Protein 2LBZ (pdb70)

Structure (mmCIF, N/CA/C/O backbone):
data_2LBZ
#
_entry.id   2LBZ
#
loop_
_atom_site.group_PDB
_atom_site.id
_atom_site.type_symbol
_atom_site.label_atom_id
_atom_site.label_alt_id
_atom_site.label_comp_id
_atom_site.label_asym_id
_atom_site.label_entity_id
_atom_site.label_seq_id
_atom_site.pdbx_PDB_ins_code
_atom_site.Cartn_x
_atom_site.Cartn_y
_atom_site.Cartn_z
_atom_site.occupancy
_atom_site.B_iso_or_equiv
_atom_site.auth_seq_id
_atom_site.auth_comp_id
_atom_site.auth_asym_id
_atom_site.auth_atom_id
_atom_site.pdbx_PDB_model_num
ATOM 1 N N . ASP A 1 1 ? 1.328 0.000 0.000 1.00 4.00 1 ASP A N 1
ATOM 2 C CA . ASP A 1 1 ? 2.093 -0.001 -1.242 1.00 0.02 1 ASP A CA 1
ATOM 3 C C . ASP A 1 1 ? 3.139 -1.111 -1.235 1.00 21.30 1 ASP A C 1
ATOM 4 O O . ASP A 1 1 ? 4.337 -0.850 -1.348 1.00 54.34 1 ASP A O 1
ATOM 13 N N . TRP A 1 2 ? 2.679 -2.350 -1.100 1.00 53.33 2 TRP A N 1
ATOM 14 C CA . TRP A 1 2 ? 3.575 -3.500 -1.077 1.00 42.14 2 TRP A CA 1
ATOM 15 C C . TRP A 1 2 ? 4.370 -3.596 -2.375 1.00 23.23 2 TRP A C 1
ATOM 16 O O . TRP A 1 2 ? 3.906 -3.171 -3.433 1.00 74.42 2 TRP A O 1
ATOM 37 N N . THR A 1 3 ? 5.572 -4.158 -2.287 1.00 43.31 3 THR A N 1
ATOM 38 C CA . THR A 1 3 ? 6.432 -4.309 -3.454 1.00 42.30 3 THR A CA 1
ATOM 39 C C . THR A 1 3 ? 7.648 -5.170 -3.133 1.00 4.20 3 THR A C 1
ATOM 40 O O . THR A 1 3 ? 7.834 -5.601 -1.994 1.00 50.54 3 THR A O 1
ATOM 51 N N . CYS A 1 4 ? 8.476 -5.417 -4.143 1.00 73.20 4 CYS A N 1
ATOM 52 C CA . CYS A 1 4 ? 9.675 -6.227 -3.969 1.00 4.02 4 CYS A CA 1
ATOM 53 C C . CYS A 1 4 ? 10.664 -5.540 -3.031 1.00 32.01 4 CYS A C 1
ATOM 54 O O . CYS A 1 4 ? 11.497 -6.194 -2.404 1.00 64.12 4 CYS A O 1
ATOM 61 N N . TRP A 1 5 ? 10.564 -4.219 -2.940 1.00 51.12 5 TRP A N 1
ATOM 62 C CA . TRP A 1 5 ? 11.449 -3.443 -2.079 1.00 32.04 5 TRP A CA 1
ATOM 63 C C . TRP A 1 5 ? 11.110 -3.666 -0.609 1.00 4.12 5 TRP A C 1
ATOM 64 O O . TRP A 1 5 ? 12.002 -3.787 0.231 1.00 33.54 5 TRP A O 1
ATOM 85 N N . SER A 1 6 ? 9.817 -3.719 -0.305 1.00 4.40 6 SER A N 1
ATOM 86 C CA . SER A 1 6 ? 9.362 -3.923 1.065 1.00 31.40 6 SER A CA 1
ATOM 87 C C . SER A 1 6 ? 9.788 -5.295 1.580 1.00 41.20 6 SER A C 1
ATOM 88 O O . SER A 1 6 ? 9.873 -5.519 2.788 1.00 42.41 6 SER A O 1
ATOM 96 N N . CYS A 1 7 ? 10.055 -6.210 0.655 1.00 61.43 7 CYS A N 1
ATOM 97 C CA . CYS A 1 7 ? 10.472 -7.561 1.012 1.00 2.34 7 CYS A CA 1
ATOM 98 C C . CYS A 1 7 ? 11.861 -7.552 1.644 1.00 3.41 7 CYS A C 1
ATOM 99 O O . CYS A 1 7 ? 12.296 -8.545 2.228 1.00 4.14 7 CYS A O 1
ATOM 106 N N . LEU A 1 8 ? 12.553 -6.424 1.523 1.00 53.22 8 LEU A N 1
ATOM 107 C CA . LEU A 1 8 ? 13.893 -6.284 2.082 1.00 72.00 8 LEU A CA 1
ATOM 108 C C . LEU A 1 8 ? 13.861 -6.385 3.604 1.00 42.34 8 LEU A C 1
ATOM 109 O O . LEU A 1 8 ? 14.806 -6.874 4.224 1.00 54.22 8 LEU A O 1
ATOM 125 N N . VAL A 1 9 ? 12.768 -5.920 4.200 1.00 75.42 9 VAL A N 1
ATOM 126 C CA . VAL A 1 9 ? 12.611 -5.961 5.649 1.00 72.12 9 VAL A CA 1
ATOM 127 C C . VAL A 1 9 ? 12.545 -7.398 6.154 1.00 3.13 9 VAL A C 1
ATOM 128 O O . VAL A 1 9 ? 12.784 -7.665 7.333 1.00 51.35 9 VAL A O 1
ATOM 141 N N . CYS A 1 10 ? 12.221 -8.321 5.256 1.00 73.35 10 CYS A N 1
ATOM 142 C CA . CYS A 1 10 ? 12.123 -9.732 5.609 1.00 63.31 10 CYS A CA 1
ATOM 143 C C . CYS A 1 10 ? 13.494 -10.298 5.971 1.00 74.25 10 CYS A C 1
ATOM 144 O O . CYS A 1 10 ? 13.602 -11.220 6.779 1.00 43.22 10 CYS A O 1
ATOM 151 N N . ALA A 1 11 ? 14.537 -9.739 5.366 1.00 72.21 11 ALA A N 1
ATOM 152 C CA . ALA A 1 11 ? 15.900 -10.186 5.625 1.00 12.15 11 ALA A CA 1
ATOM 153 C C . ALA A 1 11 ? 16.309 -9.893 7.065 1.00 34.42 11 ALA A C 1
ATOM 154 O O . ALA A 1 11 ? 17.238 -10.503 7.592 1.00 23.34 11 ALA A O 1
ATOM 161 N N . ALA A 1 12 ? 15.608 -8.956 7.695 1.00 23.14 12 ALA A N 1
ATOM 162 C CA . ALA A 1 12 ? 15.898 -8.584 9.075 1.00 50.03 12 ALA A CA 1
ATOM 163 C C . ALA A 1 12 ? 15.477 -9.686 10.041 1.00 73.13 12 ALA A C 1
ATOM 164 O O . ALA A 1 12 ? 15.835 -9.664 11.219 1.00 51.34 12 ALA A O 1
ATOM 171 N N . CYS A 1 13 ? 14.714 -10.649 9.535 1.00 34.44 13 CYS A N 1
ATOM 172 C CA . CYS A 1 13 ? 14.242 -11.760 10.353 1.00 31.34 13 CYS A CA 1
ATOM 173 C C . CYS A 1 13 ? 15.366 -12.759 10.615 1.00 11.31 13 CYS A C 1
ATOM 174 O O . CYS A 1 13 ? 15.633 -13.638 9.796 1.00 52.54 13 CYS A O 1
ATOM 181 N N . SER A 1 14 ? 16.021 -12.616 11.763 1.00 71.41 14 SER A N 1
ATOM 182 C CA . SER A 1 14 ? 17.118 -13.503 12.132 1.00 63.02 14 SER A CA 1
ATOM 183 C C . SER A 1 14 ? 16.772 -14.304 13.383 1.00 61.50 14 SER A C 1
ATOM 184 O O . SER A 1 14 ? 17.296 -15.398 13.599 1.00 54.43 14 SER A O 1
ATOM 192 N N . VAL A 1 15 ? 15.886 -13.752 14.205 1.00 34.34 15 VAL A N 1
ATOM 193 C CA . VAL A 1 15 ? 15.467 -14.415 15.435 1.00 4.30 15 VAL A CA 1
ATOM 194 C C . VAL A 1 15 ? 14.344 -15.410 15.168 1.00 13.14 15 VAL A C 1
ATOM 195 O O . VAL A 1 15 ? 14.084 -16.299 15.979 1.00 40.24 15 VAL A O 1
ATOM 208 N N . GLU A 1 16 ? 13.681 -15.254 14.027 1.00 52.23 16 GLU A N 1
ATOM 209 C CA . GLU A 1 16 ? 12.584 -16.139 13.654 1.00 61.43 16 GLU A CA 1
ATOM 210 C C . GLU A 1 16 ? 12.606 -16.432 12.156 1.00 2.11 16 GLU A C 1
ATOM 211 O O . GLU A 1 16 ? 13.463 -15.930 11.427 1.00 73.44 16 GLU A O 1
ATOM 223 N N . LEU A 1 17 ? 11.659 -17.247 11.705 1.00 43.14 17 LEU A N 1
ATOM 224 C CA . LEU A 1 17 ? 11.569 -17.608 10.294 1.00 1.40 17 LEU A CA 1
ATOM 225 C C . LEU A 1 17 ? 10.387 -16.911 9.628 1.00 34.14 17 LEU A C 1
ATOM 226 O O . LEU A 1 17 ? 10.362 -16.735 8.409 1.00 35.44 17 LEU A O 1
ATOM 242 N N . LEU A 1 18 ? 9.409 -16.515 10.436 1.00 3.40 18 LEU A N 1
ATOM 243 C CA . LEU A 1 18 ? 8.224 -15.834 9.926 1.00 72.40 18 LEU A CA 1
ATOM 244 C C . LEU A 1 18 ? 8.610 -14.601 9.115 1.00 31.34 18 LEU A C 1
ATOM 245 O O . LEU A 1 18 ? 8.134 -14.407 7.998 1.00 64.55 18 LEU A O 1
ATOM 274 N N . LEU A 1 20 ? 11.212 -14.113 7.667 1.00 21.24 20 LEU A N 1
ATOM 275 C CA . LEU A 1 20 ? 11.960 -14.560 6.497 1.00 20.35 20 LEU A CA 1
ATOM 276 C C . LEU A 1 20 ? 11.026 -14.817 5.319 1.00 31.13 20 LEU A C 1
ATOM 277 O O . LEU A 1 20 ? 11.462 -14.881 4.170 1.00 62.30 20 LEU A O 1
ATOM 293 N N . VAL A 1 21 ? 9.737 -14.961 5.613 1.00 64.12 21 VAL A N 1
ATOM 294 C CA . VAL A 1 21 ? 8.740 -15.207 4.578 1.00 64.22 21 VAL A CA 1
ATOM 295 C C . VAL A 1 21 ? 8.682 -14.052 3.585 1.00 44.12 21 VAL A C 1
ATOM 296 O O . VAL A 1 21 ? 8.429 -14.251 2.396 1.00 31.52 21 VAL A O 1
ATOM 322 N N . ALA A 1 23 ? 10.921 -12.614 2.311 1.00 40.22 23 ALA A N 1
ATOM 323 C CA . ALA A 1 23 ? 11.971 -12.803 1.318 1.00 24.20 23 ALA A CA 1
ATOM 324 C C . ALA A 1 23 ? 11.381 -13.065 -0.063 1.00 54.12 23 ALA A C 1
ATOM 325 O O . ALA A 1 23 ? 11.984 -12.726 -1.081 1.00 13.01 23 ALA A O 1
ATOM 332 N N . ALA A 1 24 ? 10.198 -13.670 -0.091 1.00 31.52 24 ALA A N 1
ATOM 333 C CA . ALA A 1 24 ? 9.525 -13.976 -1.347 1.00 64.33 24 ALA A CA 1
ATOM 334 C C . ALA A 1 24 ? 9.347 -12.721 -2.194 1.00 43.14 24 ALA A C 1
ATOM 335 O O . ALA A 1 24 ? 9.385 -12.778 -3.424 1.00 55.10 24 ALA A O 1
ATOM 355 N N . GLY A 1 26 ? 11.383 -10.307 -2.453 1.00 4.53 26 GLY A N 1
ATOM 356 C CA . GLY A 1 26 ? 12.642 -9.980 -3.097 1.00 62.40 26 GLY A CA 1
ATOM 357 C C . GLY A 1 26 ? 12.692 -10.443 -4.540 1.00 12.42 26 GLY A C 1
ATOM 358 O O . GLY A 1 26 ? 13.404 -9.864 -5.360 1.00 13.32 26 GLY A O 1
ATOM 362 N N . ALA A 1 27 ? 11.935 -11.490 -4.850 1.00 53.34 27 ALA A N 1
ATOM 363 C CA . ALA A 1 27 ? 11.895 -12.029 -6.204 1.00 21.10 27 ALA A CA 1
ATOM 364 C C . ALA A 1 27 ? 11.474 -10.962 -7.208 1.00 55.22 27 ALA A C 1
ATOM 365 O O . ALA A 1 27 ? 11.803 -11.044 -8.391 1.00 64.12 27 ALA A O 1
ATOM 382 N N . THR A 1 29 ? 12.594 -8.168 -7.722 1.00 73.24 29 THR A N 1
ATOM 383 C CA . THR A 1 29 ? 13.779 -7.606 -8.358 1.00 33.13 29 THR A CA 1
ATOM 384 C C . THR A 1 29 ? 14.476 -8.641 -9.233 1.00 43.23 29 THR A C 1
ATOM 385 O O . THR A 1 29 ? 14.921 -8.334 -10.339 1.00 1.32 29 THR A O 1
ATOM 396 N N . ALA A 1 30 ? 14.568 -9.868 -8.732 1.00 72.21 30 ALA A N 1
ATOM 397 C CA . ALA A 1 30 ? 15.209 -10.949 -9.470 1.00 70.15 30 ALA A CA 1
ATOM 398 C C . ALA A 1 30 ? 14.237 -11.596 -10.451 1.00 32.30 30 ALA A C 1
ATOM 399 O O . ALA A 1 30 ? 14.018 -12.807 -10.415 1.00 31.12 30 ALA A O 1
ATOM 406 N N . SER A 1 31 ? 13.656 -10.782 -11.326 1.00 12.42 31 SER A N 1
ATOM 407 C CA . SER A 1 31 ? 12.703 -11.275 -12.314 1.00 0.45 31 SER A CA 1
ATOM 408 C C . SER A 1 31 ? 12.685 -10.376 -13.546 1.00 54.04 31 SER A C 1
ATOM 409 O O . SER A 1 31 ? 12.424 -9.178 -13.449 1.00 51.04 31 SER A O 1
ATOM 417 N N . ASP A 1 1 ? 2.506 -8.615 -3.025 1.00 43.24 1 ASP A N 2
ATOM 418 C CA . ASP A 1 1 ? 3.266 -8.058 -4.139 1.00 13.32 1 ASP A CA 2
ATOM 419 C C . ASP A 1 1 ? 3.261 -6.533 -4.091 1.00 10.02 1 ASP A C 2
ATOM 420 O O . ASP A 1 1 ? 3.168 -5.870 -5.124 1.00 31.21 1 ASP A O 2
ATOM 429 N N . TRP A 1 2 ? 3.361 -5.984 -2.886 1.00 33.13 2 TRP A N 2
ATOM 430 C CA . TRP A 1 2 ? 3.367 -4.537 -2.703 1.00 52.03 2 TRP A CA 2
ATOM 431 C C . TRP A 1 2 ? 4.545 -3.901 -3.432 1.00 63.35 2 TRP A C 2
ATOM 432 O O . TRP A 1 2 ? 4.366 -3.024 -4.278 1.00 72.10 2 TRP A O 2
ATOM 453 N N . THR A 1 3 ? 5.752 -4.349 -3.101 1.00 4.03 3 THR A N 2
ATOM 454 C CA . THR A 1 3 ? 6.960 -3.823 -3.724 1.00 4.04 3 THR A CA 2
ATOM 455 C C . THR A 1 3 ? 8.180 -4.656 -3.348 1.00 24.04 3 THR A C 2
ATOM 456 O O . THR A 1 3 ? 8.346 -5.046 -2.191 1.00 45.33 3 THR A O 2
ATOM 467 N N . CYS A 1 4 ? 9.033 -4.926 -4.331 1.00 13.13 4 CYS A N 2
ATOM 468 C CA . CYS A 1 4 ? 10.239 -5.713 -4.103 1.00 53.24 4 CYS A CA 2
ATOM 469 C C . CYS A 1 4 ? 11.206 -4.972 -3.185 1.00 23.43 4 CYS A C 2
ATOM 470 O O . CYS A 1 4 ? 12.055 -5.585 -2.537 1.00 62.23 4 CYS A O 2
ATOM 477 N N . TRP A 1 5 ? 11.071 -3.652 -3.134 1.00 23.24 5 TRP A N 2
ATOM 478 C CA . TRP A 1 5 ? 11.933 -2.828 -2.294 1.00 43.11 5 TRP A CA 2
ATOM 479 C C . TRP A 1 5 ? 11.618 -3.039 -0.817 1.00 64.43 5 TRP A C 2
ATOM 480 O O . TRP A 1 5 ? 12.522 -3.215 0.000 1.00 15.25 5 TRP A O 2
ATOM 501 N N . SER A 1 6 ? 10.332 -3.022 -0.482 1.00 62.15 6 SER A N 2
ATOM 502 C CA . SER A 1 6 ? 9.899 -3.209 0.897 1.00 11.44 6 SER A CA 2
ATOM 503 C C . SER A 1 6 ? 10.309 -4.584 1.414 1.00 20.32 6 SER A C 2
ATOM 504 O O . SER A 1 6 ? 10.455 -4.790 2.620 1.00 51.54 6 SER A O 2
ATOM 512 N N . CYS A 1 7 ? 10.493 -5.524 0.493 1.00 25.44 7 CYS A N 2
ATOM 513 C CA . CYS A 1 7 ? 10.886 -6.881 0.853 1.00 22.44 7 CYS A CA 2
ATOM 514 C C . CYS A 1 7 ? 12.299 -6.904 1.431 1.00 54.04 7 CYS A C 2
ATOM 515 O O . CYS A 1 7 ? 12.724 -7.898 2.021 1.00 2.31 7 CYS A O 2
ATOM 522 N N . LEU A 1 8 ? 13.020 -5.803 1.256 1.00 4.52 8 LEU A N 2
ATOM 523 C CA . LEU A 1 8 ? 14.385 -5.695 1.760 1.00 43.52 8 LEU A CA 2
ATOM 524 C C . LEU A 1 8 ? 14.412 -5.777 3.283 1.00 60.23 8 LEU A C 2
ATOM 525 O O . LEU A 1 8 ? 15.232 -6.490 3.862 1.00 74.00 8 LEU A O 2
ATOM 541 N N . VAL A 1 9 ? 13.508 -5.045 3.926 1.00 43.41 9 VAL A N 2
ATOM 542 C CA . VAL A 1 9 ? 13.426 -5.037 5.382 1.00 73.44 9 VAL A CA 2
ATOM 543 C C . VAL A 1 9 ? 13.022 -6.407 5.916 1.00 65.11 9 VAL A C 2
ATOM 544 O O . VAL A 1 9 ? 13.196 -6.700 7.099 1.00 10.14 9 VAL A O 2
ATOM 557 N N . CYS A 1 10 ? 12.483 -7.244 5.036 1.00 65.22 10 CYS A N 2
ATOM 558 C CA . CYS A 1 10 ? 12.055 -8.584 5.418 1.00 72.35 10 CYS A CA 2
ATOM 559 C C . CYS A 1 10 ? 13.253 -9.455 5.783 1.00 23.22 10 CYS A C 2
ATOM 560 O O . CYS A 1 10 ? 13.123 -10.428 6.525 1.00 22.05 10 CYS A O 2
ATOM 567 N N . ALA A 1 11 ? 14.420 -9.098 5.256 1.00 10.14 11 ALA A N 2
ATOM 568 C CA . ALA A 1 11 ? 15.642 -9.845 5.529 1.00 52.43 11 ALA A CA 2
ATOM 569 C C . ALA A 1 11 ? 16.084 -9.665 6.977 1.00 12.21 11 ALA A C 2
ATOM 570 O O . ALA A 1 11 ? 16.984 -10.357 7.452 1.00 74.22 11 ALA A O 2
ATOM 577 N N . ALA A 1 12 ? 15.446 -8.730 7.674 1.00 74.40 12 ALA A N 2
ATOM 578 C CA . ALA A 1 12 ? 15.772 -8.461 9.069 1.00 45.23 12 ALA A CA 2
ATOM 579 C C . ALA A 1 12 ? 15.306 -9.598 9.972 1.00 55.55 12 ALA A C 2
ATOM 580 O O . ALA A 1 12 ? 15.629 -9.634 11.159 1.00 2.21 12 ALA A O 2
ATOM 587 N N . CYS A 1 13 ? 14.542 -10.524 9.402 1.00 64.23 13 CYS A N 2
ATOM 588 C CA . CYS A 1 13 ? 14.029 -11.662 10.155 1.00 64.11 13 CYS A CA 2
ATOM 589 C C . CYS A 1 13 ? 15.133 -12.683 10.417 1.00 72.24 13 CYS A C 2
ATOM 590 O O . CYS A 1 13 ? 15.470 -13.485 9.546 1.00 70.22 13 CYS A O 2
ATOM 597 N N . SER A 1 14 ? 15.691 -12.647 11.622 1.00 31.14 14 SER A N 2
ATOM 598 C CA . SER A 1 14 ? 16.759 -13.566 11.998 1.00 35.44 14 SER A CA 2
ATOM 599 C C . SER A 1 14 ? 16.212 -14.722 12.831 1.00 1.14 14 SER A C 2
ATOM 600 O O . SER A 1 14 ? 16.259 -15.879 12.415 1.00 25.51 14 SER A O 2
ATOM 608 N N . VAL A 1 15 ? 15.693 -14.399 14.012 1.00 50.33 15 VAL A N 2
ATOM 609 C CA . VAL A 1 15 ? 15.136 -15.408 14.904 1.00 20.12 15 VAL A CA 2
ATOM 610 C C . VAL A 1 15 ? 13.676 -15.693 14.569 1.00 64.11 15 VAL A C 2
ATOM 611 O O . VAL A 1 15 ? 13.130 -16.724 14.959 1.00 61.30 15 VAL A O 2
ATOM 624 N N . GLU A 1 16 ? 13.051 -14.772 13.843 1.00 51.23 16 GLU A N 2
ATOM 625 C CA . GLU A 1 16 ? 11.654 -14.925 13.455 1.00 15.21 16 GLU A CA 2
ATOM 626 C C . GLU A 1 16 ? 11.539 -15.515 12.052 1.00 4.24 16 GLU A C 2
ATOM 627 O O . GLU A 1 16 ? 11.539 -14.787 11.059 1.00 73.14 16 GLU A O 2
ATOM 639 N N . LEU A 1 17 ? 11.444 -16.838 11.980 1.00 52.33 17 LEU A N 2
ATOM 640 C CA . LEU A 1 17 ? 11.330 -17.527 10.699 1.00 33.32 17 LEU A CA 2
ATOM 641 C C . LEU A 1 17 ? 10.199 -16.938 9.862 1.00 2.40 17 LEU A C 2
ATOM 642 O O . LEU A 1 17 ? 10.287 -16.878 8.635 1.00 41.52 17 LEU A O 2
ATOM 658 N N . LEU A 1 18 ? 9.139 -16.502 10.533 1.00 52.41 18 LEU A N 2
ATOM 659 C CA . LEU A 1 18 ? 7.991 -15.914 9.851 1.00 12.32 18 LEU A CA 2
ATOM 660 C C . LEU A 1 18 ? 8.409 -14.697 9.031 1.00 34.15 18 LEU A C 2
ATOM 661 O O . LEU A 1 18 ? 8.016 -14.552 7.875 1.00 45.44 18 LEU A O 2
ATOM 690 N N . LEU A 1 20 ? 11.103 -14.113 7.682 1.00 4.34 20 LEU A N 2
ATOM 691 C CA . LEU A 1 20 ? 11.849 -14.565 6.513 1.00 55.24 20 LEU A CA 2
ATOM 692 C C . LEU A 1 20 ? 10.935 -14.683 5.297 1.00 35.32 20 LEU A C 2
ATOM 693 O O . LEU A 1 20 ? 11.390 -14.617 4.156 1.00 44.15 20 LEU A O 2
ATOM 709 N N . VAL A 1 21 ? 9.641 -14.857 5.550 1.00 22.04 21 VAL A N 2
ATOM 710 C CA . VAL A 1 21 ? 8.662 -14.981 4.477 1.00 20.23 21 VAL A CA 2
ATOM 711 C C . VAL A 1 21 ? 8.620 -13.719 3.623 1.00 62.43 21 VAL A C 2
ATOM 712 O O . VAL A 1 21 ? 8.255 -13.763 2.447 1.00 24.33 21 VAL A O 2
ATOM 738 N N . ALA A 1 23 ? 11.049 -12.153 2.514 1.00 24.44 23 ALA A N 2
ATOM 739 C CA . ALA A 1 23 ? 12.087 -12.256 1.496 1.00 25.54 23 ALA A CA 2
ATOM 740 C C . ALA A 1 23 ? 11.485 -12.543 0.125 1.00 2.20 23 ALA A C 2
ATOM 741 O O . ALA A 1 23 ? 12.061 -12.188 -0.903 1.00 24.12 23 ALA A O 2
ATOM 748 N N . ALA A 1 24 ? 10.323 -13.187 0.117 1.00 31.43 24 ALA A N 2
ATOM 749 C CA . ALA A 1 24 ? 9.642 -13.520 -1.128 1.00 22.11 24 ALA A CA 2
ATOM 750 C C . ALA A 1 24 ? 9.456 -12.283 -1.999 1.00 52.43 24 ALA A C 2
ATOM 751 O O . ALA A 1 24 ? 9.440 -12.371 -3.228 1.00 33.35 24 ALA A O 2
ATOM 771 N N . GLY A 1 26 ? 11.529 -9.939 -2.417 1.00 71.30 26 GLY A N 2
ATOM 772 C CA . GLY A 1 26 ? 12.765 -9.661 -3.124 1.00 41.32 26 GLY A CA 2
ATOM 773 C C . GLY A 1 26 ? 12.757 -10.199 -4.541 1.00 74.40 26 GLY A C 2
ATOM 774 O O . GLY A 1 26 ? 13.516 -9.738 -5.392 1.00 51.42 26 GLY A O 2
ATOM 778 N N . ALA A 1 27 ? 11.896 -11.180 -4.794 1.00 65.33 27 ALA A N 2
ATOM 779 C CA . ALA A 1 27 ? 11.792 -11.782 -6.118 1.00 23.12 27 ALA A CA 2
ATOM 780 C C . ALA A 1 27 ? 11.479 -10.730 -7.176 1.00 52.02 27 ALA A C 2
ATOM 781 O O . ALA A 1 27 ? 11.775 -10.916 -8.356 1.00 43.54 27 ALA A O 2
ATOM 798 N N . THR A 1 29 ? 12.899 -8.040 -7.663 1.00 32.11 29 THR A N 2
ATOM 799 C CA . THR A 1 29 ? 14.155 -7.552 -8.217 1.00 61.14 29 THR A CA 2
ATOM 800 C C . THR A 1 29 ? 14.762 -8.567 -9.180 1.00 3.44 29 THR A C 2
ATOM 801 O O . THR A 1 29 ? 15.527 -8.207 -10.075 1.00 15.14 29 THR A O 2
ATOM 812 N N . ALA A 1 30 ? 14.417 -9.836 -8.990 1.00 12.3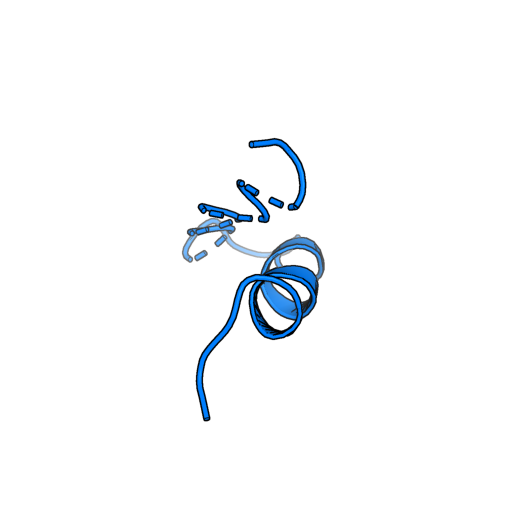3 30 ALA A N 2
ATOM 813 C CA . ALA A 1 30 ? 14.926 -10.902 -9.843 1.00 41.02 30 ALA A CA 2
ATOM 814 C C . ALA A 1 30 ? 14.120 -11.005 -11.133 1.00 52.03 30 ALA A C 2
ATOM 815 O O . ALA A 1 30 ? 14.626 -11.463 -12.158 1.00 35.23 30 ALA A O 2
ATOM 822 N N . SER A 1 31 ? 12.863 -10.576 -11.076 1.00 32.50 31 SER A N 2
ATOM 823 C CA . SER A 1 31 ? 11.985 -10.625 -12.239 1.00 51.13 31 SER A CA 2
ATOM 824 C C . SER A 1 31 ? 12.186 -9.398 -13.123 1.00 51.40 31 SER A C 2
ATOM 825 O O . SER A 1 31 ? 12.617 -8.346 -12.653 1.00 64.20 31 SER A O 2
ATOM 833 N N . ASP A 1 1 ? 0.362 -5.878 -4.461 1.00 53.21 1 ASP A N 3
ATOM 834 C CA . ASP A 1 1 ? 1.215 -4.772 -4.880 1.00 53.32 1 ASP A CA 3
ATOM 835 C C . ASP A 1 1 ? 2.423 -4.638 -3.959 1.00 10.24 1 ASP A C 3
ATOM 836 O O . ASP A 1 1 ? 2.969 -3.547 -3.789 1.00 74.41 1 ASP A O 3
ATOM 845 N N . TRP A 1 2 ? 2.834 -5.753 -3.366 1.00 3.44 2 TRP A N 3
ATOM 846 C CA . TRP A 1 2 ? 3.978 -5.759 -2.460 1.00 34.20 2 TRP A CA 3
ATOM 847 C C . TRP A 1 2 ? 5.247 -5.323 -3.183 1.00 2.12 2 TRP A C 3
ATOM 848 O O . TRP A 1 2 ? 5.745 -6.025 -4.063 1.00 44.04 2 TRP A O 3
ATOM 869 N N . THR A 1 3 ? 5.768 -4.159 -2.806 1.00 33.13 3 THR A N 3
ATOM 870 C CA . THR A 1 3 ? 6.979 -3.629 -3.419 1.00 31.01 3 THR A CA 3
ATOM 871 C C . THR A 1 3 ? 8.189 -4.494 -3.084 1.00 13.24 3 THR A C 3
ATOM 872 O O . THR A 1 3 ? 8.358 -4.928 -1.944 1.00 12.13 3 THR A O 3
ATOM 883 N N . CYS A 1 4 ? 9.029 -4.741 -4.083 1.00 51.41 4 CYS A N 3
ATOM 884 C CA . CYS A 1 4 ? 10.224 -5.554 -3.895 1.00 2.32 4 CYS A CA 3
ATOM 885 C C . CYS A 1 4 ? 11.226 -4.846 -2.988 1.00 4.44 4 CYS A C 3
ATOM 886 O O . CYS A 1 4 ? 12.074 -5.485 -2.364 1.00 40.43 4 CYS A O 3
ATOM 893 N N . TRP A 1 5 ? 11.122 -3.523 -2.919 1.00 62.53 5 TRP A N 3
ATOM 894 C CA . TRP A 1 5 ? 12.019 -2.728 -2.088 1.00 62.33 5 TRP A CA 3
ATOM 895 C C . TRP A 1 5 ? 11.728 -2.949 -0.608 1.00 43.30 5 TRP A C 3
ATOM 896 O O . TRP A 1 5 ? 12.644 -3.142 0.192 1.00 52.41 5 TRP A O 3
ATOM 917 N N . SER A 1 6 ? 10.449 -2.919 -0.250 1.00 14.01 6 SER A N 3
ATOM 918 C CA . SER A 1 6 ? 10.038 -3.112 1.136 1.00 70.11 6 SER A CA 3
ATOM 919 C C . SER A 1 6 ? 10.419 -4.506 1.626 1.00 1.32 6 SER A C 3
ATOM 920 O O . SER A 1 6 ? 10.583 -4.732 2.826 1.00 40.54 6 SER A O 3
ATOM 928 N N . CYS A 1 7 ? 10.558 -5.438 0.690 1.00 44.14 7 CYS A N 3
ATOM 929 C CA . CYS A 1 7 ? 10.920 -6.810 1.024 1.00 74.35 7 CYS A CA 3
ATOM 930 C C . CYS A 1 7 ? 12.340 -6.880 1.576 1.00 4.20 7 CYS A C 3
ATOM 931 O O . CYS A 1 7 ? 12.747 -7.892 2.148 1.00 42.00 7 CYS A O 3
ATOM 938 N N . LEU A 1 8 ? 13.090 -5.797 1.401 1.00 25.44 8 LEU A N 3
ATOM 939 C CA . LEU A 1 8 ? 14.466 -5.734 1.882 1.00 22.25 8 LEU A CA 3
ATOM 940 C C . LEU A 1 8 ? 14.522 -5.902 3.398 1.00 54.05 8 LEU A C 3
ATOM 941 O O . LEU A 1 8 ? 15.310 -6.692 3.917 1.00 73.41 8 LEU A O 3
ATOM 957 N N . VAL A 1 9 ? 13.678 -5.154 4.102 1.00 72.32 9 VAL A N 3
ATOM 958 C CA . VAL A 1 9 ? 13.628 -5.222 5.557 1.00 31.54 9 VAL A CA 3
ATOM 959 C C . VAL A 1 9 ? 13.157 -6.594 6.028 1.00 61.14 9 VAL A C 3
ATOM 960 O O . VAL A 1 9 ? 13.350 -6.966 7.186 1.00 41.24 9 VAL A O 3
ATOM 973 N N . CYS A 1 10 ? 12.538 -7.344 5.121 1.00 5.25 10 CYS A N 3
ATOM 974 C CA . CYS A 1 10 ? 12.039 -8.675 5.442 1.00 62.51 10 CYS A CA 3
ATOM 975 C C . CYS A 1 10 ? 13.192 -9.637 5.716 1.00 31.14 10 CYS A C 3
ATOM 976 O O . CYS A 1 10 ? 13.037 -10.615 6.447 1.00 61.55 10 CYS A O 3
ATOM 983 N N . ALA A 1 11 ? 14.348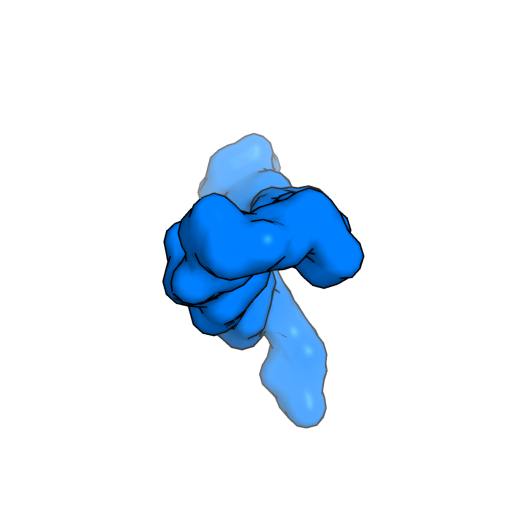 -9.351 5.126 1.00 55.42 11 ALA A N 3
ATOM 984 C CA . ALA A 1 11 ? 15.527 -10.188 5.308 1.00 13.31 11 ALA A CA 3
ATOM 985 C C . ALA A 1 11 ? 16.067 -10.073 6.730 1.00 71.24 11 ALA A C 3
ATOM 986 O O . ALA A 1 11 ? 16.940 -10.840 7.136 1.00 53.24 11 ALA A O 3
ATOM 993 N N . ALA A 1 12 ? 15.542 -9.111 7.481 1.00 5.32 12 ALA A N 3
ATOM 994 C CA . ALA A 1 12 ? 15.971 -8.897 8.858 1.00 64.13 12 ALA A CA 3
ATOM 995 C C . ALA A 1 12 ? 15.475 -10.016 9.767 1.00 2.03 12 ALA A C 3
ATOM 996 O O . ALA A 1 12 ? 15.862 -10.100 10.933 1.00 2.02 12 ALA A O 3
ATOM 1003 N N . CYS A 1 13 ? 14.616 -10.874 9.227 1.00 13.34 13 CYS A N 3
ATOM 1004 C CA . CYS A 1 13 ? 14.065 -11.987 9.990 1.00 30.41 13 CYS A CA 3
ATOM 1005 C C . CYS A 1 13 ? 15.105 -13.089 10.173 1.00 42.15 13 CYS A C 3
ATOM 1006 O O . CYS A 1 13 ? 15.219 -13.993 9.345 1.00 40.34 13 CYS A O 3
ATOM 1013 N N . SER A 1 14 ? 15.862 -13.006 11.262 1.00 33.23 14 SER A N 3
ATOM 1014 C CA . SER A 1 14 ? 16.895 -13.993 11.552 1.00 31.53 14 SER A CA 3
ATOM 1015 C C . SER A 1 14 ? 16.574 -14.755 12.835 1.00 61.02 14 SER A C 3
ATOM 1016 O O . SER A 1 14 ? 17.017 -15.888 13.025 1.00 2.34 14 SER A O 3
ATOM 1024 N N . VAL A 1 15 ? 15.800 -14.124 13.712 1.00 21.13 15 VAL A N 3
ATOM 1025 C CA . VAL A 1 15 ? 15.418 -14.741 14.977 1.00 70.12 15 VAL A CA 3
ATOM 1026 C C . VAL A 1 15 ? 14.186 -15.622 14.808 1.00 34.50 15 VAL A C 3
ATOM 1027 O O . VAL A 1 15 ? 13.898 -16.471 15.651 1.00 31.31 15 VAL A O 3
ATOM 1040 N N . GLU A 1 16 ? 13.462 -15.415 13.712 1.00 13.25 16 GLU A N 3
ATOM 1041 C CA . GLU A 1 16 ? 12.259 -16.191 13.434 1.00 64.24 16 GLU A CA 3
ATOM 1042 C C . GLU A 1 16 ? 12.147 -16.505 11.944 1.00 5.14 16 GLU A C 3
ATOM 1043 O O . GLU A 1 16 ? 12.945 -16.028 11.136 1.00 25.21 16 GLU A O 3
ATOM 1055 N N . LEU A 1 17 ? 11.152 -17.310 11.589 1.00 45.03 17 LEU A N 3
ATOM 1056 C CA . LEU A 1 17 ? 10.935 -17.689 10.197 1.00 41.22 17 LEU A CA 3
ATOM 1057 C C . LEU A 1 17 ? 9.772 -16.907 9.595 1.00 51.11 17 LEU A C 3
ATOM 1058 O O . LEU A 1 17 ? 9.680 -16.749 8.377 1.00 43.22 17 LEU A O 3
ATOM 1074 N N . LEU A 1 18 ? 8.886 -16.418 10.456 1.00 44.22 18 LEU A N 3
ATOM 1075 C CA . LEU A 1 18 ? 7.729 -15.649 10.010 1.00 63.43 18 LEU A CA 3
ATOM 1076 C C . LEU A 1 18 ? 8.161 -14.465 9.151 1.00 14.54 18 LEU A C 3
ATOM 1077 O O . LEU A 1 18 ? 7.646 -14.262 8.053 1.00 51.34 18 LEU A O 3
ATOM 1106 N N . LEU A 1 20 ? 10.845 -14.134 7.610 1.00 74.21 20 LEU A N 3
ATOM 1107 C CA . LEU A 1 20 ? 11.505 -14.650 6.416 1.00 61.21 20 LEU A CA 3
ATOM 1108 C C . LEU A 1 20 ? 10.542 -14.687 5.234 1.00 71.42 20 LEU A C 3
ATOM 1109 O O . LEU A 1 20 ? 10.961 -14.662 4.077 1.00 63.24 20 LEU A O 3
ATOM 1125 N N . VAL A 1 21 ? 9.248 -14.745 5.533 1.00 70.41 21 VAL A N 3
ATOM 1126 C CA . VAL A 1 21 ? 8.224 -14.782 4.495 1.00 24.43 21 VAL A CA 3
ATOM 1127 C C . VAL A 1 21 ? 8.264 -13.521 3.639 1.00 32.53 21 VAL A C 3
ATOM 1128 O O . VAL A 1 21 ? 7.900 -13.544 2.463 1.00 40.11 21 VAL A O 3
ATOM 1154 N N . ALA A 1 23 ? 10.756 -12.148 2.508 1.00 25.41 23 ALA A N 3
ATOM 1155 C CA . ALA A 1 23 ? 11.784 -12.322 1.489 1.00 74.25 23 ALA A CA 3
ATOM 1156 C C . ALA A 1 23 ? 11.161 -12.516 0.110 1.00 43.41 23 ALA A C 3
ATOM 1157 O O . ALA A 1 23 ? 11.773 -12.194 -0.908 1.00 62.03 23 ALA A O 3
ATOM 1164 N N . ALA A 1 24 ? 9.942 -13.044 0.085 1.00 40.31 24 ALA A N 3
ATOM 1165 C CA . ALA A 1 24 ? 9.237 -13.279 -1.169 1.00 11.30 24 ALA A CA 3
ATOM 1166 C C . ALA A 1 24 ? 9.177 -12.009 -2.011 1.00 53.03 24 ALA A C 3
ATOM 1167 O O . ALA A 1 24 ? 9.176 -12.066 -3.241 1.00 65.35 24 ALA A O 3
ATOM 1187 N N . GLY A 1 26 ? 11.463 -9.804 -2.310 1.00 0.22 26 GLY A N 3
ATOM 1188 C CA . GLY A 1 26 ? 12.732 -9.616 -2.989 1.00 12.33 26 GLY A CA 3
ATOM 1189 C C . GLY A 1 26 ? 12.702 -10.109 -4.421 1.00 74.55 26 GLY A C 3
ATOM 1190 O O . GLY A 1 26 ? 13.468 -9.641 -5.263 1.00 14.22 26 GLY A O 3
ATOM 1194 N N . ALA A 1 27 ? 11.815 -11.060 -4.700 1.00 2.14 27 ALA A N 3
ATOM 1195 C CA . ALA A 1 27 ? 11.688 -11.617 -6.040 1.00 62.34 27 ALA A CA 3
ATOM 1196 C C . ALA A 1 27 ? 11.402 -10.524 -7.064 1.00 70.35 27 ALA A C 3
ATOM 1197 O O . ALA A 1 27 ? 11.707 -10.674 -8.248 1.00 1.44 27 ALA A O 3
ATOM 1214 N N . THR A 1 29 ? 12.865 -7.828 -7.395 1.00 50.22 29 THR A N 3
ATOM 1215 C CA . THR A 1 29 ? 14.138 -7.316 -7.887 1.00 21.15 29 THR A CA 3
ATOM 1216 C C . THR A 1 29 ? 14.757 -8.267 -8.904 1.00 70.33 29 THR A C 3
ATOM 1217 O O . THR A 1 29 ? 15.544 -7.854 -9.755 1.00 65.30 29 THR A O 3
ATOM 1228 N N . ALA A 1 30 ? 14.395 -9.543 -8.812 1.00 2.32 30 ALA A N 3
ATOM 1229 C CA . ALA A 1 30 ? 14.913 -10.552 -9.727 1.00 22.12 30 ALA A CA 3
ATOM 1230 C C . ALA A 1 30 ? 14.138 -10.553 -11.040 1.00 13.42 30 ALA A C 3
ATOM 1231 O O . ALA A 1 30 ? 14.640 -11.005 -12.068 1.00 44.35 30 ALA A O 3
ATOM 1238 N N . SER A 1 31 ? 12.911 -10.044 -10.997 1.00 55.21 31 SER A N 3
ATOM 1239 C CA . SER A 1 31 ? 12.064 -9.990 -12.183 1.00 53.20 31 SER A CA 3
ATOM 1240 C C . SER A 1 31 ? 11.106 -8.804 -12.113 1.00 60.23 31 SER A C 3
ATOM 1241 O O . SER A 1 31 ? 10.090 -8.855 -11.422 1.00 52.44 31 SER A O 3
ATOM 1249 N N . ASP A 1 1 ? 1.767 -7.854 -2.099 1.00 14.12 1 ASP A N 4
ATOM 1250 C CA . ASP A 1 1 ? 3.055 -7.512 -2.690 1.00 23.41 1 ASP A CA 4
ATOM 1251 C C . ASP A 1 1 ? 3.117 -6.029 -3.040 1.00 13.24 1 ASP A C 4
ATOM 1252 O O . ASP A 1 1 ? 2.889 -5.641 -4.186 1.00 33.44 1 ASP A O 4
ATOM 1261 N N . TRP A 1 2 ? 3.425 -5.204 -2.045 1.00 73.41 2 TRP A N 4
ATOM 1262 C CA . TRP A 1 2 ? 3.515 -3.763 -2.248 1.00 13.33 2 TRP A CA 4
ATOM 1263 C C . TRP A 1 2 ? 4.618 -3.421 -3.243 1.00 3.24 2 TRP A C 4
ATOM 1264 O O . TRP A 1 2 ? 4.394 -2.688 -4.207 1.00 5.34 2 TRP A O 4
ATOM 1285 N N . THR A 1 3 ? 5.812 -3.956 -3.004 1.00 34.14 3 THR A N 4
ATOM 1286 C CA . THR A 1 3 ? 6.950 -3.707 -3.878 1.00 42.53 3 THR A CA 4
ATOM 1287 C C . THR A 1 3 ? 8.138 -4.584 -3.499 1.00 74.12 3 THR A C 4
ATOM 1288 O O . THR A 1 3 ? 8.295 -4.967 -2.339 1.00 54.23 3 THR A O 4
ATOM 1299 N N . CYS A 1 4 ? 8.972 -4.900 -4.484 1.00 3.23 4 CYS A N 4
ATOM 1300 C CA . CYS A 1 4 ? 10.147 -5.733 -4.254 1.00 14.41 4 CYS A CA 4
ATOM 1301 C C . CYS A 1 4 ? 11.136 -5.033 -3.327 1.00 24.03 4 CYS A C 4
ATOM 1302 O O . CYS A 1 4 ? 11.951 -5.681 -2.669 1.00 14.00 4 CYS A O 4
ATOM 1309 N N . TRP A 1 5 ? 11.059 -3.708 -3.280 1.00 65.13 5 TRP A N 4
ATOM 1310 C CA . TRP A 1 5 ? 11.948 -2.920 -2.434 1.00 23.34 5 TRP A CA 4
ATOM 1311 C C . TRP A 1 5 ? 11.595 -3.097 -0.961 1.00 1.40 5 TRP A C 4
ATOM 1312 O O . TRP A 1 5 ? 12.477 -3.245 -0.115 1.00 40.21 5 TRP A O 4
ATOM 1333 N N . SER A 1 6 ? 10.300 -3.080 -0.661 1.00 43.22 6 SER A N 4
ATOM 1334 C CA . SER A 1 6 ? 9.831 -3.234 0.711 1.00 62.31 6 SER A CA 4
ATOM 1335 C C . SER A 1 6 ? 10.208 -4.606 1.263 1.00 43.24 6 SER A C 4
ATOM 1336 O O . SER A 1 6 ? 10.316 -4.792 2.475 1.00 24.10 6 SER A O 4
ATOM 1344 N N . CYS A 1 7 ? 10.407 -5.564 0.364 1.00 44.14 7 CYS A N 4
ATOM 1345 C CA . CYS A 1 7 ? 10.772 -6.919 0.758 1.00 70.33 7 CYS A CA 4
ATOM 1346 C C . CYS A 1 7 ? 12.167 -6.949 1.376 1.00 71.53 7 CYS A C 4
ATOM 1347 O O . CYS A 1 7 ? 12.563 -7.938 1.995 1.00 75.11 7 CYS A O 4
ATOM 1354 N N . LEU A 1 8 ? 12.908 -5.860 1.204 1.00 73.35 8 LEU A N 4
ATOM 1355 C CA . LEU A 1 8 ? 14.259 -5.761 1.744 1.00 11.33 8 LEU A CA 4
ATOM 1356 C C . LEU A 1 8 ? 14.243 -5.838 3.268 1.00 52.44 8 LEU A C 4
ATOM 1357 O O . LEU A 1 8 ? 15.055 -6.538 3.873 1.00 14.40 8 LEU A O 4
ATOM 1373 N N . VAL A 1 9 ? 13.312 -5.115 3.882 1.00 54.43 9 VAL A N 4
ATOM 1374 C CA . VAL A 1 9 ? 13.187 -5.103 5.334 1.00 21.34 9 VAL A CA 4
ATOM 1375 C C . VAL A 1 9 ? 12.785 -6.476 5.862 1.00 13.21 9 VAL A C 4
ATOM 1376 O O . VAL A 1 9 ? 12.943 -6.768 7.048 1.00 71.22 9 VAL A O 4
ATOM 1389 N N . CYS A 1 10 ? 12.264 -7.316 4.974 1.00 52.31 10 CYS A N 4
ATOM 1390 C CA . CYS A 1 10 ? 11.838 -8.659 5.349 1.00 41.33 10 CYS A CA 4
ATOM 1391 C C . CYS A 1 10 ? 13.037 -9.522 5.732 1.00 74.35 10 CYS A C 4
ATOM 1392 O O . CYS A 1 10 ? 12.901 -10.497 6.470 1.00 24.30 10 CYS A O 4
ATOM 1399 N N . ALA A 1 11 ? 14.209 -9.156 5.224 1.00 71.13 11 ALA A N 4
ATOM 1400 C CA . ALA A 1 11 ? 15.431 -9.895 5.514 1.00 63.13 11 ALA A CA 4
ATOM 1401 C C . ALA A 1 11 ? 15.850 -9.714 6.969 1.00 61.12 11 ALA A C 4
ATOM 1402 O O . ALA A 1 11 ? 16.747 -10.401 7.456 1.00 31.35 11 ALA A O 4
ATOM 1409 N N . ALA A 1 12 ? 15.196 -8.784 7.657 1.00 75.32 12 ALA A N 4
ATOM 1410 C CA . ALA A 1 12 ? 15.499 -8.514 9.056 1.00 25.15 12 ALA A CA 4
ATOM 1411 C C . ALA A 1 12 ? 15.026 -9.654 9.951 1.00 33.52 12 ALA A C 4
ATOM 1412 O O . ALA A 1 12 ? 15.328 -9.688 11.144 1.00 0.14 12 ALA A O 4
ATOM 1419 N N . CYS A 1 13 ? 14.281 -10.588 9.368 1.00 53.51 13 CYS A N 4
ATOM 1420 C CA . CYS A 1 13 ? 13.764 -11.730 10.112 1.00 15.50 13 CYS A CA 4
ATOM 1421 C C . CYS A 1 13 ? 14.871 -12.740 10.396 1.00 30.15 13 CYS A C 4
ATOM 1422 O O . CYS A 1 13 ? 15.112 -13.651 9.605 1.00 62.51 13 CYS A O 4
ATOM 1429 N N . SER A 1 14 ? 15.541 -12.572 11.532 1.00 11.40 14 SER A N 4
ATOM 1430 C CA . SER A 1 14 ? 16.625 -13.466 11.920 1.00 61.30 14 SER A CA 4
ATOM 1431 C C . SER A 1 14 ? 16.266 -14.238 13.186 1.00 1.44 14 SER A C 4
ATOM 1432 O O . SER A 1 14 ? 16.770 -15.336 13.422 1.00 14.01 14 SER A O 4
ATOM 1440 N N . VAL A 1 15 ? 15.391 -13.654 13.999 1.00 4.34 15 VAL A N 4
ATOM 1441 C CA . VAL A 1 15 ? 14.963 -14.285 15.242 1.00 50.01 15 VAL A CA 4
ATOM 1442 C C . VAL A 1 15 ? 13.819 -15.262 14.996 1.00 60.22 15 VAL A C 4
ATOM 1443 O O . VAL A 1 15 ? 13.544 -16.131 15.822 1.00 31.14 15 VAL A O 4
ATOM 1456 N N . GLU A 1 16 ? 13.156 -15.113 13.853 1.00 23.40 16 GLU A N 4
ATOM 1457 C CA . GLU A 1 16 ? 12.041 -15.984 13.499 1.00 42.44 16 GLU A CA 4
ATOM 1458 C C . GLU A 1 16 ? 12.053 -16.302 12.006 1.00 34.02 16 GLU A C 4
ATOM 1459 O O . GLU A 1 16 ? 12.684 -15.600 11.215 1.00 71.32 16 GLU A O 4
ATOM 1471 N N . LEU A 1 17 ? 11.351 -17.365 11.629 1.00 54.21 17 LEU A N 4
ATOM 1472 C CA . LEU A 1 17 ? 11.279 -17.778 10.232 1.00 44.04 17 LEU A CA 4
ATOM 1473 C C . LEU A 1 17 ? 10.091 -17.127 9.531 1.00 2.21 17 LEU A C 4
ATOM 1474 O O . LEU A 1 17 ? 10.084 -16.976 8.309 1.00 52.14 17 LEU A O 4
ATOM 1490 N N . LEU A 1 18 ? 9.089 -16.741 10.313 1.00 1.21 18 LEU A N 4
ATOM 1491 C CA . LEU A 1 18 ? 7.896 -16.103 9.768 1.00 15.24 18 LEU A CA 4
ATOM 1492 C C . LEU A 1 18 ? 8.264 -14.876 8.940 1.00 74.20 18 LEU A C 4
ATOM 1493 O O . LEU A 1 18 ? 7.871 -14.758 7.780 1.00 10.22 18 LEU A O 4
ATOM 1522 N N . LEU A 1 20 ? 10.903 -14.209 7.585 1.00 22.20 20 LEU A N 4
ATOM 1523 C CA . LEU A 1 20 ? 11.671 -14.641 6.422 1.00 74.01 20 LEU A CA 4
ATOM 1524 C C . LEU A 1 20 ? 10.775 -14.764 5.194 1.00 74.54 20 LEU A C 4
ATOM 1525 O O . LEU A 1 20 ? 11.245 -14.690 4.059 1.00 44.34 20 LEU A O 4
ATOM 1541 N N . VAL A 1 21 ? 9.480 -14.952 5.428 1.00 33.14 21 VAL A N 4
ATOM 1542 C CA . VAL A 1 21 ? 8.517 -15.082 4.342 1.00 73.44 21 VAL A CA 4
ATOM 1543 C C . VAL A 1 21 ? 8.475 -13.818 3.490 1.00 35.42 21 VAL A C 4
ATOM 1544 O O . VAL A 1 21 ? 8.126 -13.862 2.310 1.00 71.12 21 VAL A O 4
ATOM 1570 N N . ALA A 1 23 ? 10.898 -12.236 2.414 1.00 54.52 23 ALA A N 4
ATOM 1571 C CA . ALA A 1 23 ? 11.950 -12.327 1.409 1.00 11.43 23 ALA A CA 4
ATOM 1572 C C . ALA A 1 23 ? 11.368 -12.605 0.028 1.00 55.12 23 ALA A C 4
ATOM 1573 O O . ALA A 1 23 ? 11.959 -12.245 -0.989 1.00 41.15 23 ALA A O 4
ATOM 1580 N N . ALA A 1 24 ? 10.205 -13.248 -0.001 1.00 20.44 24 ALA A N 4
ATOM 1581 C CA . ALA A 1 24 ? 9.542 -13.574 -1.257 1.00 44.44 24 ALA A CA 4
ATOM 1582 C C . ALA A 1 24 ? 9.370 -12.331 -2.125 1.00 23.32 24 ALA A C 4
ATOM 1583 O O . ALA A 1 24 ? 9.371 -12.414 -3.354 1.00 11.44 24 ALA A O 4
ATOM 1603 N N . GLY A 1 26 ? 11.454 -9.988 -2.499 1.00 41.23 26 GLY A N 4
ATOM 1604 C CA . GLY A 1 26 ? 12.701 -9.707 -3.187 1.00 31.31 26 GLY A CA 4
ATOM 1605 C C . GLY A 1 26 ? 12.720 -10.256 -4.600 1.00 12.41 26 GLY A C 4
ATOM 1606 O O . GLY A 1 26 ? 13.501 -9.805 -5.437 1.00 64.41 26 GLY A O 4
ATOM 1610 N N . ALA A 1 27 ? 11.858 -11.232 -4.866 1.00 1.22 27 ALA A N 4
ATOM 1611 C CA . ALA A 1 27 ? 11.779 -11.842 -6.187 1.00 52.12 27 ALA A CA 4
ATOM 1612 C C . ALA A 1 27 ? 11.493 -10.795 -7.259 1.00 34.42 27 ALA A C 4
ATOM 1613 O O . ALA A 1 27 ? 11.815 -10.989 -8.431 1.00 1.02 27 ALA A O 4
ATOM 1630 N N . THR A 1 29 ? 12.920 -8.069 -7.681 1.00 44.53 29 THR A N 4
ATOM 1631 C CA . THR A 1 29 ? 14.192 -7.564 -8.184 1.00 71.44 29 THR A CA 4
ATOM 1632 C C . THR A 1 29 ? 14.854 -8.574 -9.115 1.00 50.23 29 THR A C 4
ATOM 1633 O O . THR A 1 29 ? 15.649 -8.206 -9.980 1.00 72.40 29 THR A O 4
ATOM 1644 N N . ALA A 1 30 ? 14.521 -9.847 -8.933 1.00 34.30 30 ALA A N 4
ATOM 1645 C CA . ALA A 1 30 ? 15.081 -10.909 -9.759 1.00 21.41 30 ALA A CA 4
ATOM 1646 C C . ALA A 1 30 ? 14.304 -11.060 -11.062 1.00 53.31 30 ALA A C 4
ATOM 1647 O O . ALA A 1 30 ? 14.860 -11.459 -12.085 1.00 53.12 30 ALA A O 4
ATOM 1654 N N . SER A 1 31 ? 13.015 -10.738 -11.017 1.00 73.14 31 SER A N 4
ATOM 1655 C CA . SER A 1 31 ? 12.160 -10.842 -12.194 1.00 53.10 31 SER A CA 4
ATOM 1656 C C . SER A 1 31 ? 12.279 -9.594 -13.064 1.00 61.20 31 SER A C 4
ATOM 1657 O O . SER A 1 31 ? 12.924 -8.619 -12.682 1.00 53.13 31 SER A O 4
ATOM 1665 N N . ASP A 1 1 ? 0.030 -0.446 -2.821 1.00 62.42 1 ASP A N 5
ATOM 1666 C CA . ASP A 1 1 ? 0.897 -0.464 -1.649 1.00 10.15 1 ASP A CA 5
ATOM 1667 C C . ASP A 1 1 ? 1.683 -1.769 -1.573 1.00 42.04 1 ASP A C 5
ATOM 1668 O O . ASP A 1 1 ? 1.389 -2.635 -0.750 1.00 23.42 1 ASP A O 5
ATOM 1677 N N . TRP A 1 2 ? 2.682 -1.902 -2.438 1.00 60.34 2 TRP A N 5
ATOM 1678 C CA . TRP A 1 2 ? 3.510 -3.103 -2.471 1.00 11.35 2 TRP A CA 5
ATOM 1679 C C . TRP A 1 2 ? 4.649 -2.952 -3.473 1.00 54.12 2 TRP A C 5
ATOM 1680 O O . TRP A 1 2 ? 4.511 -2.267 -4.487 1.00 55.51 2 TRP A O 5
ATOM 1701 N N . THR A 1 3 ? 5.775 -3.597 -3.185 1.00 10.53 3 THR A N 5
ATOM 1702 C CA . THR A 1 3 ? 6.938 -3.533 -4.061 1.00 32.11 3 THR A CA 5
ATOM 1703 C C . THR A 1 3 ? 8.019 -4.510 -3.612 1.00 15.00 3 THR A C 5
ATOM 1704 O O . THR A 1 3 ? 8.096 -4.869 -2.437 1.00 34.43 3 THR A O 5
ATOM 1715 N N . CYS A 1 4 ? 8.853 -4.936 -4.554 1.00 74.34 4 CYS A N 5
ATOM 1716 C CA . CYS A 1 4 ? 9.930 -5.872 -4.256 1.00 42.03 4 CYS A CA 5
ATOM 1717 C C . CYS A 1 4 ? 10.951 -5.243 -3.313 1.00 3.12 4 CYS A C 5
ATOM 1718 O O . CYS A 1 4 ? 11.673 -5.946 -2.606 1.00 3.35 4 CYS A O 5
ATOM 1725 N N . TRP A 1 5 ? 11.005 -3.916 -3.308 1.00 40.03 5 TRP A N 5
ATOM 1726 C CA . TRP A 1 5 ? 11.937 -3.192 -2.452 1.00 4.13 5 TRP A CA 5
ATOM 1727 C C . TRP A 1 5 ? 11.523 -3.294 -0.988 1.00 25.21 5 TRP A C 5
ATOM 1728 O O . TRP A 1 5 ? 12.370 -3.371 -0.098 1.00 23.12 5 TRP A O 5
ATOM 1749 N N . SER A 1 6 ? 10.217 -3.295 -0.745 1.00 54.24 6 SER A N 5
ATOM 1750 C CA . SER A 1 6 ? 9.691 -3.384 0.612 1.00 60.21 6 SER A CA 5
ATOM 1751 C C . SER A 1 6 ? 10.060 -4.720 1.250 1.00 35.02 6 SER A C 5
ATOM 1752 O O . SER A 1 6 ? 10.122 -4.840 2.474 1.00 24.31 6 SER A O 5
ATOM 1760 N N . CYS A 1 7 ? 10.302 -5.722 0.412 1.00 24.10 7 CYS A N 5
ATOM 1761 C CA . CYS A 1 7 ? 10.664 -7.050 0.892 1.00 64.32 7 CYS A CA 5
ATOM 1762 C C . CYS A 1 7 ? 12.056 -7.042 1.517 1.00 22.15 7 CYS A C 5
ATOM 1763 O O . CYS A 1 7 ? 12.460 -8.003 2.173 1.00 30.42 7 CYS A O 5
ATOM 1770 N N . LEU A 1 8 ? 12.785 -5.951 1.311 1.00 41.13 8 LEU A N 5
ATOM 1771 C CA . LEU A 1 8 ? 14.132 -5.816 1.854 1.00 21.24 8 LEU A CA 5
ATOM 1772 C C . LEU A 1 8 ? 14.112 -5.871 3.379 1.00 50.43 8 LEU A C 5
ATOM 1773 O O . LEU A 1 8 ? 14.955 -6.519 3.998 1.00 4.35 8 LEU A O 5
ATOM 1789 N N . VAL A 1 9 ? 13.142 -5.187 3.977 1.00 34.24 9 VAL A N 5
ATOM 1790 C CA . VAL A 1 9 ? 13.009 -5.160 5.429 1.00 21.21 9 VAL A CA 5
ATOM 1791 C C . VAL A 1 9 ? 12.674 -6.543 5.976 1.00 23.32 9 VAL A C 5
ATOM 1792 O O . VAL A 1 9 ? 12.866 -6.818 7.161 1.00 4.42 9 VAL A O 5
ATOM 1805 N N . CYS A 1 10 ? 12.173 -7.412 5.105 1.00 33.52 10 CYS A N 5
ATOM 1806 C CA . CYS A 1 10 ? 11.810 -8.768 5.500 1.00 64.45 10 CYS A CA 5
ATOM 1807 C C . CYS A 1 10 ? 13.051 -9.578 5.867 1.00 12.43 10 CYS A C 5
ATOM 1808 O O . CYS A 1 10 ? 12.971 -10.547 6.621 1.00 70.44 10 CYS A O 5
ATOM 1815 N N . ALA A 1 11 ? 14.196 -9.171 5.330 1.00 64.21 11 ALA A N 5
ATOM 1816 C CA . ALA A 1 11 ? 15.454 -9.856 5.603 1.00 73.21 11 ALA A CA 5
ATOM 1817 C C . ALA A 1 11 ? 15.895 -9.640 7.047 1.00 54.15 11 ALA A C 5
ATOM 1818 O O . ALA A 1 11 ? 16.828 -10.285 7.524 1.00 54.12 11 ALA A O 5
ATOM 1825 N N . ALA A 1 12 ? 15.218 -8.728 7.737 1.00 51.34 12 ALA A N 5
ATOM 1826 C CA . ALA A 1 12 ? 15.539 -8.428 9.126 1.00 4.53 12 ALA A CA 5
ATOM 1827 C C . ALA A 1 12 ? 15.129 -9.573 10.045 1.00 75.44 12 ALA A C 5
ATOM 1828 O O . ALA A 1 12 ? 15.456 -9.579 11.232 1.00 62.44 12 ALA A O 5
ATOM 1835 N N . CYS A 1 13 ? 14.409 -10.542 9.489 1.00 74.14 13 CYS A N 5
ATOM 1836 C CA . CYS A 1 13 ? 13.951 -11.693 10.257 1.00 24.24 13 CYS A CA 5
ATOM 1837 C C . CYS A 1 13 ? 15.103 -12.657 10.531 1.00 54.14 13 CYS A C 5
ATOM 1838 O O . CYS A 1 13 ? 15.309 -13.619 9.791 1.00 20.23 13 CYS A O 5
ATOM 1845 N N . SER A 1 14 ? 15.849 -12.391 11.598 1.00 41.13 14 SER A N 5
ATOM 1846 C CA . SER A 1 14 ? 16.982 -13.232 11.967 1.00 13.22 14 SER A CA 5
ATOM 1847 C C . SER A 1 14 ? 16.691 -14.000 13.253 1.00 62.22 14 SER A C 5
ATOM 1848 O O . SER A 1 14 ? 17.235 -15.081 13.480 1.00 31.11 14 SER A O 5
ATOM 1856 N N . VAL A 1 15 ? 15.830 -13.434 14.092 1.00 55.44 15 VAL A N 5
ATOM 1857 C CA . VAL A 1 15 ? 15.465 -14.064 15.354 1.00 33.44 15 VAL A CA 5
ATOM 1858 C C . VAL A 1 15 ? 14.349 -15.085 15.157 1.00 3.30 15 VAL A C 5
ATOM 1859 O O . VAL A 1 15 ? 14.132 -15.952 16.002 1.00 24.41 15 VAL A O 5
ATOM 1872 N N . GLU A 1 16 ? 13.645 -14.974 14.035 1.00 41.01 16 GLU A N 5
ATOM 1873 C CA . GLU A 1 16 ? 12.551 -15.888 13.727 1.00 2.30 16 GLU A CA 5
ATOM 1874 C C . GLU A 1 16 ? 12.526 -16.225 12.239 1.00 43.21 16 GLU A C 5
ATOM 1875 O O . GLU A 1 16 ? 13.047 -15.475 11.412 1.00 52.20 16 GLU A O 5
ATOM 1887 N N . LEU A 1 17 ? 11.919 -17.358 11.905 1.00 14.14 17 LEU A N 5
ATOM 1888 C CA . LEU A 1 17 ? 11.825 -17.796 10.517 1.00 25.30 17 LEU A CA 5
ATOM 1889 C C . LEU A 1 17 ? 10.578 -17.228 9.849 1.00 15.11 17 LEU A C 5
ATOM 1890 O O . LEU A 1 17 ? 10.515 -17.109 8.625 1.00 61.14 17 LEU A O 5
ATOM 1906 N N . LEU A 1 18 ? 9.587 -16.876 10.661 1.00 74.11 18 LEU A N 5
ATOM 1907 C CA . LEU A 1 18 ? 8.340 -16.317 10.149 1.00 21.31 18 LEU A CA 5
ATOM 1908 C C . LEU A 1 18 ? 8.609 -15.094 9.279 1.00 54.41 18 LEU A C 5
ATOM 1909 O O . LEU A 1 18 ? 8.174 -15.030 8.130 1.00 43.23 18 LEU A O 5
ATOM 1938 N N . LEU A 1 20 ? 11.147 -14.323 7.823 1.00 2.42 20 LEU A N 5
ATOM 1939 C CA . LEU A 1 20 ? 11.907 -14.741 6.650 1.00 1.32 20 LEU A CA 5
ATOM 1940 C C . LEU A 1 20 ? 10.992 -14.918 5.443 1.00 13.30 20 LEU A C 5
ATOM 1941 O O . LEU A 1 20 ? 11.436 -14.842 4.297 1.00 11.23 20 LEU A O 5
ATOM 1957 N N . VAL A 1 21 ? 9.710 -15.152 5.708 1.00 63.13 21 VAL A N 5
ATOM 1958 C CA . VAL A 1 21 ? 8.731 -15.336 4.643 1.00 21.43 21 VAL A CA 5
ATOM 1959 C C . VAL A 1 21 ? 8.623 -14.089 3.774 1.00 51.20 21 VAL A C 5
ATOM 1960 O O . VAL A 1 21 ? 8.264 -14.166 2.598 1.00 32.05 21 VAL A O 5
ATOM 1986 N N . ALA A 1 23 ? 10.941 -12.444 2.628 1.00 70.13 23 ALA A N 5
ATOM 1987 C CA . ALA A 1 23 ? 11.982 -12.507 1.610 1.00 44.12 23 ALA A CA 5
ATOM 1988 C C . ALA A 1 23 ? 11.390 -12.800 0.236 1.00 70.14 23 ALA A C 5
ATOM 1989 O O . ALA A 1 23 ? 11.963 -12.432 -0.789 1.00 63.12 23 ALA A O 5
ATOM 1996 N N . ALA A 1 24 ? 10.240 -13.465 0.222 1.00 35.30 24 ALA A N 5
ATOM 1997 C CA . ALA A 1 24 ? 9.569 -13.807 -1.026 1.00 41.45 24 ALA A CA 5
ATOM 1998 C C . ALA A 1 24 ? 9.365 -12.570 -1.896 1.00 32.44 24 ALA A C 5
ATOM 1999 O O . ALA A 1 24 ? 9.347 -12.658 -3.124 1.00 11.40 24 ALA A O 5
ATOM 2019 N N . GLY A 1 26 ? 11.409 -10.174 -2.300 1.00 64.30 26 GLY A N 5
ATOM 2020 C CA . GLY A 1 26 ? 12.641 -9.877 -3.008 1.00 54.53 26 GLY A CA 5
ATOM 2021 C C . GLY A 1 26 ? 12.661 -10.461 -4.407 1.00 14.41 26 GLY A C 5
ATOM 2022 O O . GLY A 1 26 ? 13.424 -10.014 -5.263 1.00 13.54 26 GLY A O 5
ATOM 2026 N N . ALA A 1 27 ? 11.821 -11.464 -4.640 1.00 13.14 27 ALA A N 5
ATOM 2027 C CA . ALA A 1 27 ? 11.745 -12.110 -5.944 1.00 52.20 27 ALA A CA 5
ATOM 2028 C C . ALA A 1 27 ? 11.430 -11.098 -7.040 1.00 44.44 27 ALA A C 5
ATOM 2029 O O . ALA A 1 27 ? 11.751 -11.314 -8.209 1.00 4.02 27 ALA A O 5
ATOM 2046 N N . THR A 1 29 ? 12.803 -8.378 -7.600 1.00 10.40 29 THR A N 5
ATOM 2047 C CA . THR A 1 29 ? 14.057 -7.892 -8.161 1.00 42.13 29 THR A CA 5
ATOM 2048 C C . THR A 1 29 ? 14.720 -8.956 -9.029 1.00 55.44 29 THR A C 5
ATOM 2049 O O . THR A 1 29 ? 15.495 -8.640 -9.932 1.00 15.25 29 THR A O 5
ATOM 2060 N N . ALA A 1 30 ? 14.409 -10.217 -8.751 1.00 73.52 30 ALA A N 5
ATOM 2061 C CA . ALA A 1 30 ? 14.972 -11.328 -9.509 1.00 40.11 30 ALA A CA 5
ATOM 2062 C C . ALA A 1 30 ? 14.187 -11.570 -10.794 1.00 1.11 30 ALA A C 5
ATOM 2063 O O . ALA A 1 30 ? 14.727 -11.454 -11.894 1.00 4.12 30 ALA A O 5
ATOM 2070 N N . SER A 1 31 ? 12.910 -11.907 -10.647 1.00 31.31 31 SER A N 5
ATOM 2071 C CA . SER A 1 31 ? 12.052 -12.170 -11.796 1.00 74.31 31 SER A CA 5
ATOM 2072 C C . SER A 1 31 ? 11.509 -10.869 -12.378 1.00 14.42 31 SER A C 5
ATOM 2073 O O . SER A 1 31 ? 10.320 -10.758 -12.674 1.00 0.23 31 SER A O 5
ATOM 2081 N N . ASP A 1 1 ? 0.096 -0.983 -1.513 1.00 72.12 1 ASP A N 6
ATOM 2082 C CA . ASP A 1 1 ? 1.136 -1.160 -0.507 1.00 1.34 1 ASP A CA 6
ATOM 2083 C C . ASP A 1 1 ? 1.821 -2.514 -0.665 1.00 11.33 1 ASP A C 6
ATOM 2084 O O . ASP A 1 1 ? 1.562 -3.444 0.099 1.00 74.05 1 ASP A O 6
ATOM 2093 N N . TRP A 1 2 ? 2.694 -2.616 -1.660 1.00 23.22 2 TRP A N 6
ATOM 2094 C CA . TRP A 1 2 ? 3.416 -3.857 -1.919 1.00 34.24 2 TRP A CA 6
ATOM 2095 C C . TRP A 1 2 ? 4.449 -3.666 -3.023 1.00 71.13 2 TRP A C 6
ATOM 2096 O O . TRP A 1 2 ? 4.166 -3.054 -4.054 1.00 33.22 2 TRP A O 6
ATOM 2117 N N . THR A 1 3 ? 5.649 -4.193 -2.803 1.00 23.51 3 THR A N 6
ATOM 2118 C CA . THR A 1 3 ? 6.725 -4.080 -3.780 1.00 0.25 3 THR A CA 6
ATOM 2119 C C . THR A 1 3 ? 7.927 -4.926 -3.374 1.00 51.55 3 THR A C 6
ATOM 2120 O O . THR A 1 3 ? 8.057 -5.324 -2.217 1.00 1.45 3 THR A O 6
ATOM 2131 N N . CYS A 1 4 ? 8.804 -5.197 -4.335 1.00 4.51 4 CYS A N 6
ATOM 2132 C CA . CYS A 1 4 ? 9.997 -5.995 -4.079 1.00 31.13 4 CYS A CA 6
ATOM 2133 C C . CYS A 1 4 ? 10.948 -5.265 -3.135 1.00 44.45 4 CYS A C 6
ATOM 2134 O O . CYS A 1 4 ? 11.756 -5.888 -2.447 1.00 30.32 4 CYS A O 6
ATOM 2141 N N . TRP A 1 5 ? 10.846 -3.941 -3.110 1.00 43.21 5 TRP A N 6
ATOM 2142 C CA . TRP A 1 5 ? 11.698 -3.125 -2.251 1.00 75.13 5 TRP A CA 6
ATOM 2143 C C . TRP A 1 5 ? 11.320 -3.301 -0.785 1.00 34.42 5 TRP A C 6
ATOM 2144 O O . TRP A 1 5 ? 12.188 -3.408 0.081 1.00 1.00 5 TRP A O 6
ATOM 2165 N N . SER A 1 6 ? 10.019 -3.332 -0.513 1.00 11.43 6 SER A N 6
ATOM 2166 C CA . SER A 1 6 ? 9.527 -3.492 0.851 1.00 54.45 6 SER A CA 6
ATOM 2167 C C . SER A 1 6 ? 9.928 -4.850 1.417 1.00 73.20 6 SER A C 6
ATOM 2168 O O . SER A 1 6 ? 10.011 -5.029 2.632 1.00 32.35 6 SER A O 6
ATOM 2176 N N . CYS A 1 7 ? 10.176 -5.805 0.527 1.00 35.41 7 CYS A N 6
ATOM 2177 C CA . CYS A 1 7 ? 10.568 -7.149 0.936 1.00 54.25 7 CYS A CA 6
ATOM 2178 C C . CYS A 1 7 ? 11.965 -7.145 1.548 1.00 64.14 7 CYS A C 6
ATOM 2179 O O . CYS A 1 7 ? 12.393 -8.129 2.153 1.00 70.13 7 CYS A O 6
ATOM 2186 N N . LEU A 1 8 ? 12.673 -6.032 1.386 1.00 33.32 8 LEU A N 6
ATOM 2187 C CA . LEU A 1 8 ? 14.023 -5.899 1.923 1.00 73.12 8 LEU A CA 6
ATOM 2188 C C . LEU A 1 8 ? 14.022 -6.046 3.441 1.00 0.51 8 LEU A C 6
ATOM 2189 O O . LEU A 1 8 ? 14.848 -6.762 4.007 1.00 44.33 8 LEU A O 6
ATOM 2205 N N . VAL A 1 9 ? 13.088 -5.364 4.096 1.00 55.41 9 VAL A N 6
ATOM 2206 C CA . VAL A 1 9 ? 12.977 -5.420 5.549 1.00 73.24 9 VAL A CA 6
ATOM 2207 C C . VAL A 1 9 ? 12.597 -6.821 6.017 1.00 44.43 9 VAL A C 6
ATOM 2208 O O . VAL A 1 9 ? 12.790 -7.171 7.181 1.00 22.52 9 VAL A O 6
ATOM 2221 N N . CYS A 1 10 ? 12.057 -7.618 5.101 1.00 22.35 10 CYS A N 6
ATOM 2222 C CA . CYS A 1 10 ? 11.650 -8.982 5.419 1.00 2.30 10 CYS A CA 6
ATOM 2223 C C . CYS A 1 10 ? 12.864 -9.854 5.728 1.00 13.55 10 CYS A C 6
ATOM 2224 O O . CYS A 1 10 ? 12.787 -10.777 6.539 1.00 43.43 10 CYS A O 6
ATOM 2231 N N . ALA A 1 11 ? 13.983 -9.553 5.077 1.00 33.13 11 ALA A N 6
ATOM 2232 C CA . ALA A 1 11 ? 15.213 -10.307 5.284 1.00 32.12 11 ALA A CA 6
ATOM 2233 C C . ALA A 1 11 ? 15.791 -10.045 6.671 1.00 51.23 11 ALA A C 6
ATOM 2234 O O . ALA A 1 11 ? 16.721 -10.724 7.104 1.00 2.32 11 ALA A O 6
ATOM 2241 N N . ALA A 1 12 ? 15.234 -9.055 7.361 1.00 21.24 12 ALA A N 6
ATOM 2242 C CA . ALA A 1 12 ? 15.694 -8.704 8.699 1.00 31.43 12 ALA A CA 6
ATOM 2243 C C . ALA A 1 12 ? 15.304 -9.776 9.712 1.00 12.53 12 ALA A C 6
ATOM 2244 O O . ALA A 1 12 ? 15.745 -9.748 10.862 1.00 40.24 12 ALA A O 6
ATOM 2251 N N . CYS A 1 13 ? 14.474 -10.718 9.279 1.00 32.53 13 CYS A N 6
ATOM 2252 C CA . CYS A 1 13 ? 14.023 -11.799 10.148 1.00 13.32 13 CYS A CA 6
ATOM 2253 C C . CYS A 1 13 ? 15.129 -12.829 10.354 1.00 24.04 13 CYS A C 6
ATOM 2254 O O . CYS A 1 13 ? 15.316 -13.728 9.534 1.00 51.40 13 CYS A O 6
ATOM 2261 N N . SER A 1 14 ? 15.860 -12.692 11.456 1.00 44.40 14 SER A N 6
ATOM 2262 C CA . SER A 1 14 ? 16.951 -13.608 11.769 1.00 52.20 14 SER A CA 6
ATOM 2263 C C . SER A 1 14 ? 16.660 -14.381 13.052 1.00 52.42 14 SER A C 6
ATOM 2264 O O . SER A 1 14 ? 17.183 -15.475 13.263 1.00 12.24 14 SER A O 6
ATOM 2272 N N . VAL A 1 15 ? 15.821 -13.803 13.906 1.00 40.20 15 VAL A N 6
ATOM 2273 C CA . VAL A 1 15 ? 15.458 -14.436 15.168 1.00 24.21 15 VAL A CA 6
ATOM 2274 C C . VAL A 1 15 ? 14.299 -15.409 14.982 1.00 40.42 15 VAL A C 6
ATOM 2275 O O . VAL A 1 15 ? 14.065 -16.278 15.820 1.00 23.23 15 VAL A O 6
ATOM 2288 N N . GLU A 1 16 ? 13.577 -15.255 13.877 1.00 55.25 16 GLU A N 6
ATOM 2289 C CA . GLU A 1 16 ? 12.441 -16.120 13.581 1.00 54.03 16 GLU A CA 6
ATOM 2290 C C . GLU A 1 16 ? 12.374 -16.439 12.090 1.00 32.40 16 GLU A C 6
ATOM 2291 O O . GLU A 1 16 ? 13.102 -15.857 11.285 1.00 12.32 16 GLU A O 6
ATOM 2303 N N . LEU A 1 17 ? 11.496 -17.369 11.729 1.00 22.12 17 LEU A N 6
ATOM 2304 C CA . LEU A 1 17 ? 11.333 -17.768 10.335 1.00 4.24 17 LEU A CA 6
ATOM 2305 C C . LEU A 1 17 ? 10.146 -17.052 9.699 1.00 1.04 17 LEU A C 6
ATOM 2306 O O . LEU A 1 17 ? 10.012 -17.016 8.475 1.00 30.15 17 LEU A O 6
ATOM 2322 N N . LEU A 1 18 ? 9.288 -16.481 10.538 1.00 71.44 18 LEU A N 6
ATOM 2323 C CA . LEU A 1 18 ? 8.112 -15.764 10.058 1.00 41.44 18 LEU A CA 6
ATOM 2324 C C . LEU A 1 18 ? 8.513 -14.623 9.128 1.00 55.33 18 LEU A C 6
ATOM 2325 O O . LEU A 1 18 ? 7.978 -14.489 8.028 1.00 40.21 18 LEU A O 6
ATOM 2354 N N . LEU A 1 20 ? 11.301 -14.280 7.586 1.00 20.31 20 LEU A N 6
ATOM 2355 C CA . LEU A 1 20 ? 11.986 -14.847 6.430 1.00 45.13 20 LEU A CA 6
ATOM 2356 C C . LEU A 1 20 ? 11.022 -15.036 5.264 1.00 73.05 20 LEU A C 6
ATOM 2357 O O . LEU A 1 20 ? 11.426 -15.019 4.101 1.00 73.22 20 LEU A O 6
ATOM 2373 N N . VAL A 1 21 ? 9.744 -15.214 5.582 1.00 35.15 21 VAL A N 6
ATOM 2374 C CA . VAL A 1 21 ? 8.720 -15.403 4.561 1.00 10.25 21 VAL A CA 6
ATOM 2375 C C . VAL A 1 21 ? 8.616 -14.182 3.655 1.00 44.42 21 VAL A C 6
ATOM 2376 O O . VAL A 1 21 ? 8.377 -14.304 2.453 1.00 61.50 21 VAL A O 6
ATOM 2402 N N . ALA A 1 23 ? 10.787 -12.561 2.489 1.00 43.04 23 ALA A N 6
ATOM 2403 C CA . ALA A 1 23 ? 11.836 -12.640 1.479 1.00 74.21 23 ALA A CA 6
ATOM 2404 C C . ALA A 1 23 ? 11.246 -12.884 0.094 1.00 43.43 23 ALA A C 6
ATOM 2405 O O . ALA A 1 23 ? 11.829 -12.492 -0.917 1.00 25.22 23 ALA A O 6
ATOM 2412 N N . ALA A 1 24 ? 10.087 -13.533 0.054 1.00 24.05 24 ALA A N 6
ATOM 2413 C CA . ALA A 1 24 ? 9.419 -13.827 -1.207 1.00 30.41 24 ALA A CA 6
ATOM 2414 C C . ALA A 1 24 ? 9.240 -12.564 -2.041 1.00 53.42 24 ALA A C 6
ATOM 2415 O O . ALA A 1 24 ? 9.231 -12.615 -3.272 1.00 2.33 24 ALA A O 6
ATOM 2435 N N . GLY A 1 26 ? 11.323 -10.162 -2.349 1.00 50.24 26 GLY A N 6
ATOM 2436 C CA . GLY A 1 26 ? 12.563 -9.861 -3.041 1.00 72.12 26 GLY A CA 6
ATOM 2437 C C . GLY A 1 26 ? 12.588 -10.414 -4.452 1.00 42.03 26 GLY A C 6
ATOM 2438 O O . GLY A 1 26 ? 13.345 -9.939 -5.299 1.00 13.13 26 GLY A O 6
ATOM 2442 N N . ALA A 1 27 ? 11.760 -11.422 -4.706 1.00 62.12 27 ALA A N 6
ATOM 2443 C CA . ALA A 1 27 ? 11.691 -12.040 -6.025 1.00 14.04 27 ALA A CA 6
ATOM 2444 C C . ALA A 1 27 ? 11.362 -11.008 -7.098 1.00 11.11 27 ALA A C 6
ATOM 2445 O O . ALA A 1 27 ? 11.684 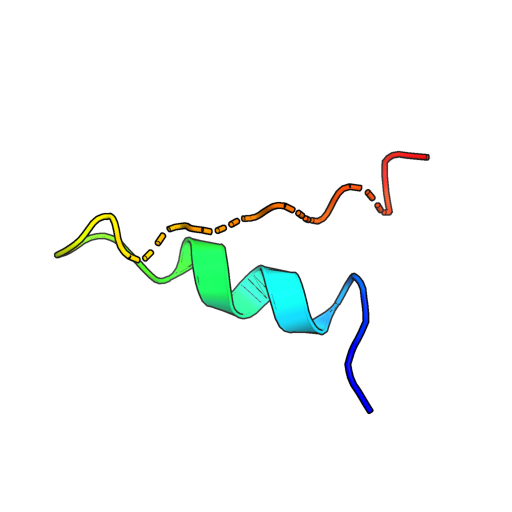-11.195 -8.271 1.00 54.43 27 ALA A O 6
ATOM 2462 N N . THR A 1 29 ? 12.718 -8.354 -7.751 1.00 20.52 29 THR A N 6
ATOM 2463 C CA . THR A 1 29 ? 13.952 -7.919 -8.392 1.00 64.40 29 THR A CA 6
ATOM 2464 C C . THR A 1 29 ? 14.529 -9.018 -9.277 1.00 23.51 29 THR A C 6
ATOM 2465 O O . THR A 1 29 ? 15.086 -8.744 -10.339 1.00 63.45 29 THR A O 6
ATOM 2476 N N . ALA A 1 30 ? 14.392 -10.263 -8.832 1.00 73.20 30 ALA A N 6
ATOM 2477 C CA . ALA A 1 30 ? 14.897 -11.404 -9.586 1.00 1.05 30 ALA A CA 6
ATOM 2478 C C . ALA A 1 30 ? 13.899 -11.844 -10.651 1.00 34.34 30 ALA A C 6
ATOM 2479 O O . ALA A 1 30 ? 13.385 -12.962 -10.610 1.00 23.45 30 ALA A O 6
ATOM 2486 N N . SER A 1 31 ? 13.627 -10.958 -11.603 1.00 50.11 31 SER A N 6
ATOM 2487 C CA . SER A 1 31 ? 12.686 -11.254 -12.677 1.00 11.10 31 SER A CA 6
ATOM 2488 C C . SER A 1 31 ? 13.028 -10.458 -13.933 1.00 75.53 31 SER A C 6
ATOM 2489 O O . SER A 1 31 ? 13.731 -9.452 -13.870 1.00 50.31 31 SER A O 6
ATOM 2497 N N . ASP A 1 1 ? 2.084 -6.662 -0.526 1.00 64.10 1 ASP A N 7
ATOM 2498 C CA . ASP A 1 1 ? 3.457 -6.177 -0.615 1.00 53.11 1 ASP A CA 7
ATOM 2499 C C . ASP A 1 1 ? 3.525 -4.884 -1.422 1.00 13.12 1 ASP A C 7
ATOM 2500 O O . ASP A 1 1 ? 2.991 -4.803 -2.528 1.00 41.51 1 ASP A O 7
ATOM 2509 N N . TRP A 1 2 ? 4.183 -3.876 -0.860 1.00 72.51 2 TRP A N 7
ATOM 2510 C CA . TRP A 1 2 ? 4.319 -2.587 -1.527 1.00 43.41 2 TRP A CA 7
ATOM 2511 C C . TRP A 1 2 ? 5.028 -2.739 -2.868 1.00 64.52 2 TRP A C 7
ATOM 2512 O O . TRP A 1 2 ? 4.625 -2.143 -3.867 1.00 44.32 2 TRP A O 7
ATOM 2533 N N . THR A 1 3 ? 6.087 -3.543 -2.885 1.00 24.22 3 THR A N 7
ATOM 2534 C CA . THR A 1 3 ? 6.853 -3.774 -4.103 1.00 50.43 3 THR A CA 7
ATOM 2535 C C . THR A 1 3 ? 7.855 -4.907 -3.917 1.00 4.33 3 THR A C 7
ATOM 2536 O O . THR A 1 3 ? 7.959 -5.486 -2.835 1.00 4.31 3 THR A O 7
ATOM 2547 N N . CYS A 1 4 ? 8.593 -5.219 -4.977 1.00 53.23 4 CYS A N 7
ATOM 2548 C CA . CYS A 1 4 ? 9.588 -6.283 -4.931 1.00 70.01 4 CYS A CA 7
ATOM 2549 C C . CYS A 1 4 ? 10.719 -5.929 -3.969 1.00 54.12 4 CYS A C 7
ATOM 2550 O O . CYS A 1 4 ? 11.177 -6.771 -3.197 1.00 72.12 4 CYS A O 7
ATOM 2557 N N . TRP A 1 5 ? 11.163 -4.678 -4.022 1.00 75.41 5 TRP A N 7
ATOM 2558 C CA . TRP A 1 5 ? 12.239 -4.213 -3.156 1.00 2.45 5 TRP A CA 7
ATOM 2559 C C . TRP A 1 5 ? 11.769 -4.113 -1.709 1.00 10.24 5 TRP A C 7
ATOM 2560 O O . TRP A 1 5 ? 12.559 -4.266 -0.777 1.00 63.25 5 TRP A O 7
ATOM 2581 N N . SER A 1 6 ? 10.478 -3.855 -1.527 1.00 33.31 6 SER A N 7
ATOM 2582 C CA . SER A 1 6 ? 9.903 -3.732 -0.192 1.00 43.33 6 SER A CA 7
ATOM 2583 C C . SER A 1 6 ? 10.051 -5.036 0.586 1.00 45.42 6 SER A C 7
ATOM 2584 O O . SER A 1 6 ? 9.978 -5.051 1.815 1.00 43.31 6 SER A O 7
ATOM 2592 N N . CYS A 1 7 ? 10.260 -6.129 -0.139 1.00 62.43 7 CYS A N 7
ATOM 2593 C CA . CYS A 1 7 ? 10.418 -7.440 0.480 1.00 4.53 7 CYS A CA 7
ATOM 2594 C C . CYS A 1 7 ? 11.734 -7.522 1.249 1.00 31.32 7 CYS A C 7
ATOM 2595 O O . CYS A 1 7 ? 11.960 -8.459 2.016 1.00 32.41 7 CYS A O 7
ATOM 2602 N N . LEU A 1 8 ? 12.598 -6.536 1.039 1.00 5.20 8 LEU A N 7
ATOM 2603 C CA . LEU A 1 8 ? 13.892 -6.496 1.712 1.00 0.23 8 LEU A CA 7
ATOM 2604 C C . LEU A 1 8 ? 13.716 -6.434 3.226 1.00 23.12 8 LEU A C 7
ATOM 2605 O O . LEU A 1 8 ? 14.592 -6.857 3.981 1.00 1.32 8 LEU A O 7
ATOM 2621 N N . VAL A 1 9 ? 12.577 -5.907 3.664 1.00 43.44 9 VAL A N 7
ATOM 2622 C CA . VAL A 1 9 ? 12.285 -5.793 5.087 1.00 14.34 9 VAL A CA 7
ATOM 2623 C C . VAL A 1 9 ? 12.139 -7.167 5.730 1.00 21.42 9 VAL A C 7
ATOM 2624 O O . VAL A 1 9 ? 12.357 -7.330 6.931 1.00 3.42 9 VAL A O 7
ATOM 2637 N N . CYS A 1 10 ? 11.770 -8.156 4.923 1.00 55.12 10 CYS A N 7
ATOM 2638 C CA . CYS A 1 10 ? 11.594 -9.518 5.411 1.00 25.24 10 CYS A CA 7
ATOM 2639 C C . CYS A 1 10 ? 12.930 -10.117 5.844 1.00 12.43 10 CYS A C 7
ATOM 2640 O O . CYS A 1 10 ? 12.981 -10.977 6.723 1.00 55.21 10 CYS A O 7
ATOM 2647 N N . ALA A 1 11 ? 14.009 -9.654 5.221 1.00 72.50 11 ALA A N 7
ATOM 2648 C CA . ALA A 1 11 ? 15.344 -10.142 5.543 1.00 43.31 11 ALA A CA 7
ATOM 2649 C C . ALA A 1 11 ? 15.740 -9.759 6.965 1.00 44.12 11 ALA A C 7
ATOM 2650 O O . ALA A 1 11 ? 16.702 -10.293 7.516 1.00 1.14 11 ALA A O 7
ATOM 2657 N N . ALA A 1 12 ? 14.993 -8.830 7.553 1.00 62.24 12 ALA A N 7
ATOM 2658 C CA . ALA A 1 12 ? 15.266 -8.377 8.911 1.00 71.21 12 ALA A CA 7
ATOM 2659 C C . ALA A 1 12 ? 14.908 -9.453 9.931 1.00 52.13 12 ALA A C 7
ATOM 2660 O O . ALA A 1 12 ? 15.279 -9.362 11.101 1.00 4.41 12 ALA A O 7
ATOM 2667 N N . CYS A 1 13 ? 14.183 -10.471 9.480 1.00 62.43 13 CYS A N 7
ATOM 2668 C CA . CYS A 1 13 ? 13.773 -11.565 10.353 1.00 43.43 13 CYS A CA 7
ATOM 2669 C C . CYS A 1 13 ? 14.945 -12.498 10.642 1.00 61.52 13 CYS A C 7
ATOM 2670 O O . CYS A 1 13 ? 15.316 -13.323 9.806 1.00 1.13 13 CYS A O 7
ATOM 2677 N N . SER A 1 14 ? 15.523 -12.363 11.831 1.00 43.21 14 SER A N 7
ATOM 2678 C CA . SER A 1 14 ? 16.655 -13.191 12.230 1.00 70.44 14 SER A CA 7
ATOM 2679 C C . SER A 1 14 ? 16.295 -14.063 13.429 1.00 15.41 14 SER A C 7
ATOM 2680 O O . SER A 1 14 ? 16.880 -15.125 13.637 1.00 31.45 14 SER A O 7
ATOM 2688 N N . VAL A 1 15 ? 15.326 -13.604 14.216 1.00 61.11 15 VAL A N 7
ATOM 2689 C CA . VAL A 1 15 ? 14.885 -14.341 15.394 1.00 5.35 15 VAL A CA 7
ATOM 2690 C C . VAL A 1 15 ? 13.809 -15.359 15.036 1.00 42.05 15 VAL A C 7
ATOM 2691 O O . VAL A 1 15 ? 13.551 -16.295 15.791 1.00 70.53 15 VAL A O 7
ATOM 2704 N N . GLU A 1 16 ? 13.185 -15.169 13.877 1.00 11.23 16 GLU A N 7
ATOM 2705 C CA . GLU A 1 16 ? 12.136 -16.071 13.419 1.00 74.54 16 GLU A CA 7
ATOM 2706 C C . GLU A 1 16 ? 12.226 -16.289 11.911 1.00 54.11 16 GLU A C 7
ATOM 2707 O O . GLU A 1 16 ? 13.029 -15.653 11.227 1.00 12.42 16 GLU A O 7
ATOM 2719 N N . LEU A 1 17 ? 11.397 -17.192 11.399 1.00 52.00 17 LEU A N 7
ATOM 2720 C CA . LEU A 1 17 ? 11.382 -17.495 9.972 1.00 50.10 17 LEU A CA 7
ATOM 2721 C C . LEU A 1 17 ? 10.193 -16.829 9.286 1.00 3.03 17 LEU A C 7
ATOM 2722 O O . LEU A 1 17 ? 10.217 -16.581 8.080 1.00 65.52 17 LEU A O 7
ATOM 2738 N N . LEU A 1 18 ? 9.155 -16.539 10.063 1.00 62.21 18 LEU A N 7
ATOM 2739 C CA . LEU A 1 18 ? 7.957 -15.899 9.531 1.00 20.11 18 LEU A CA 7
ATOM 2740 C C . LEU A 1 18 ? 8.306 -14.597 8.818 1.00 43.03 18 LEU A C 7
ATOM 2741 O O . LEU A 1 18 ? 7.869 -14.357 7.693 1.00 32.32 18 LEU A O 7
ATOM 2770 N N . LEU A 1 20 ? 10.941 -13.877 7.532 1.00 54.42 20 LEU A N 7
ATOM 2771 C CA . LEU A 1 20 ? 11.769 -14.206 6.377 1.00 54.12 20 LEU A CA 7
ATOM 2772 C C . LEU A 1 20 ? 10.905 -14.574 5.175 1.00 52.03 20 LEU A C 7
ATOM 2773 O O . LEU A 1 20 ? 11.372 -14.569 4.036 1.00 44.41 20 LEU A O 7
ATOM 2789 N N . VAL A 1 21 ? 9.641 -14.892 5.436 1.00 53.41 21 VAL A N 7
ATOM 2790 C CA . VAL A 1 21 ? 8.710 -15.259 4.375 1.00 10.15 21 VAL A CA 7
ATOM 2791 C C . VAL A 1 21 ? 8.522 -14.113 3.388 1.00 64.14 21 VAL A C 7
ATOM 2792 O O . VAL A 1 21 ? 8.198 -14.331 2.220 1.00 65.44 21 VAL A O 7
ATOM 2818 N N . ALA A 1 23 ? 10.698 -12.451 2.095 1.00 74.20 23 ALA A N 7
ATOM 2819 C CA . ALA A 1 23 ? 11.760 -12.532 1.100 1.00 53.20 23 ALA A CA 7
ATOM 2820 C C . ALA A 1 23 ? 11.198 -12.872 -0.276 1.00 60.33 23 ALA A C 7
ATOM 2821 O O . ALA A 1 23 ? 11.768 -12.496 -1.300 1.00 53.20 23 ALA A O 7
ATOM 2828 N N . ALA A 1 24 ? 10.078 -13.587 -0.293 1.00 31.33 24 ALA A N 7
ATOM 2829 C CA . ALA A 1 24 ? 9.439 -13.977 -1.543 1.00 72.24 24 ALA A CA 7
ATOM 2830 C C . ALA A 1 24 ? 9.193 -12.765 -2.436 1.00 22.24 24 ALA A C 7
ATOM 2831 O O . ALA A 1 24 ? 9.187 -12.875 -3.662 1.00 51.43 24 ALA A O 7
ATOM 2851 N N . GLY A 1 26 ? 11.145 -10.343 -2.891 1.00 24.12 26 GLY A N 7
ATOM 2852 C CA . GLY A 1 26 ? 12.370 -10.013 -3.596 1.00 60.22 26 GLY A CA 7
ATOM 2853 C C . GLY A 1 26 ? 12.418 -10.615 -4.987 1.00 22.14 26 GLY A C 7
ATOM 2854 O O . GLY A 1 26 ? 13.212 -10.191 -5.826 1.00 73.34 26 GLY A O 7
ATOM 2858 N N . ALA A 1 27 ? 11.568 -11.607 -5.230 1.00 62.21 27 ALA A N 7
ATOM 2859 C CA . ALA A 1 27 ? 11.517 -12.268 -6.528 1.00 70.03 27 ALA A CA 7
ATOM 2860 C C . ALA A 1 27 ? 11.240 -11.266 -7.644 1.00 15.02 27 ALA A C 7
ATOM 2861 O O . ALA A 1 27 ? 11.615 -11.485 -8.795 1.00 71.15 27 ALA A O 7
ATOM 2878 N N . THR A 1 29 ? 12.463 -8.159 -8.011 1.00 34.44 29 THR A N 7
ATOM 2879 C CA . THR A 1 29 ? 13.721 -7.577 -8.459 1.00 1.34 29 THR A CA 7
ATOM 2880 C C . THR A 1 29 ? 14.703 -8.658 -8.895 1.00 2.14 29 THR A C 7
ATOM 2881 O O . THR A 1 29 ? 15.622 -8.399 -9.671 1.00 53.35 29 THR A O 7
ATOM 2892 N N . ALA A 1 30 ? 14.503 -9.871 -8.390 1.00 71.01 30 ALA A N 7
ATOM 2893 C CA . ALA A 1 30 ? 15.370 -10.992 -8.730 1.00 72.41 30 ALA A CA 7
ATOM 2894 C C . ALA A 1 30 ? 15.010 -11.571 -10.094 1.00 55.23 30 ALA A C 7
ATOM 2895 O O . ALA A 1 30 ? 15.843 -12.187 -10.758 1.00 4.03 30 ALA A O 7
ATOM 2902 N N . SER A 1 31 ? 13.762 -11.369 -10.507 1.00 3.21 31 SER A N 7
ATOM 2903 C CA . SER A 1 31 ? 13.290 -11.874 -11.791 1.00 25.53 31 SER A CA 7
ATOM 2904 C C . SER A 1 31 ? 13.614 -10.893 -12.913 1.00 65.43 31 SER A C 7
ATOM 2905 O O . SER A 1 31 ? 13.998 -9.752 -12.662 1.00 21.20 31 SER A O 7
ATOM 2913 N N . ASP A 1 1 ? -0.082 -3.930 -4.531 1.00 44.20 1 ASP A N 8
ATOM 2914 C CA . ASP A 1 1 ? 1.182 -4.093 -5.240 1.00 41.25 1 ASP A CA 8
ATOM 2915 C C . ASP A 1 1 ? 2.361 -4.005 -4.277 1.00 5.00 1 ASP A C 8
ATOM 2916 O O . ASP A 1 1 ? 2.946 -2.937 -4.092 1.00 32.55 1 ASP A O 8
ATOM 2925 N N . TRP A 1 2 ? 2.705 -5.133 -3.666 1.00 73.22 2 TRP A N 8
ATOM 2926 C CA . TRP A 1 2 ? 3.814 -5.183 -2.720 1.00 70.25 2 TRP A CA 8
ATOM 2927 C C . TRP A 1 2 ? 5.125 -4.803 -3.399 1.00 64.10 2 TRP A C 8
ATOM 2928 O O . TRP A 1 2 ? 5.584 -5.487 -4.315 1.00 12.01 2 TRP A O 8
ATOM 2949 N N . THR A 1 3 ? 5.726 -3.708 -2.944 1.00 45.24 3 THR A N 8
ATOM 2950 C CA . THR A 1 3 ? 6.985 -3.237 -3.508 1.00 50.45 3 THR A CA 8
ATOM 2951 C C . THR A 1 3 ? 8.132 -4.177 -3.156 1.00 73.12 3 THR A C 8
ATOM 2952 O O . THR A 1 3 ? 8.260 -4.615 -2.012 1.00 44.24 3 THR A O 8
ATOM 2963 N N . CYS A 1 4 ? 8.964 -4.484 -4.146 1.00 31.45 4 CYS A N 8
ATOM 2964 C CA . CYS A 1 4 ? 10.101 -5.373 -3.941 1.00 22.24 4 CYS A CA 8
ATOM 2965 C C . CYS A 1 4 ? 11.121 -4.743 -2.997 1.00 43.40 4 CYS A C 8
ATOM 2966 O O . CYS A 1 4 ? 11.914 -5.442 -2.367 1.00 21.14 4 CYS A O 8
ATOM 2973 N N . TRP A 1 5 ? 11.094 -3.418 -2.906 1.00 22.02 5 TRP A N 8
ATOM 2974 C CA . TRP A 1 5 ? 12.016 -2.693 -2.039 1.00 43.21 5 TRP A CA 8
ATOM 2975 C C . TRP A 1 5 ? 11.677 -2.922 -0.570 1.00 50.24 5 TRP A C 8
ATOM 2976 O O . TRP A 1 5 ? 12.565 -3.131 0.256 1.00 10.31 5 TRP A O 8
ATOM 2997 N N . SER A 1 6 ? 10.387 -2.881 -0.252 1.00 61.41 6 SER A N 8
ATOM 2998 C CA . SER A 1 6 ? 9.931 -3.081 1.119 1.00 63.14 6 SER A CA 8
ATOM 2999 C C . SER A 1 6 ? 10.298 -4.476 1.615 1.00 21.32 6 SER A C 8
ATOM 3000 O O . SER A 1 6 ? 10.418 -4.708 2.819 1.00 62.25 6 SER A O 8
ATOM 3008 N N . CYS A 1 7 ? 10.475 -5.403 0.679 1.00 12.13 7 CYS A N 8
ATOM 3009 C CA . CYS A 1 7 ? 10.827 -6.776 1.019 1.00 24.11 7 CYS A CA 8
ATOM 3010 C C . CYS A 1 7 ? 12.249 -6.853 1.569 1.00 51.41 7 CYS A C 8
ATOM 3011 O O . CYS A 1 7 ? 12.662 -7.878 2.111 1.00 24.43 7 CYS A O 8
ATOM 3018 N N . LEU A 1 8 ? 12.992 -5.761 1.425 1.00 1.04 8 LEU A N 8
ATOM 3019 C CA . LEU A 1 8 ? 14.368 -5.703 1.908 1.00 73.03 8 LEU A CA 8
ATOM 3020 C C . LEU A 1 8 ? 14.422 -5.888 3.421 1.00 64.12 8 LEU A C 8
ATOM 3021 O O . LEU A 1 8 ? 15.235 -6.658 3.934 1.00 51.23 8 LEU A O 8
ATOM 3037 N N . VAL A 1 9 ? 13.551 -5.179 4.131 1.00 52.44 9 VAL A N 8
ATOM 3038 C CA . VAL A 1 9 ? 13.497 -5.267 5.585 1.00 43.11 9 VAL A CA 8
ATOM 3039 C C . VAL A 1 9 ? 13.068 -6.659 6.036 1.00 51.54 9 VAL A C 8
ATOM 3040 O O . VAL A 1 9 ? 13.276 -7.042 7.187 1.00 62.20 9 VAL A O 8
ATOM 3053 N N . CYS A 1 10 ? 12.467 -7.412 5.120 1.00 3.33 10 CYS A N 8
ATOM 3054 C CA . CYS A 1 10 ? 12.008 -8.762 5.422 1.00 53.10 10 CYS A CA 8
ATOM 3055 C C . CYS A 1 10 ? 13.189 -9.694 5.679 1.00 55.22 10 CYS A C 8
ATOM 3056 O O . CYS A 1 10 ? 13.072 -10.670 6.419 1.00 45.00 10 CYS A O 8
ATOM 3063 N N . ALA A 1 11 ? 14.324 -9.384 5.062 1.00 63.41 11 ALA A N 8
ATOM 3064 C CA . ALA A 1 11 ? 15.527 -10.192 5.225 1.00 13.11 11 ALA A CA 8
ATOM 3065 C C . ALA A 1 11 ? 16.097 -10.049 6.632 1.00 43.00 11 ALA A C 8
ATOM 3066 O O . ALA A 1 11 ? 17.002 -10.786 7.023 1.00 41.22 11 ALA A O 8
ATOM 3073 N N . ALA A 1 12 ? 15.563 -9.096 7.388 1.00 13.32 12 ALA A N 8
ATOM 3074 C CA . ALA A 1 12 ? 16.018 -8.857 8.752 1.00 22.42 12 ALA A CA 8
ATOM 3075 C C . ALA A 1 12 ? 15.585 -9.987 9.681 1.00 41.32 12 ALA A C 8
ATOM 3076 O O . ALA A 1 12 ? 16.012 -10.054 10.834 1.00 34.20 12 ALA A O 8
ATOM 3083 N N . CYS A 1 13 ? 14.735 -10.872 9.172 1.00 52.13 13 CYS A N 8
ATOM 3084 C CA . CYS A 1 13 ? 14.242 -11.998 9.955 1.00 24.33 13 CYS A CA 8
ATOM 3085 C C . CYS A 1 13 ? 15.319 -13.069 10.105 1.00 24.00 13 CYS A C 8
ATOM 3086 O O . CYS A 1 13 ? 15.830 -13.593 9.115 1.00 31.32 13 CYS A O 8
ATOM 3093 N N . SER A 1 14 ? 15.659 -13.389 11.350 1.00 44.54 14 SER A N 8
ATOM 3094 C CA . SER A 1 14 ? 16.678 -14.394 11.630 1.00 51.14 14 SER A CA 8
ATOM 3095 C C . SER A 1 14 ? 16.220 -15.338 12.737 1.00 14.54 14 SER A C 8
ATOM 3096 O O . SER A 1 14 ? 16.341 -16.557 12.620 1.00 50.02 14 SER A O 8
ATOM 3104 N N . VAL A 1 15 ? 15.692 -14.764 13.814 1.00 11.12 15 VAL A N 8
ATOM 3105 C CA . VAL A 1 15 ? 15.214 -15.552 14.944 1.00 71.23 15 VAL A CA 8
ATOM 3106 C C . VAL A 1 15 ? 13.773 -16.003 14.729 1.00 44.11 15 VAL A C 8
ATOM 3107 O O . VAL A 1 15 ? 13.162 -16.601 15.613 1.00 12.14 15 VAL A O 8
ATOM 3120 N N . GLU A 1 16 ? 13.238 -15.712 13.547 1.00 11.14 16 GLU A N 8
ATOM 3121 C CA . GLU A 1 16 ? 11.868 -16.088 13.217 1.00 43.51 16 GLU A CA 8
ATOM 3122 C C . GLU A 1 16 ? 11.731 -16.389 11.727 1.00 23.43 16 GLU A C 8
ATOM 3123 O O . GLU A 1 16 ? 12.253 -15.659 10.884 1.00 55.24 16 GLU A O 8
ATOM 3135 N N . LEU A 1 17 ? 11.027 -17.471 11.411 1.00 4.33 17 LEU A N 8
ATOM 3136 C CA . LEU A 1 17 ? 10.821 -17.871 10.024 1.00 64.13 17 LEU A CA 8
ATOM 3137 C C . LEU A 1 17 ? 9.742 -17.018 9.365 1.00 33.14 17 LEU A C 8
ATOM 3138 O O . LEU A 1 17 ? 9.740 -16.831 8.148 1.00 75.00 17 LEU A O 8
ATOM 3154 N N . LEU A 1 18 ? 8.826 -16.501 10.178 1.00 64.43 18 LEU A N 8
ATOM 3155 C CA . LEU A 1 18 ? 7.742 -15.665 9.675 1.00 73.41 18 LEU A CA 8
ATOM 3156 C C . LEU A 1 18 ? 8.289 -14.474 8.896 1.00 51.15 18 LEU A C 8
ATOM 3157 O O . LEU A 1 18 ? 7.812 -14.161 7.806 1.00 53.42 18 LEU A O 8
ATOM 3186 N N . LEU A 1 20 ? 11.179 -14.219 7.464 1.00 45.23 20 LEU A N 8
ATOM 3187 C CA . LEU A 1 20 ? 11.831 -14.710 6.255 1.00 62.24 20 LEU A CA 8
ATOM 3188 C C . LEU A 1 20 ? 10.844 -14.780 5.094 1.00 41.01 20 LEU A C 8
ATOM 3189 O O . LEU A 1 20 ? 11.236 -14.725 3.928 1.00 74.50 20 LEU A O 8
ATOM 3205 N N . VAL A 1 21 ? 9.561 -14.899 5.421 1.00 2.10 21 VAL A N 8
ATOM 3206 C CA . VAL A 1 21 ? 8.517 -14.972 4.406 1.00 20.51 21 VAL A CA 8
ATOM 3207 C C . VAL A 1 21 ? 8.479 -13.703 3.563 1.00 3.43 21 VAL A C 8
ATOM 3208 O O . VAL A 1 21 ? 8.133 -13.738 2.382 1.00 42.50 21 VAL A O 8
ATOM 3234 N N . ALA A 1 23 ? 10.845 -12.171 2.423 1.00 41.32 23 ALA A N 8
ATOM 3235 C CA . ALA A 1 23 ? 11.861 -12.278 1.383 1.00 3.34 23 ALA A CA 8
ATOM 3236 C C . ALA A 1 23 ? 11.225 -12.466 0.011 1.00 52.35 23 ALA A C 8
ATOM 3237 O O . ALA A 1 23 ? 11.791 -12.066 -1.006 1.00 71.35 23 ALA A O 8
ATOM 3244 N N . ALA A 1 24 ? 10.045 -13.077 -0.011 1.00 12.12 24 ALA A N 8
ATOM 3245 C CA . ALA A 1 24 ? 9.331 -13.317 -1.259 1.00 1.51 24 ALA A CA 8
ATOM 3246 C C . ALA A 1 24 ? 9.165 -12.025 -2.053 1.00 64.41 24 ALA A C 8
ATOM 3247 O O . ALA A 1 24 ? 9.109 -12.043 -3.283 1.00 60.13 24 ALA A O 8
ATOM 3267 N N . GLY A 1 26 ? 11.317 -9.714 -2.387 1.00 55.44 26 GLY A N 8
ATOM 3268 C CA . GLY A 1 26 ? 12.542 -9.437 -3.114 1.00 53.33 26 GLY A CA 8
ATOM 3269 C C . GLY A 1 26 ? 12.496 -9.944 -4.542 1.00 23.42 26 GLY A C 8
ATOM 3270 O O . GLY A 1 26 ? 13.260 -9.491 -5.394 1.00 13.54 26 GLY A O 8
ATOM 3274 N N . ALA A 1 27 ? 11.600 -10.890 -4.804 1.00 30.04 27 ALA A N 8
ATOM 3275 C CA . ALA A 1 27 ? 11.458 -11.460 -6.138 1.00 0.42 27 ALA A CA 8
ATOM 3276 C C . ALA A 1 27 ? 11.162 -10.376 -7.169 1.00 15.23 27 ALA A C 8
ATOM 3277 O O . ALA A 1 27 ? 11.447 -10.539 -8.355 1.00 21.21 27 ALA A O 8
ATOM 3294 N N . THR A 1 29 ? 12.622 -7.647 -7.481 1.00 5.10 29 THR A N 8
ATOM 3295 C CA . THR A 1 29 ? 13.893 -7.114 -7.956 1.00 23.33 29 THR A CA 8
ATOM 3296 C C . THR A 1 29 ? 14.569 -8.082 -8.921 1.00 54.30 29 THR A C 8
ATOM 3297 O O . THR A 1 29 ? 15.101 -7.674 -9.953 1.00 14.51 29 THR A O 8
ATOM 3308 N N . ALA A 1 30 ? 14.543 -9.366 -8.579 1.00 51.23 30 ALA A N 8
ATOM 3309 C CA . ALA A 1 30 ? 15.151 -10.392 -9.418 1.00 15.32 30 ALA A CA 8
ATOM 3310 C C . ALA A 1 30 ? 14.208 -10.812 -10.540 1.00 61.34 30 ALA A C 8
ATOM 3311 O O . ALA A 1 30 ? 14.395 -10.431 -11.696 1.00 32.21 30 ALA A O 8
ATOM 3318 N N . SER A 1 31 ? 13.196 -11.601 -10.193 1.00 10.30 31 SER A N 8
ATOM 3319 C CA . SER A 1 31 ? 12.227 -12.077 -11.173 1.00 13.11 31 SER A CA 8
ATOM 3320 C C . SER A 1 31 ? 12.929 -12.741 -12.353 1.00 61.22 31 SER A C 8
ATOM 3321 O O . SER A 1 31 ? 12.282 -13.257 -13.263 1.00 32.12 31 SER A O 8
ATOM 3329 N N . ASP A 1 1 ? 0.276 -1.459 -4.229 1.00 75.31 1 ASP A N 9
ATOM 3330 C CA . ASP A 1 1 ? 1.336 -2.016 -5.061 1.00 52.13 1 ASP A CA 9
ATOM 3331 C C . ASP A 1 1 ? 2.626 -2.176 -4.263 1.00 32.10 1 ASP A C 9
ATOM 3332 O O . ASP A 1 1 ? 3.543 -1.364 -4.378 1.00 44.34 1 ASP A O 9
ATOM 3341 N N . TRP A 1 2 ? 2.688 -3.227 -3.454 1.00 34.14 2 TRP A N 9
ATOM 3342 C CA . TRP A 1 2 ? 3.865 -3.493 -2.635 1.00 1.10 2 TRP A CA 9
ATOM 3343 C C . TRP A 1 2 ? 5.104 -3.673 -3.505 1.00 71.14 2 TRP A C 9
ATOM 3344 O O . TRP A 1 2 ? 5.172 -4.590 -4.325 1.00 11.11 2 TRP A O 9
ATOM 3365 N N . THR A 1 3 ? 6.083 -2.793 -3.323 1.00 44.21 3 THR A N 9
ATOM 3366 C CA . THR A 1 3 ? 7.320 -2.855 -4.093 1.00 14.44 3 THR A CA 9
ATOM 3367 C C . THR A 1 3 ? 8.153 -4.068 -3.698 1.00 31.44 3 THR A C 9
ATOM 3368 O O . THR A 1 3 ? 8.152 -4.485 -2.539 1.00 0.43 3 THR A O 9
ATOM 3379 N N . CYS A 1 4 ? 8.864 -4.633 -4.668 1.00 4.23 4 CYS A N 9
ATOM 3380 C CA . CYS A 1 4 ? 9.703 -5.799 -4.422 1.00 23.52 4 CYS A CA 9
ATOM 3381 C C . CYS A 1 4 ? 10.844 -5.458 -3.467 1.00 53.10 4 CYS A C 9
ATOM 3382 O O . CYS A 1 4 ? 11.383 -6.333 -2.790 1.00 31.21 4 CYS A O 9
ATOM 3389 N N . TRP A 1 5 ? 11.205 -4.181 -3.419 1.00 13.20 5 TRP A N 9
ATOM 3390 C CA . TRP A 1 5 ? 12.281 -3.723 -2.547 1.00 72.31 5 TRP A CA 9
ATOM 3391 C C . TRP A 1 5 ? 11.832 -3.711 -1.090 1.00 5.51 5 TRP A C 9
ATOM 3392 O O . TRP A 1 5 ? 12.637 -3.916 -0.181 1.00 63.25 5 TRP A O 9
ATOM 3413 N N . SER A 1 6 ? 10.544 -3.468 -0.874 1.00 34.03 6 SER A N 9
ATOM 3414 C CA . SER A 1 6 ? 9.989 -3.425 0.474 1.00 25.14 6 SER A CA 9
ATOM 3415 C C . SER A 1 6 ? 10.170 -4.766 1.179 1.00 73.42 6 SER A C 9
ATOM 3416 O O . SER A 1 6 ? 10.106 -4.850 2.406 1.00 65.13 6 SER A O 9
ATOM 3424 N N . CYS A 1 7 ? 10.395 -5.814 0.393 1.00 34.44 7 CYS A N 9
ATOM 3425 C CA . CYS A 1 7 ? 10.584 -7.153 0.939 1.00 11.11 7 CYS A CA 9
ATOM 3426 C C . CYS A 1 7 ? 11.904 -7.249 1.699 1.00 14.11 7 CYS A C 9
ATOM 3427 O O . CYS A 1 7 ? 12.151 -8.219 2.417 1.00 75.12 7 CYS A O 9
ATOM 3434 N N . LEU A 1 8 ? 12.748 -6.236 1.537 1.00 62.52 8 LEU A N 9
ATOM 3435 C CA . LEU A 1 8 ? 14.043 -6.205 2.208 1.00 63.45 8 LEU A CA 9
ATOM 3436 C C . LEU A 1 8 ? 13.872 -6.221 3.723 1.00 22.41 8 LEU A C 9
ATOM 3437 O O . LEU A 1 8 ? 14.766 -6.647 4.455 1.00 71.11 8 LEU A O 9
ATOM 3453 N N . VAL A 1 9 ? 12.717 -5.756 4.188 1.00 31.50 9 VAL A N 9
ATOM 3454 C CA . VAL A 1 9 ? 12.427 -5.720 5.616 1.00 34.34 9 VAL A CA 9
ATOM 3455 C C . VAL A 1 9 ? 12.337 -7.128 6.195 1.00 63.01 9 VAL A C 9
ATOM 3456 O O . VAL A 1 9 ? 12.582 -7.340 7.383 1.00 42.30 9 VAL A O 9
ATOM 3469 N N . CYS A 1 10 ? 11.985 -8.089 5.347 1.00 4.21 10 CYS A N 9
ATOM 3470 C CA . CYS A 1 10 ? 11.863 -9.478 5.773 1.00 43.14 10 CYS A CA 9
ATOM 3471 C C . CYS A 1 10 ? 13.225 -10.052 6.151 1.00 24.44 10 CYS A C 9
ATOM 3472 O O . CYS A 1 10 ? 13.320 -10.960 6.977 1.00 12.23 10 CYS A O 9
ATOM 3479 N N . ALA A 1 11 ? 14.278 -9.517 5.542 1.00 54.35 11 ALA A N 9
ATOM 3480 C CA . ALA A 1 11 ? 15.634 -9.974 5.816 1.00 2.20 11 ALA A CA 9
ATOM 3481 C C . ALA A 1 11 ? 16.052 -9.628 7.241 1.00 21.53 11 ALA A C 9
ATOM 3482 O O . ALA A 1 11 ? 17.055 -10.135 7.744 1.00 13.31 11 ALA A O 9
ATOM 3489 N N . ALA A 1 12 ? 15.277 -8.763 7.887 1.00 62.01 12 ALA A N 9
ATOM 3490 C CA . ALA A 1 12 ? 15.567 -8.351 9.255 1.00 73.31 12 ALA A CA 9
ATOM 3491 C C . ALA A 1 12 ? 15.241 -9.465 10.244 1.00 20.20 12 ALA A C 9
ATOM 3492 O O . ALA A 1 12 ? 15.548 -9.364 11.432 1.00 4.01 12 ALA A O 9
ATOM 3499 N N . CYS A 1 13 ? 14.617 -10.528 9.747 1.00 54.40 13 CYS A N 9
ATOM 3500 C CA . CYS A 1 13 ? 14.248 -11.661 10.587 1.00 53.22 13 CYS A CA 9
ATOM 3501 C C . CYS A 1 13 ? 15.471 -12.509 10.924 1.00 13.31 13 CYS A C 9
ATOM 3502 O O . CYS A 1 13 ? 16.206 -12.938 10.035 1.00 51.21 13 CYS A O 9
ATOM 3509 N N . SER A 1 14 ? 15.682 -12.746 12.215 1.00 74.11 14 SER A N 9
ATOM 3510 C CA . SER A 1 14 ? 16.817 -13.539 12.671 1.00 70.53 14 SER A CA 9
ATOM 3511 C C . SER A 1 14 ? 16.399 -14.499 13.781 1.00 74.04 14 SER A C 9
ATOM 3512 O O . SER A 1 14 ? 16.816 -15.657 13.806 1.00 11.12 14 SER A O 9
ATOM 3520 N N . VAL A 1 15 ? 15.571 -14.008 14.697 1.00 34.45 15 VAL A N 9
ATOM 3521 C CA . VAL A 1 15 ? 15.094 -14.821 15.810 1.00 33.01 15 VAL A CA 9
ATOM 3522 C C . VAL A 1 15 ? 13.912 -15.689 15.390 1.00 4.53 15 VAL A C 9
ATOM 3523 O O . VAL A 1 15 ? 13.529 -16.617 16.101 1.00 60.35 15 VAL A O 9
ATOM 3536 N N . GLU A 1 16 ? 13.340 -15.379 14.231 1.00 0.31 16 GLU A N 9
ATOM 3537 C CA . GLU A 1 16 ? 12.201 -16.131 13.717 1.00 4.20 16 GLU A CA 9
ATOM 3538 C C . GLU A 1 16 ? 12.299 -16.298 12.203 1.00 35.04 16 GLU A C 9
ATOM 3539 O O . GLU A 1 16 ? 12.806 -15.422 11.502 1.00 62.13 16 GLU A O 9
ATOM 3551 N N . LEU A 1 17 ? 11.809 -17.429 11.707 1.00 40.44 17 LEU A N 9
ATOM 3552 C CA . LEU A 1 17 ? 11.840 -17.713 10.276 1.00 44.40 17 LEU A CA 9
ATOM 3553 C C . LEU A 1 17 ? 10.651 -17.072 9.568 1.00 61.05 17 LEU A C 9
ATOM 3554 O O . LEU A 1 17 ? 10.685 -16.844 8.358 1.00 52.44 17 LEU A O 9
ATOM 3570 N N . LEU A 1 18 ? 9.602 -16.782 10.329 1.00 74.53 18 LEU A N 9
ATOM 3571 C CA . LEU A 1 18 ? 8.401 -16.165 9.775 1.00 64.54 18 LEU A CA 9
ATOM 3572 C C . LEU A 1 18 ? 8.743 -14.872 9.042 1.00 71.03 18 LEU A C 9
ATOM 3573 O O . LEU A 1 18 ? 8.222 -14.604 7.960 1.00 64.22 18 LEU A O 9
ATOM 3602 N N . LEU A 1 20 ? 11.479 -14.157 7.632 1.00 32.13 20 LEU A N 9
ATOM 3603 C CA . LEU A 1 20 ? 12.218 -14.499 6.422 1.00 4.32 20 LEU A CA 9
ATOM 3604 C C . LEU A 1 20 ? 11.267 -14.773 5.262 1.00 62.12 20 LEU A C 9
ATOM 3605 O O . LEU A 1 20 ? 11.669 -14.756 4.098 1.00 23.43 20 LEU A O 9
ATOM 3621 N N . VAL A 1 21 ? 10.003 -15.024 5.586 1.00 13.44 21 VAL A N 9
ATOM 3622 C CA . VAL A 1 21 ? 8.993 -15.298 4.571 1.00 32.12 21 VAL A CA 9
ATOM 3623 C C . VAL A 1 21 ? 8.819 -14.109 3.633 1.00 64.11 21 VAL A C 9
ATOM 3624 O O . VAL A 1 21 ? 8.590 -14.277 2.435 1.00 75.13 21 VAL A O 9
ATOM 3650 N N . ALA A 1 23 ? 10.896 -12.397 2.431 1.00 52.04 23 ALA A N 9
ATOM 3651 C CA . ALA A 1 23 ? 11.954 -12.437 1.429 1.00 20.31 23 ALA A CA 9
ATOM 3652 C C . ALA A 1 23 ? 11.386 -12.715 0.041 1.00 2.23 23 ALA A C 9
ATOM 3653 O O . ALA A 1 23 ? 11.954 -12.297 -0.967 1.00 42.40 23 ALA A O 9
ATOM 3660 N N . ALA A 1 24 ? 10.263 -13.423 -0.002 1.00 75.24 24 ALA A N 9
ATOM 3661 C CA . ALA A 1 24 ? 9.618 -13.755 -1.267 1.00 35.23 24 ALA A CA 9
ATOM 3662 C C . ALA A 1 24 ? 9.357 -12.502 -2.096 1.00 20.12 24 ALA A C 9
ATOM 3663 O O . ALA A 1 24 ? 9.374 -12.544 -3.326 1.00 72.15 24 ALA A O 9
ATOM 3683 N N . GLY A 1 26 ? 11.251 -10.093 -2.443 1.00 55.02 26 GLY A N 9
ATOM 3684 C CA . GLY A 1 26 ? 12.477 -9.705 -3.116 1.00 34.23 26 GLY A CA 9
ATOM 3685 C C . GLY A 1 26 ? 12.559 -10.247 -4.529 1.00 53.42 26 GLY A C 9
ATOM 3686 O O . GLY A 1 26 ? 13.242 -9.678 -5.380 1.00 41.11 26 GLY A O 9
ATOM 3690 N N . ALA A 1 27 ? 11.862 -11.350 -4.780 1.00 33.01 27 ALA A N 9
ATOM 3691 C CA . ALA A 1 27 ? 11.859 -11.968 -6.100 1.00 35.10 27 ALA A CA 9
ATOM 3692 C C . ALA A 1 27 ? 11.385 -10.985 -7.165 1.00 64.04 27 ALA A C 9
ATOM 3693 O O . ALA A 1 27 ? 11.711 -11.128 -8.344 1.00 35.21 27 ALA A O 9
ATOM 3710 N N . THR A 1 29 ? 12.415 -8.273 -7.825 1.00 14.30 29 THR A N 9
ATOM 3711 C CA . THR A 1 29 ? 13.581 -7.670 -8.457 1.00 3.53 29 THR A CA 9
ATOM 3712 C C . THR A 1 29 ? 14.210 -8.619 -9.470 1.00 23.01 29 THR A C 9
ATOM 3713 O O . THR A 1 29 ? 14.857 -8.185 -10.423 1.00 32.21 29 THR A O 9
ATOM 3724 N N . ALA A 1 30 ? 14.016 -9.917 -9.258 1.00 1.51 30 ALA A N 9
ATOM 3725 C CA . ALA A 1 30 ? 14.562 -10.927 -10.155 1.00 24.31 30 ALA A CA 9
ATOM 3726 C C . ALA A 1 30 ? 13.693 -11.086 -11.398 1.00 21.04 30 ALA A C 9
ATOM 3727 O O . ALA A 1 30 ? 14.190 -11.050 -12.523 1.00 41.02 30 ALA A O 9
ATOM 3734 N N . SER A 1 31 ? 12.393 -11.263 -11.186 1.00 12.40 31 SER A N 9
ATOM 3735 C CA . SER A 1 31 ? 11.455 -11.432 -12.290 1.00 13.54 31 SER A CA 9
ATOM 3736 C C . SER A 1 31 ? 10.974 -10.079 -12.806 1.00 42.21 31 SER A C 9
ATOM 3737 O O . SER A 1 31 ? 10.999 -9.083 -12.084 1.00 73.40 31 SER A O 9
ATOM 3745 N N . ASP A 1 1 ? 3.576 -8.288 -3.602 1.00 41.42 1 ASP A N 10
ATOM 3746 C CA . ASP A 1 1 ? 2.725 -7.564 -4.539 1.00 51.23 1 ASP A CA 10
ATOM 3747 C C . ASP A 1 1 ? 2.914 -6.057 -4.393 1.00 32.11 1 ASP A C 10
ATOM 3748 O O . ASP A 1 1 ? 2.826 -5.313 -5.370 1.00 32.04 1 ASP A O 10
ATOM 3757 N N . TRP A 1 2 ? 3.173 -5.615 -3.168 1.00 34.13 2 TRP A N 10
ATOM 3758 C CA . TRP A 1 2 ? 3.373 -4.197 -2.894 1.00 13.45 2 TRP A CA 10
ATOM 3759 C C . TRP A 1 2 ? 4.600 -3.668 -3.627 1.00 63.33 2 TRP A C 10
ATOM 3760 O O . TRP A 1 2 ? 4.490 -2.821 -4.514 1.00 12.30 2 TRP A O 10
ATOM 3781 N N . THR A 1 3 ? 5.772 -4.174 -3.253 1.00 54.11 3 THR A N 10
ATOM 3782 C CA . THR A 1 3 ? 7.020 -3.752 -3.875 1.00 41.13 3 THR A CA 10
ATOM 3783 C C . THR A 1 3 ? 8.179 -4.643 -3.443 1.00 74.51 3 THR A C 10
ATOM 3784 O O . THR A 1 3 ? 8.265 -5.049 -2.284 1.00 15.25 3 THR A O 10
ATOM 3795 N N . CYS A 1 4 ? 9.069 -4.945 -4.382 1.00 71.42 4 CYS A N 10
ATOM 3796 C CA . CYS A 1 4 ? 10.224 -5.789 -4.099 1.00 35.20 4 CYS A CA 10
ATOM 3797 C C . CYS A 1 4 ? 11.188 -5.089 -3.146 1.00 44.04 4 CYS A C 10
ATOM 3798 O O . CYS A 1 4 ? 11.984 -5.736 -2.466 1.00 64.54 4 CYS A O 10
ATOM 3805 N N . TRP A 1 5 ? 11.111 -3.764 -3.103 1.00 54.03 5 TRP A N 10
ATOM 3806 C CA . TRP A 1 5 ? 11.977 -2.976 -2.234 1.00 13.40 5 TRP A CA 10
ATOM 3807 C C . TRP A 1 5 ? 11.597 -3.166 -0.770 1.00 12.23 5 TRP A C 10
ATOM 3808 O O . TRP A 1 5 ? 12.463 -3.334 0.089 1.00 74.21 5 TRP A O 10
ATOM 3829 N N . SER A 1 6 ? 10.297 -3.138 -0.491 1.00 43.14 6 SER A N 10
ATOM 3830 C CA . SER A 1 6 ? 9.804 -3.304 0.871 1.00 54.24 6 SER A CA 10
ATOM 3831 C C . SER A 1 6 ? 10.188 -4.672 1.425 1.00 25.10 6 SER A C 10
ATOM 3832 O O . SER A 1 6 ? 10.276 -4.861 2.639 1.00 72.13 6 SER A O 10
ATOM 3840 N N . CYS A 1 7 ? 10.418 -5.624 0.527 1.00 73.21 7 CYS A N 10
ATOM 3841 C CA . CYS A 1 7 ? 10.793 -6.976 0.924 1.00 51.05 7 CYS A CA 10
ATOM 3842 C C . CYS A 1 7 ? 12.196 -6.997 1.524 1.00 73.12 7 CYS A C 10
ATOM 3843 O O . CYS A 1 7 ? 12.614 -7.992 2.118 1.00 40.04 7 CYS A O 10
ATOM 3850 N N . LEU A 1 8 ? 12.917 -5.893 1.365 1.00 25.32 8 LEU A N 10
ATOM 3851 C CA . LEU A 1 8 ? 14.274 -5.784 1.892 1.00 53.25 8 LEU A CA 10
ATOM 3852 C C . LEU A 1 8 ? 14.275 -5.870 3.414 1.00 4.14 8 LEU A C 10
ATOM 3853 O O . LEU A 1 8 ? 15.100 -6.567 4.006 1.00 35.14 8 LEU A O 10
ATOM 3869 N N . VAL A 1 9 ? 13.345 -5.158 4.043 1.00 24.24 9 VAL A N 10
ATOM 3870 C CA . VAL A 1 9 ? 13.237 -5.157 5.497 1.00 2.44 9 VAL A CA 10
ATOM 3871 C C . VAL A 1 9 ? 12.852 -6.535 6.021 1.00 34.42 9 VAL A C 10
ATOM 3872 O O . VAL A 1 9 ? 13.010 -6.828 7.207 1.00 62.02 9 VAL A O 10
ATOM 3885 N N . CYS A 1 10 ? 12.345 -7.380 5.130 1.00 75.42 10 CYS A N 10
ATOM 3886 C CA . CYS A 1 10 ? 11.936 -8.730 5.501 1.00 54.33 10 CYS A CA 10
ATOM 3887 C C . CYS A 1 10 ? 13.144 -9.578 5.886 1.00 2.34 10 CYS A C 10
ATOM 3888 O O . CYS A 1 10 ? 13.019 -10.557 6.621 1.00 4.34 10 CYS A O 10
ATOM 3895 N N . ALA A 1 11 ? 14.314 -9.194 5.385 1.00 54.21 11 ALA A N 10
ATOM 3896 C CA . ALA A 1 11 ? 15.545 -9.917 5.678 1.00 11.44 11 ALA A CA 10
ATOM 3897 C C . ALA A 1 11 ? 15.954 -9.735 7.136 1.00 42.30 11 ALA A C 10
ATOM 3898 O O . ALA A 1 11 ? 16.858 -10.411 7.626 1.00 71.32 11 ALA A O 10
ATOM 3905 N N . ALA A 1 12 ? 15.284 -8.816 7.824 1.00 72.22 12 ALA A N 10
ATOM 3906 C CA . ALA A 1 12 ? 15.577 -8.546 9.226 1.00 64.52 12 ALA A CA 10
ATOM 3907 C C . ALA A 1 12 ? 15.116 -9.697 10.114 1.00 13.54 12 ALA A C 10
ATOM 3908 O O . ALA A 1 12 ? 15.415 -9.731 11.308 1.00 13.25 12 ALA A O 10
ATOM 3915 N N . CYS A 1 13 ? 14.385 -10.637 9.525 1.00 12.21 13 CYS A N 10
ATOM 3916 C CA . CYS A 1 13 ? 13.880 -11.788 10.263 1.00 62.50 13 CYS A CA 10
ATOM 3917 C C . CYS A 1 13 ? 15.000 -12.786 10.546 1.00 34.1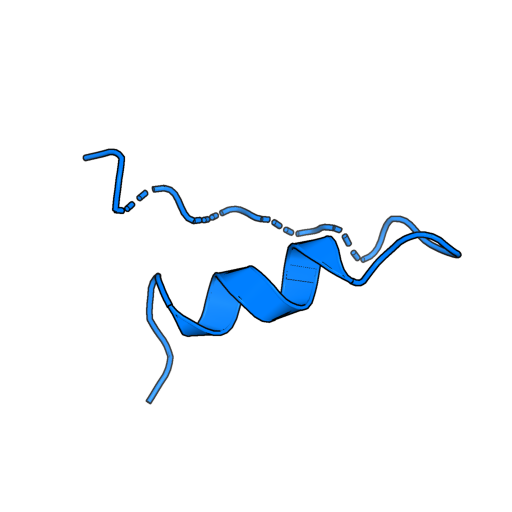2 13 CYS A C 10
ATOM 3918 O O . CYS A 1 13 ? 15.152 -13.782 9.838 1.00 12.35 13 CYS A O 10
ATOM 3925 N N . SER A 1 14 ? 15.780 -12.511 11.586 1.00 24.33 14 SER A N 10
ATOM 3926 C CA . SER A 1 14 ? 16.888 -13.382 11.962 1.00 62.24 14 SER A CA 10
ATOM 3927 C C . SER A 1 14 ? 16.560 -14.162 13.231 1.00 20.21 14 SER A C 10
ATOM 3928 O O . SER A 1 14 ? 17.067 -15.263 13.446 1.00 64.11 14 SER A O 10
ATOM 3936 N N . VAL A 1 15 ? 15.707 -13.583 14.070 1.00 2.12 15 VAL A N 10
ATOM 3937 C CA . VAL A 1 15 ? 15.309 -14.223 15.318 1.00 2.45 15 VAL A CA 10
ATOM 3938 C C . VAL A 1 15 ? 14.168 -15.207 15.092 1.00 73.33 15 VAL A C 10
ATOM 3939 O O . VAL A 1 15 ? 13.916 -16.082 15.920 1.00 43.10 15 VAL A O 10
ATOM 3952 N N . GLU A 1 16 ? 13.480 -15.059 13.964 1.00 43.44 16 GLU A N 10
ATOM 3953 C CA . GLU A 1 16 ? 12.365 -15.936 13.628 1.00 15.55 16 GLU A CA 10
ATOM 3954 C C . GLU A 1 16 ? 12.328 -16.221 12.130 1.00 64.51 16 GLU A C 10
ATOM 3955 O O . GLU A 1 16 ? 12.712 -15.380 11.316 1.00 11.13 16 GLU A O 10
ATOM 3967 N N . LEU A 1 17 ? 11.866 -17.414 11.772 1.00 33.24 17 LEU A N 10
ATOM 3968 C CA . LEU A 1 17 ? 11.779 -17.813 10.372 1.00 43.02 17 LEU A CA 10
ATOM 3969 C C . LEU A 1 17 ? 10.515 -17.258 9.725 1.00 54.15 17 LEU A C 10
ATOM 3970 O O . LEU A 1 17 ? 10.424 -17.156 8.500 1.00 21.13 17 LEU A O 10
ATOM 3986 N N . LEU A 1 18 ? 9.541 -16.898 10.554 1.00 61.24 18 LEU A N 10
ATOM 3987 C CA . LEU A 1 18 ? 8.281 -16.350 10.063 1.00 63.44 18 LEU A CA 10
ATOM 3988 C C . LEU A 1 18 ? 8.523 -15.108 9.212 1.00 53.24 18 LEU A C 10
ATOM 3989 O O . LEU A 1 18 ? 8.075 -15.030 8.069 1.00 53.25 18 LEU A O 10
ATOM 4018 N N . LEU A 1 20 ? 11.000 -14.314 7.746 1.00 31.12 20 LEU A N 10
ATOM 4019 C CA . LEU A 1 20 ? 11.772 -14.703 6.571 1.00 23.24 20 LEU A CA 10
ATOM 4020 C C . LEU A 1 20 ? 10.872 -14.838 5.348 1.00 74.41 20 LEU A C 10
ATOM 4021 O O . LEU A 1 20 ? 11.336 -14.759 4.210 1.00 13.24 20 LEU A O 10
ATOM 4037 N N . VAL A 1 21 ? 9.580 -15.042 5.589 1.00 3.55 21 VAL A N 10
ATOM 4038 C CA . VAL A 1 21 ? 8.613 -15.184 4.508 1.00 64.44 21 VAL A CA 10
ATOM 4039 C C . VAL A 1 21 ? 8.549 -13.921 3.657 1.00 3.44 21 VAL A C 10
ATOM 4040 O O . VAL A 1 21 ? 8.213 -13.971 2.474 1.00 43.14 21 VAL A O 10
ATOM 4066 N N . ALA A 1 23 ? 10.960 -12.255 2.624 1.00 63.14 23 ALA A N 10
ATOM 4067 C CA . ALA A 1 23 ? 12.027 -12.316 1.632 1.00 23.24 23 ALA A CA 10
ATOM 4068 C C . ALA A 1 23 ? 11.471 -12.614 0.244 1.00 12.03 23 ALA A C 10
ATOM 4069 O O . ALA A 1 23 ? 12.051 -12.217 -0.766 1.00 21.14 23 ALA A O 10
ATOM 4076 N N . ALA A 1 24 ? 10.343 -13.316 0.202 1.00 11.31 24 ALA A N 10
ATOM 4077 C CA . ALA A 1 24 ? 9.708 -13.665 -1.062 1.00 73.34 24 ALA A CA 10
ATOM 4078 C C . ALA A 1 24 ? 9.481 -12.427 -1.924 1.00 22.53 24 ALA A C 10
ATOM 4079 O O . ALA A 1 24 ? 9.452 -12.509 -3.152 1.00 73.42 24 ALA A O 10
ATOM 4099 N N . GLY A 1 26 ? 11.494 -10.020 -2.346 1.00 43.04 26 GLY A N 10
ATOM 4100 C CA . GLY A 1 26 ? 12.714 -9.708 -3.068 1.00 3.55 26 GLY A CA 10
ATOM 4101 C C . GLY A 1 26 ? 12.709 -10.255 -4.481 1.00 54.00 26 GLY A C 10
ATOM 4102 O O . GLY A 1 26 ? 13.446 -9.776 -5.342 1.00 73.02 26 GLY A O 10
ATOM 4106 N N . ALA A 1 27 ? 11.876 -11.263 -4.720 1.00 51.33 27 ALA A N 10
ATOM 4107 C CA . ALA A 1 27 ? 11.777 -11.876 -6.039 1.00 43.41 27 ALA A CA 10
ATOM 4108 C C . ALA A 1 27 ? 11.481 -10.831 -7.109 1.00 54.43 27 ALA A C 10
ATOM 4109 O O . ALA A 1 27 ? 11.823 -11.011 -8.278 1.00 1.51 27 ALA A O 10
ATOM 4126 N N . THR A 1 29 ? 12.881 -8.200 -7.598 1.00 4.43 29 THR A N 10
ATOM 4127 C CA . THR A 1 29 ? 14.148 -7.704 -8.122 1.00 31.04 29 THR A CA 10
ATOM 4128 C C . THR A 1 29 ? 14.741 -8.675 -9.136 1.00 30.10 29 THR A C 10
ATOM 4129 O O . THR A 1 29 ? 15.521 -8.282 -10.003 1.00 21.22 29 THR A O 10
ATOM 4140 N N . ALA A 1 30 ? 14.366 -9.945 -9.022 1.00 54.12 30 ALA A N 10
ATOM 4141 C CA . ALA A 1 30 ? 14.859 -10.972 -9.932 1.00 13.34 30 ALA A CA 10
ATOM 4142 C C . ALA A 1 30 ? 14.102 -10.942 -11.255 1.00 70.12 30 ALA A C 10
ATOM 4143 O O . ALA A 1 30 ? 14.599 -11.417 -12.276 1.00 45.53 30 ALA A O 10
ATOM 4150 N N . SER A 1 31 ? 12.897 -10.383 -11.230 1.00 54.51 31 SER A N 10
ATOM 4151 C CA . SER A 1 31 ? 12.069 -10.295 -12.428 1.00 22.44 31 SER A CA 10
ATOM 4152 C C . SER A 1 31 ? 11.160 -9.071 -12.372 1.00 65.12 31 SER A C 10
ATOM 4153 O O . SER A 1 31 ? 10.205 -9.030 -11.599 1.00 54.03 31 SER A O 10
ATOM 4161 N N . ASP A 1 1 ? 2.501 -1.181 1.112 1.00 54.02 1 ASP A N 11
ATOM 4162 C CA . ASP A 1 1 ? 2.495 -0.771 -0.288 1.00 23.52 1 ASP A CA 11
ATOM 4163 C C . ASP A 1 1 ? 3.120 -1.847 -1.171 1.00 73.21 1 ASP A C 11
ATOM 4164 O O . ASP A 1 1 ? 4.175 -2.393 -0.849 1.00 33.44 1 ASP A O 11
ATOM 4173 N N . TRP A 1 2 ? 2.461 -2.147 -2.285 1.00 11.34 2 TRP A N 11
ATOM 4174 C CA . TRP A 1 2 ? 2.951 -3.158 -3.214 1.00 21.31 2 TRP A CA 11
ATOM 4175 C C . TRP A 1 2 ? 4.324 -2.779 -3.757 1.00 41.54 2 TRP A C 11
ATOM 4176 O O . TRP A 1 2 ? 4.468 -1.786 -4.472 1.00 73.25 2 TRP A O 11
ATOM 4197 N N . THR A 1 3 ? 5.333 -3.574 -3.414 1.00 74.15 3 THR A N 11
ATOM 4198 C CA . THR A 1 3 ? 6.694 -3.320 -3.868 1.00 23.35 3 THR A CA 11
ATOM 4199 C C . THR A 1 3 ? 7.618 -4.479 -3.509 1.00 10.21 3 THR A C 11
ATOM 4200 O O . THR A 1 3 ? 7.660 -4.920 -2.360 1.00 73.31 3 THR A O 11
ATOM 4211 N N . CYS A 1 4 ? 8.358 -4.967 -4.498 1.00 61.44 4 CYS A N 11
ATOM 4212 C CA . CYS A 1 4 ? 9.282 -6.075 -4.288 1.00 23.13 4 CYS A CA 11
ATOM 4213 C C . CYS A 1 4 ? 10.416 -5.667 -3.351 1.00 41.04 4 CYS A C 11
ATOM 4214 O O . CYS A 1 4 ? 11.011 -6.508 -2.678 1.00 3.13 4 CYS A O 11
ATOM 4221 N N . TRP A 1 5 ? 10.708 -4.372 -3.315 1.00 63.01 5 TRP A N 11
ATOM 4222 C CA . TRP A 1 5 ? 11.770 -3.852 -2.461 1.00 64.03 5 TRP A CA 11
ATOM 4223 C C . TRP A 1 5 ? 11.343 -3.855 -0.998 1.00 11.12 5 TRP A C 11
ATOM 4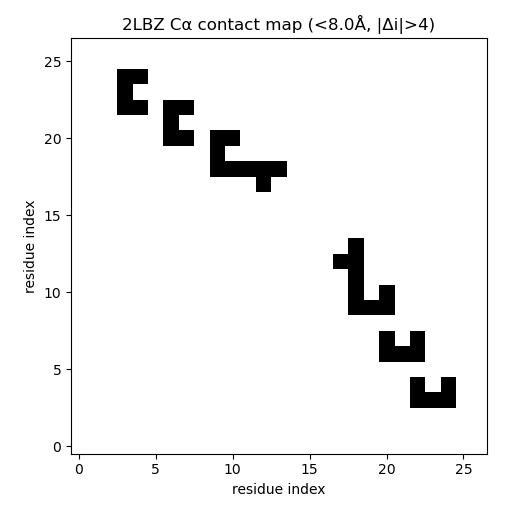224 O O . TRP A 1 5 ? 12.166 -4.043 -0.102 1.00 34.23 5 TRP A O 11
ATOM 4245 N N . SER A 1 6 ? 10.052 -3.645 -0.762 1.00 74.25 6 SER A N 11
ATOM 4246 C CA . SER A 1 6 ? 9.516 -3.620 0.594 1.00 60.14 6 SER A CA 11
ATOM 4247 C C . SER A 1 6 ? 9.741 -4.958 1.291 1.00 20.13 6 SER A C 11
ATOM 4248 O O . SER A 1 6 ? 9.716 -5.043 2.520 1.00 62.15 6 SER A O 11
ATOM 4256 N N . CYS A 1 7 ? 9.961 -6.002 0.499 1.00 53.22 7 CYS A N 11
ATOM 4257 C CA . CYS A 1 7 ? 10.190 -7.337 1.038 1.00 51.13 7 CYS A CA 11
ATOM 4258 C C . CYS A 1 7 ? 11.530 -7.407 1.765 1.00 74.40 7 CYS A C 11
ATOM 4259 O O . CYS A 1 7 ? 11.811 -8.371 2.479 1.00 1.20 7 CYS A O 11
ATOM 4266 N N . LEU A 1 8 ? 12.352 -6.381 1.579 1.00 51.12 8 LEU A N 11
ATOM 4267 C CA . LEU A 1 8 ? 13.663 -6.325 2.217 1.00 34.01 8 LEU A CA 11
ATOM 4268 C C . LEU A 1 8 ? 13.529 -6.338 3.737 1.00 43.35 8 LEU A C 11
ATOM 4269 O O . LEU A 1 8 ? 14.440 -6.764 4.447 1.00 71.33 8 LEU A O 11
ATOM 4285 N N . VAL A 1 9 ? 12.387 -5.869 4.229 1.00 1.12 9 VAL A N 11
ATOM 4286 C CA . VAL A 1 9 ? 12.133 -5.829 5.664 1.00 33.23 9 VAL A CA 11
ATOM 4287 C C . VAL A 1 9 ? 12.059 -7.235 6.248 1.00 30.54 9 VAL A C 11
ATOM 4288 O O . VAL A 1 9 ? 12.334 -7.444 7.430 1.00 11.15 9 VAL A O 11
ATOM 4301 N N . CYS A 1 10 ? 11.686 -8.199 5.412 1.00 4.33 10 CYS A N 11
ATOM 4302 C CA . CYS A 1 10 ? 11.576 -9.587 5.844 1.00 1.33 10 CYS A CA 11
ATOM 4303 C C . CYS A 1 10 ? 12.948 -10.160 6.189 1.00 52.20 10 CYS A C 11
ATOM 4304 O O . CYS A 1 10 ? 13.065 -11.056 7.024 1.00 64.34 10 CYS A O 11
ATOM 4311 N N . ALA A 1 11 ? 13.982 -9.635 5.540 1.00 1.01 11 ALA A N 11
ATOM 4312 C CA . ALA A 1 11 ? 15.345 -10.092 5.779 1.00 24.01 11 ALA A CA 11
ATOM 4313 C C . ALA A 1 11 ? 15.794 -9.762 7.199 1.00 70.52 11 ALA A C 11
ATOM 4314 O O . ALA A 1 11 ? 16.794 -10.292 7.683 1.00 74.43 11 ALA A O 11
ATOM 4321 N N . ALA A 1 12 ? 15.049 -8.884 7.861 1.00 54.31 12 ALA A N 11
ATOM 4322 C CA . ALA A 1 12 ? 15.369 -8.485 9.226 1.00 43.33 12 ALA A CA 11
ATOM 4323 C C . ALA A 1 12 ? 15.087 -9.615 10.209 1.00 73.40 12 ALA A C 11
ATOM 4324 O O . ALA A 1 12 ? 15.477 -9.550 11.375 1.00 22.10 12 ALA A O 11
ATOM 4331 N N . CYS A 1 13 ? 14.405 -10.652 9.732 1.00 43.41 13 CYS A N 11
ATOM 4332 C CA . CYS A 1 13 ? 14.069 -11.797 10.569 1.00 52.02 13 CYS A CA 11
ATOM 4333 C C . CYS A 1 13 ? 15.292 -12.679 10.801 1.00 62.23 13 CYS A C 11
ATOM 4334 O O . CYS A 1 13 ? 15.395 -13.774 10.247 1.00 50.31 13 CYS A O 11
ATOM 4341 N N . SER A 1 14 ? 16.217 -12.195 11.623 1.00 11.33 14 SER A N 11
ATOM 4342 C CA . SER A 1 14 ? 17.435 -12.937 11.926 1.00 0.12 14 SER A CA 11
ATOM 4343 C C . SER A 1 14 ? 17.252 -13.796 13.174 1.00 52.23 14 SER A C 11
ATOM 4344 O O . SER A 1 14 ? 17.888 -14.839 13.322 1.00 31.31 14 SER A O 11
ATOM 4352 N N . VAL A 1 15 ? 16.377 -13.349 14.069 1.00 11.31 15 VAL A N 11
ATOM 4353 C CA . VAL A 1 15 ? 16.108 -14.076 15.304 1.00 13.40 15 VAL A CA 11
ATOM 4354 C C . VAL A 1 15 ? 15.100 -15.196 15.074 1.00 52.03 15 VAL A C 11
ATOM 4355 O O . VAL A 1 15 ? 14.994 -16.123 15.876 1.00 14.43 15 VAL A O 11
ATOM 4368 N N . GLU A 1 16 ? 14.362 -15.104 13.972 1.00 42.25 16 GLU A N 11
ATOM 4369 C CA . GLU A 1 16 ? 13.362 -16.110 13.636 1.00 21.51 16 GLU A CA 11
ATOM 4370 C C . GLU A 1 16 ? 13.249 -16.282 12.124 1.00 21.50 16 GLU A C 11
ATOM 4371 O O . GLU A 1 16 ? 13.774 -15.476 11.355 1.00 65.30 16 GLU A O 11
ATOM 4383 N N . LEU A 1 17 ? 12.561 -17.338 11.705 1.00 71.44 17 LEU A N 11
ATOM 4384 C CA . LEU A 1 17 ? 12.378 -17.618 10.284 1.00 5.05 17 LEU A CA 11
ATOM 4385 C C . LEU A 1 17 ? 11.020 -17.120 9.802 1.00 71.34 17 LEU A C 11
ATOM 4386 O O . LEU A 1 17 ? 10.766 -17.044 8.599 1.00 44.33 17 LEU A O 11
ATOM 4402 N N . LEU A 1 18 ? 10.150 -16.781 10.747 1.00 61.04 18 LEU A N 11
ATOM 4403 C CA . LEU A 1 18 ? 8.817 -16.288 10.418 1.00 0.21 18 LEU A CA 11
ATOM 4404 C C . LEU A 1 18 ? 8.898 -15.063 9.512 1.00 35.22 18 LEU A C 11
ATOM 4405 O O . LEU A 1 18 ? 8.347 -15.055 8.412 1.00 34.43 18 LEU A O 11
ATOM 4434 N N . LEU A 1 20 ? 11.125 -14.199 7.791 1.00 50.21 20 LEU A N 11
ATOM 4435 C CA . LEU A 1 20 ? 11.814 -14.582 6.564 1.00 42.14 20 LEU A CA 11
ATOM 4436 C C . LEU A 1 20 ? 10.817 -14.862 5.444 1.00 40.12 20 LEU A C 11
ATOM 4437 O O . LEU A 1 20 ? 11.178 -14.883 4.267 1.00 5.32 20 LEU A O 11
ATOM 4453 N N . VAL A 1 21 ? 9.559 -15.075 5.818 1.00 43.22 21 VAL A N 11
ATOM 4454 C CA . VAL A 1 21 ? 8.509 -15.350 4.845 1.00 33.01 21 VAL A CA 11
ATOM 4455 C C . VAL A 1 21 ? 8.332 -14.182 3.882 1.00 15.41 21 VAL A C 11
ATOM 4456 O O . VAL A 1 21 ? 7.962 -14.368 2.722 1.00 35.23 21 VAL A O 11
ATOM 4482 N N . ALA A 1 23 ? 10.530 -12.575 2.554 1.00 42.33 23 ALA A N 11
ATOM 4483 C CA . ALA A 1 23 ? 11.562 -12.672 1.529 1.00 24.52 23 ALA A CA 11
ATOM 4484 C C . ALA A 1 23 ? 10.952 -12.955 0.161 1.00 64.44 23 ALA A C 11
ATOM 4485 O O . ALA A 1 23 ? 11.510 -12.576 -0.869 1.00 3.25 23 ALA A O 11
ATOM 4492 N N . ALA A 1 24 ? 9.804 -13.625 0.156 1.00 25.15 24 ALA A N 11
ATOM 4493 C CA . ALA A 1 24 ? 9.118 -13.958 -1.086 1.00 5.41 24 ALA A CA 11
ATOM 4494 C C . ALA A 1 24 ? 8.882 -12.712 -1.933 1.00 10.22 24 ALA A C 11
ATOM 4495 O O . ALA A 1 24 ? 8.903 -12.771 -3.163 1.00 14.32 24 ALA A O 11
ATOM 4515 N N . GLY A 1 26 ? 10.817 -10.339 -2.305 1.00 13.45 26 GLY A N 11
ATOM 4516 C CA . GLY A 1 26 ? 12.052 -9.980 -2.977 1.00 74.22 26 GLY A CA 11
ATOM 4517 C C . GLY A 1 26 ? 12.127 -10.535 -4.386 1.00 14.31 26 GLY A C 11
ATOM 4518 O O . GLY A 1 26 ? 12.843 -10.002 -5.233 1.00 2.25 26 GLY A O 11
ATOM 4522 N N . ALA A 1 27 ? 11.386 -11.609 -4.637 1.00 72.14 27 ALA A N 11
ATOM 4523 C CA . ALA A 1 27 ? 11.371 -12.236 -5.953 1.00 42.13 27 ALA A CA 11
ATOM 4524 C C . ALA A 1 27 ? 10.952 -11.241 -7.031 1.00 21.35 27 ALA A C 11
ATOM 4525 O O . ALA A 1 27 ? 11.273 -11.413 -8.206 1.00 63.33 27 ALA A O 11
ATOM 4542 N N . THR A 1 29 ? 11.946 -8.108 -7.449 1.00 45.23 29 THR A N 11
ATOM 4543 C CA . THR A 1 29 ? 13.131 -7.446 -7.981 1.00 25.43 29 THR A CA 11
ATOM 4544 C C . THR A 1 29 ? 14.119 -8.460 -8.547 1.00 43.23 29 THR A C 11
ATOM 4545 O O . THR A 1 29 ? 14.951 -8.125 -9.390 1.00 61.42 29 THR A O 11
ATOM 4556 N N . ALA A 1 30 ? 14.021 -9.700 -8.079 1.00 45.13 30 ALA A N 11
ATOM 4557 C CA . ALA A 1 30 ? 14.905 -10.763 -8.542 1.00 1.20 30 ALA A CA 11
ATOM 4558 C C . ALA A 1 30 ? 14.451 -11.305 -9.893 1.00 33.43 30 ALA A C 11
ATOM 4559 O O . ALA A 1 30 ? 15.249 -11.853 -10.653 1.00 3.11 30 ALA A O 11
ATOM 4566 N N . SER A 1 31 ? 13.163 -11.151 -10.185 1.00 3.43 31 SER A N 11
ATOM 4567 C CA . SER A 1 31 ? 12.602 -11.629 -11.442 1.00 72.45 31 SER A CA 11
ATOM 4568 C C . SER A 1 31 ? 12.849 -10.626 -12.565 1.00 10.23 31 SER A C 11
ATOM 4569 O O . SER A 1 31 ? 12.571 -10.903 -13.730 1.00 41.44 31 SER A O 11
ATOM 4577 N N . ASP A 1 1 ? 1.608 -2.081 0.798 1.00 34.41 1 ASP A N 12
ATOM 4578 C CA . ASP A 1 1 ? 1.755 -1.942 -0.646 1.00 4.00 1 ASP A CA 12
ATOM 4579 C C . ASP A 1 1 ? 2.741 -2.970 -1.193 1.00 50.21 1 ASP A C 12
ATOM 4580 O O . ASP A 1 1 ? 3.888 -3.040 -0.752 1.00 42.23 1 ASP A O 12
ATOM 4589 N N . TRP A 1 2 ? 2.285 -3.765 -2.154 1.00 24.30 2 TRP A N 12
ATOM 4590 C CA . TRP A 1 2 ? 3.127 -4.791 -2.760 1.00 41.44 2 TRP A CA 12
ATOM 4591 C C . TRP A 1 2 ? 4.333 -4.165 -3.453 1.00 71.30 2 TRP A C 12
ATOM 4592 O O . TRP A 1 2 ? 4.195 -3.220 -4.230 1.00 73.01 2 TRP A O 12
ATOM 4613 N N . THR A 1 3 ? 5.517 -4.699 -3.167 1.00 53.32 3 THR A N 12
ATOM 4614 C CA . THR A 1 3 ? 6.747 -4.192 -3.762 1.00 71.02 3 THR A CA 12
ATOM 4615 C C . THR A 1 3 ? 7.932 -5.088 -3.421 1.00 62.02 3 THR A C 12
ATOM 4616 O O . THR A 1 3 ? 8.072 -5.545 -2.286 1.00 73.34 3 THR A O 12
ATOM 4627 N N . CYS A 1 4 ? 8.785 -5.335 -4.410 1.00 32.10 4 CYS A N 12
ATOM 4628 C CA . CYS A 1 4 ? 9.959 -6.177 -4.215 1.00 43.53 4 CYS A CA 12
ATOM 4629 C C . CYS A 1 4 ? 10.958 -5.507 -3.276 1.00 24.00 4 CYS A C 12
ATOM 4630 O O . CYS A 1 4 ? 11.764 -6.177 -2.631 1.00 22.44 4 CYS A O 12
ATOM 4637 N N . TRP A 1 5 ? 10.899 -4.182 -3.205 1.00 73.22 5 TRP A N 12
ATOM 4638 C CA . TRP A 1 5 ? 11.798 -3.422 -2.345 1.00 11.32 5 TRP A CA 12
ATOM 4639 C C . TRP A 1 5 ? 11.430 -3.603 -0.876 1.00 75.45 5 TRP A C 12
ATOM 4640 O O . TRP A 1 5 ? 12.303 -3.741 -0.020 1.00 41.22 5 TRP A O 12
ATOM 4661 N N . SER A 1 6 ? 10.131 -3.603 -0.592 1.00 61.31 6 SER A N 12
ATOM 4662 C CA . SER A 1 6 ? 9.648 -3.765 0.774 1.00 12.32 6 SER A CA 12
ATOM 4663 C C . SER A 1 6 ? 10.022 -5.138 1.324 1.00 10.22 6 SER A C 12
ATOM 4664 O O . SER A 1 6 ? 10.085 -5.337 2.538 1.00 65.44 6 SER A O 12
ATOM 4672 N N . CYS A 1 7 ? 10.269 -6.082 0.422 1.00 11.04 7 CYS A N 12
ATOM 4673 C CA . CYS A 1 7 ? 10.636 -7.437 0.815 1.00 64.25 7 CYS A CA 12
ATOM 4674 C C . CYS A 1 7 ? 12.008 -7.457 1.484 1.00 53.23 7 CYS A C 12
ATOM 4675 O O . CYS A 1 7 ? 12.394 -8.448 2.104 1.00 61.51 7 CYS A O 12
ATOM 4682 N N . LEU A 1 8 ? 12.739 -6.355 1.354 1.00 33.31 8 LEU A N 12
ATOM 4683 C CA . LEU A 1 8 ? 14.067 -6.245 1.946 1.00 4.33 8 LEU A CA 12
ATOM 4684 C C . LEU A 1 8 ? 13.992 -6.305 3.469 1.00 52.45 8 LEU A C 12
ATOM 4685 O O . LEU A 1 8 ? 14.895 -6.822 4.126 1.00 42.23 8 LEU A O 12
ATOM 4701 N N . VAL A 1 9 ? 12.907 -5.774 4.023 1.00 13.34 9 VAL A N 12
ATOM 4702 C CA . VAL A 1 9 ? 12.711 -5.770 5.468 1.00 10.42 9 VAL A CA 12
ATOM 4703 C C . VAL A 1 9 ? 12.563 -7.188 6.007 1.00 72.23 9 VAL A C 12
ATOM 4704 O O . VAL A 1 9 ? 12.740 -7.433 7.201 1.00 50.45 9 VAL A O 12
ATOM 4717 N N . CYS A 1 10 ? 12.237 -8.121 5.118 1.00 22.35 10 CYS A N 12
ATOM 4718 C CA . CYS A 1 10 ? 12.065 -9.517 5.503 1.00 11.11 10 CYS A CA 12
ATOM 4719 C C . CYS A 1 10 ? 13.393 -10.129 5.939 1.00 61.13 10 CYS A C 12
ATOM 4720 O O . CYS A 1 10 ? 13.426 -11.055 6.749 1.00 55.21 10 CYS A O 12
ATOM 4727 N N . ALA A 1 11 ? 14.487 -9.605 5.395 1.00 55.31 11 ALA A N 12
ATOM 4728 C CA . ALA A 1 11 ? 15.817 -10.097 5.729 1.00 61.34 11 ALA A CA 12
ATOM 4729 C C . ALA A 1 11 ? 16.153 -9.823 7.190 1.00 25.04 11 ALA A C 12
ATOM 4730 O O . ALA A 1 11 ? 17.095 -10.395 7.738 1.00 21.34 11 ALA A O 12
ATOM 4737 N N . ALA A 1 12 ? 15.378 -8.944 7.816 1.00 1.52 12 ALA A N 12
ATOM 4738 C CA . ALA A 1 12 ? 15.593 -8.595 9.215 1.00 45.41 12 ALA A CA 12
ATOM 4739 C C . ALA A 1 12 ? 15.199 -9.745 10.135 1.00 63.22 12 ALA A C 12
ATOM 4740 O O . ALA A 1 12 ? 15.634 -9.811 11.285 1.00 15.32 12 ALA A O 12
ATOM 4747 N N . CYS A 1 13 ? 14.374 -10.651 9.621 1.00 15.23 13 CYS A N 12
ATOM 4748 C CA . CYS A 1 13 ? 13.919 -11.799 10.396 1.00 2.14 13 CYS A CA 12
ATOM 4749 C C . CYS A 1 13 ? 15.025 -12.844 10.520 1.00 55.25 13 CYS A C 12
ATOM 4750 O O . CYS A 1 13 ? 15.094 -13.785 9.729 1.00 43.31 13 CYS A O 12
ATOM 4757 N N . SER A 1 14 ? 15.886 -12.671 11.517 1.00 61.12 14 SER A N 12
ATOM 4758 C CA . SER A 1 14 ? 16.990 -13.597 11.742 1.00 43.41 14 SER A CA 12
ATOM 4759 C C . SER A 1 14 ? 16.705 -14.503 12.935 1.00 34.04 14 SER A C 12
ATOM 4760 O O . SER A 1 14 ? 17.157 -15.647 12.983 1.00 31.02 14 SER A O 12
ATOM 4768 N N . VAL A 1 15 ? 15.950 -13.983 13.898 1.00 2.14 15 VAL A N 12
ATOM 4769 C CA . VAL A 1 15 ? 15.602 -14.744 15.092 1.00 21.12 15 VAL A CA 12
ATOM 4770 C C . VAL A 1 15 ? 14.410 -15.658 14.833 1.00 61.41 15 VAL A C 12
ATOM 4771 O O . VAL A 1 15 ? 14.174 -16.611 15.575 1.00 72.22 15 VAL A O 12
ATOM 4784 N N . GLU A 1 16 ? 13.663 -15.361 13.775 1.00 75.35 16 GLU A N 12
ATOM 4785 C CA . GLU A 1 16 ? 12.494 -16.157 13.418 1.00 60.32 16 GLU A CA 12
ATOM 4786 C C . GLU A 1 16 ? 12.329 -16.232 11.903 1.00 74.24 16 GLU A C 12
ATOM 4787 O O . GLU A 1 16 ? 12.844 -15.388 11.168 1.0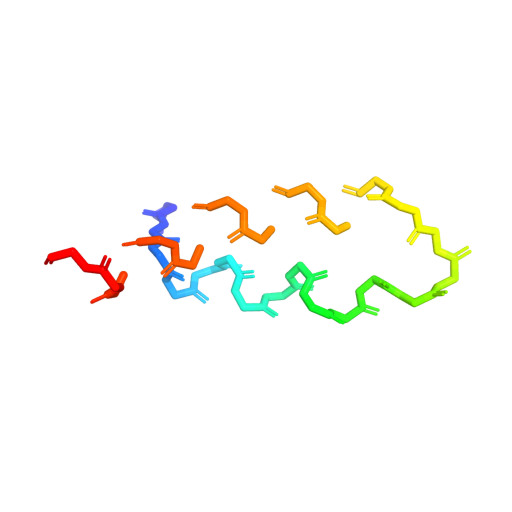0 72.31 16 GLU A O 12
ATOM 4799 N N . LEU A 1 17 ? 11.607 -17.248 11.442 1.00 64.12 17 LEU A N 12
ATOM 4800 C CA . LEU A 1 17 ? 11.374 -17.435 10.014 1.00 14.00 17 LEU A CA 12
ATOM 4801 C C . LEU A 1 17 ? 10.109 -16.707 9.570 1.00 72.55 17 LEU A C 12
ATOM 4802 O O . LEU A 1 17 ? 9.788 -16.667 8.381 1.00 44.41 17 LEU A O 12
ATOM 4818 N N . LEU A 1 18 ? 9.395 -16.133 10.531 1.00 54.42 18 LEU A N 12
ATOM 4819 C CA . LEU A 1 18 ? 8.165 -15.404 10.239 1.00 42.33 18 LEU A CA 12
ATOM 4820 C C . LEU A 1 18 ? 8.431 -14.253 9.273 1.00 34.21 18 LEU A C 12
ATOM 4821 O O . LEU A 1 18 ? 7.882 -14.215 8.173 1.00 42.44 18 LEU A O 12
ATOM 4850 N N . LEU A 1 20 ? 10.909 -13.803 7.622 1.00 4.45 20 LEU A N 12
ATOM 4851 C CA . LEU A 1 20 ? 11.622 -14.341 6.469 1.00 50.11 20 LEU A CA 12
ATOM 4852 C C . LEU A 1 20 ? 10.670 -14.571 5.300 1.00 50.25 20 LEU A C 12
ATOM 4853 O O . LEU A 1 20 ? 11.099 -14.711 4.154 1.00 1.32 20 LEU A O 12
ATOM 4869 N N . VAL A 1 21 ? 9.375 -14.607 5.596 1.00 54.52 21 VAL A N 12
ATOM 4870 C CA . VAL A 1 21 ? 8.361 -14.816 4.569 1.00 50.21 21 VAL A CA 12
ATOM 4871 C C . VAL A 1 21 ? 8.394 -13.702 3.529 1.00 43.42 21 VAL A C 12
ATOM 4872 O O . VAL A 1 21 ? 8.076 -13.919 2.359 1.00 44.31 21 VAL A O 12
ATOM 4898 N N . ALA A 1 23 ? 10.849 -12.479 2.257 1.00 43.14 23 ALA A N 12
ATOM 4899 C CA . ALA A 1 23 ? 11.918 -12.774 1.311 1.00 61.44 23 ALA A CA 12
ATOM 4900 C C . ALA A 1 23 ? 11.359 -13.047 -0.082 1.00 30.34 23 ALA A C 12
ATOM 4901 O O . ALA A 1 23 ? 12.018 -12.787 -1.088 1.00 2.45 23 ALA A O 12
ATOM 4908 N N . ALA A 1 24 ? 10.140 -13.574 -0.132 1.00 31.11 24 ALA A N 12
ATOM 4909 C CA . ALA A 1 24 ? 9.492 -13.881 -1.401 1.00 41.00 24 ALA A CA 12
ATOM 4910 C C . ALA A 1 24 ? 9.405 -12.643 -2.286 1.00 51.55 24 ALA A C 12
ATOM 4911 O O . ALA A 1 24 ? 9.504 -12.733 -3.511 1.00 3.23 24 ALA A O 12
ATOM 4931 N N . GLY A 1 26 ? 11.536 -10.355 -2.516 1.00 2.22 26 GLY A N 12
ATOM 4932 C CA . GLY A 1 26 ? 12.839 -10.092 -3.098 1.00 24.23 26 GLY A CA 12
ATOM 4933 C C . GLY A 1 26 ? 12.937 -10.560 -4.536 1.00 50.13 26 GLY A C 12
ATOM 4934 O O . GLY A 1 26 ? 13.694 -10.000 -5.328 1.00 42.31 26 GLY A O 12
ATOM 4938 N N . ALA A 1 27 ? 12.170 -11.591 -4.875 1.00 32.01 27 ALA A N 12
ATOM 4939 C CA . ALA A 1 27 ? 12.173 -12.134 -6.228 1.00 11.33 27 ALA A CA 12
ATOM 4940 C C . ALA A 1 27 ? 11.821 -11.059 -7.251 1.00 62.20 27 ALA A C 12
ATOM 4941 O O . ALA A 1 27 ? 12.184 -11.162 -8.423 1.00 32.12 27 ALA A O 12
ATOM 4958 N N . THR A 1 29 ? 12.987 -8.109 -7.487 1.00 33.14 29 THR A N 12
ATOM 4959 C CA . THR A 1 29 ? 14.216 -7.476 -7.946 1.00 64.12 29 THR A CA 12
ATOM 4960 C C . THR A 1 29 ? 15.048 -8.437 -8.788 1.00 51.02 29 THR A C 12
ATOM 4961 O O . THR A 1 29 ? 15.610 -8.052 -9.813 1.00 74.13 29 THR A O 12
ATOM 4972 N N . ALA A 1 30 ? 15.122 -9.689 -8.349 1.00 73.23 30 ALA A N 12
ATOM 4973 C CA . ALA A 1 30 ? 15.883 -10.706 -9.065 1.00 14.12 30 ALA A CA 12
ATOM 4974 C C . ALA A 1 30 ? 15.056 -11.320 -10.190 1.00 2.13 30 ALA A C 12
ATOM 4975 O O . ALA A 1 30 ? 14.865 -12.535 -10.240 1.00 52.23 30 ALA A O 12
ATOM 4982 N N . SER A 1 31 ? 14.568 -10.472 -11.090 1.00 21.23 31 SER A N 12
ATOM 4983 C CA . SER A 1 31 ? 13.758 -10.931 -12.212 1.00 31.52 31 SER A CA 12
ATOM 4984 C C . SER A 1 31 ? 14.641 -11.375 -13.374 1.00 23.10 31 SER A C 12
ATOM 4985 O O . SER A 1 31 ? 14.429 -12.437 -13.958 1.00 10.52 31 SER A O 12
ATOM 4993 N N . ASP A 1 1 ? 1.528 -0.823 0.016 1.00 21.32 1 ASP A N 13
ATOM 4994 C CA . ASP A 1 1 ? 2.202 -0.435 -1.217 1.00 65.22 1 ASP A CA 13
ATOM 4995 C C . ASP A 1 1 ? 2.940 -1.622 -1.830 1.00 53.21 1 ASP A C 13
ATOM 4996 O O . ASP A 1 1 ? 4.011 -2.007 -1.363 1.00 65.32 1 ASP A O 13
ATOM 5005 N N . TRP A 1 2 ? 2.358 -2.197 -2.876 1.00 52.43 2 TRP A N 13
ATOM 5006 C CA . TRP A 1 2 ? 2.959 -3.341 -3.552 1.00 43.53 2 TRP A CA 13
ATOM 5007 C C . TRP A 1 2 ? 4.317 -2.973 -4.140 1.00 64.11 2 TRP A C 13
ATOM 5008 O O . TRP A 1 2 ? 4.424 -2.064 -4.965 1.00 34.55 2 TRP A O 13
ATOM 5029 N N . THR A 1 3 ? 5.355 -3.685 -3.711 1.00 43.15 3 THR A N 13
ATOM 5030 C CA . THR A 1 3 ? 6.707 -3.433 -4.195 1.00 12.32 3 THR A CA 13
ATOM 5031 C C . THR A 1 3 ? 7.664 -4.532 -3.749 1.00 3.11 3 THR A C 13
ATOM 5032 O O . THR A 1 3 ? 7.697 -4.902 -2.575 1.00 23.11 3 THR A O 13
ATOM 5043 N N . CYS A 1 4 ? 8.443 -5.050 -4.692 1.00 61.44 4 CYS A N 13
ATOM 5044 C CA . CYS A 1 4 ? 9.402 -6.108 -4.397 1.00 44.22 4 CYS A CA 13
ATOM 5045 C C . CYS A 1 4 ? 10.506 -5.599 -3.474 1.00 51.12 4 CYS A C 13
ATOM 5046 O O . CYS A 1 4 ? 11.147 -6.378 -2.768 1.00 52.44 4 CYS A O 13
ATOM 5053 N N . TRP A 1 5 ? 10.721 -4.288 -3.485 1.00 72.43 5 TRP A N 13
ATOM 5054 C CA . TRP A 1 5 ? 11.746 -3.675 -2.649 1.00 65.21 5 TRP A CA 13
ATOM 5055 C C . TRP A 1 5 ? 11.348 -3.720 -1.178 1.00 62.30 5 TRP A C 13
ATOM 5056 O O . TRP A 1 5 ? 12.204 -3.778 -0.295 1.00 41.42 5 TRP A O 13
ATOM 5077 N N . SER A 1 6 ? 10.044 -3.694 -0.921 1.00 63.33 6 SER A N 13
ATOM 5078 C CA . SER A 1 6 ? 9.533 -3.729 0.444 1.00 2.40 6 SER A CA 13
ATOM 5079 C C . SER A 1 6 ? 9.922 -5.031 1.137 1.00 71.10 6 SER A C 13
ATOM 5080 O O . SER A 1 6 ? 9.964 -5.106 2.365 1.00 4.04 6 SER A O 13
ATOM 5088 N N . CYS A 1 7 ? 10.205 -6.056 0.340 1.00 30.12 7 CYS A N 13
ATOM 5089 C CA . CYS A 1 7 ? 10.590 -7.357 0.874 1.00 11.12 7 CYS A CA 13
ATOM 5090 C C . CYS A 1 7 ? 11.972 -7.293 1.518 1.00 62.34 7 CYS A C 13
ATOM 5091 O O . CYS A 1 7 ? 12.393 -8.226 2.204 1.00 45.34 7 CYS A O 13
ATOM 5098 N N . LEU A 1 8 ? 12.673 -6.188 1.292 1.00 43.23 8 LEU A N 13
ATOM 5099 C CA . LEU A 1 8 ? 14.008 -6.001 1.849 1.00 24.23 8 LEU A CA 13
ATOM 5100 C C . LEU A 1 8 ? 13.973 -6.047 3.374 1.00 63.35 8 LEU A C 13
ATOM 5101 O O . LEU A 1 8 ? 14.820 -6.679 4.006 1.00 40.22 8 LEU A O 13
ATOM 5117 N N . VAL A 1 9 ? 12.986 -5.375 3.958 1.00 24.42 9 VAL A N 13
ATOM 5118 C CA . VAL A 1 9 ? 12.838 -5.342 5.408 1.00 24.23 9 VAL A CA 13
ATOM 5119 C C . VAL A 1 9 ? 12.518 -6.727 5.960 1.00 44.11 9 VAL A C 13
ATOM 5120 O O . VAL A 1 9 ? 12.693 -6.989 7.150 1.00 10.34 9 VAL A O 13
ATOM 5133 N N . CYS A 1 10 ? 12.049 -7.612 5.087 1.00 41.34 10 CYS A N 13
ATOM 5134 C CA . CYS A 1 10 ? 11.704 -8.971 5.485 1.00 40.02 10 CYS A CA 13
ATOM 5135 C C . CYS A 1 10 ? 12.951 -9.754 5.885 1.00 44.14 10 CYS A C 13
ATOM 5136 O O . CYS A 1 10 ? 12.872 -10.728 6.633 1.00 41.15 10 CYS A O 13
ATOM 5143 N N . ALA A 1 11 ? 14.102 -9.320 5.381 1.00 62.23 11 ALA A N 13
ATOM 5144 C CA . ALA A 1 11 ? 15.366 -9.978 5.687 1.00 63.23 11 ALA A CA 13
ATOM 5145 C C . ALA A 1 11 ? 15.765 -9.753 7.141 1.00 15.23 11 ALA A C 13
ATOM 5146 O O . ALA A 1 11 ? 16.705 -10.371 7.640 1.00 15.22 11 ALA A O 13
ATOM 5153 N N . ALA A 1 12 ? 15.044 -8.864 7.816 1.00 14.54 12 ALA A N 13
ATOM 5154 C CA . ALA A 1 12 ? 15.321 -8.558 9.214 1.00 3.12 12 ALA A CA 13
ATOM 5155 C C . ALA A 1 12 ? 14.926 -9.720 10.119 1.00 4.12 12 ALA A C 13
ATOM 5156 O O . ALA A 1 12 ? 15.223 -9.718 11.314 1.00 30.14 12 ALA A O 13
ATOM 5163 N N . CYS A 1 13 ? 14.255 -10.711 9.543 1.00 61.24 13 CYS A N 13
ATOM 5164 C CA . CYS A 1 13 ? 13.818 -11.880 10.297 1.00 50.32 13 CYS A CA 13
ATOM 5165 C C . CYS A 1 13 ? 14.995 -12.802 10.602 1.00 1.53 13 CYS A C 13
ATOM 5166 O O . CYS A 1 13 ? 15.217 -13.793 9.908 1.00 74.42 13 CYS A O 13
ATOM 5173 N N . SER A 1 14 ? 15.746 -12.467 11.646 1.00 5.53 14 SER A N 13
ATOM 5174 C CA . SER A 1 14 ? 16.903 -13.262 12.042 1.00 10.52 14 SER A CA 13
ATOM 5175 C C . SER A 1 14 ? 16.613 -14.044 13.319 1.00 32.14 14 SER A C 13
ATOM 5176 O O . SER A 1 14 ? 17.177 -15.114 13.547 1.00 33.51 14 SER A O 13
ATOM 5184 N N . VAL A 1 15 ? 15.728 -13.502 14.150 1.00 4.53 15 VAL A N 13
ATOM 5185 C CA . VAL A 1 15 ? 15.361 -14.148 15.405 1.00 42.15 15 VAL A CA 13
ATOM 5186 C C . VAL A 1 15 ? 14.252 -15.172 15.191 1.00 41.11 15 VAL A C 13
ATOM 5187 O O . VAL A 1 15 ? 14.036 -16.050 16.025 1.00 22.03 15 VAL A O 13
ATOM 5200 N N . GLU A 1 16 ? 13.552 -15.052 14.067 1.00 62.40 16 GLU A N 13
ATOM 5201 C CA . GLU A 1 16 ? 12.465 -15.968 13.744 1.00 35.42 16 GLU A CA 13
ATOM 5202 C C . GLU A 1 16 ? 12.447 -16.288 12.252 1.00 23.32 16 GLU A C 13
ATOM 5203 O O . GLU A 1 16 ? 12.624 -15.403 11.414 1.00 63.42 16 GLU A O 13
ATOM 5215 N N . LEU A 1 17 ? 12.233 -17.559 11.928 1.00 5.31 17 LEU A N 13
ATOM 5216 C CA . LEU A 1 17 ? 12.193 -17.997 10.537 1.00 24.23 17 LEU A CA 13
ATOM 5217 C C . LEU A 1 17 ? 10.896 -17.559 9.866 1.00 72.44 17 LEU A C 13
ATOM 5218 O O . LEU A 1 17 ? 10.794 -17.544 8.638 1.00 31.21 17 LEU A O 13
ATOM 5234 N N . LEU A 1 18 ? 9.907 -17.202 10.677 1.00 11.14 18 LEU A N 13
ATOM 5235 C CA . LEU A 1 18 ? 8.615 -16.761 10.162 1.00 44.11 18 LEU A CA 13
ATOM 5236 C C . LEU A 1 18 ? 8.776 -15.540 9.262 1.00 4.33 18 LEU A C 13
ATOM 5237 O O . LEU A 1 18 ? 8.371 -15.554 8.101 1.00 33.40 18 LEU A O 13
ATOM 5266 N N . LEU A 1 20 ? 11.157 -14.609 7.789 1.00 12.34 20 LEU A N 13
ATOM 5267 C CA . LEU A 1 20 ? 11.962 -14.986 6.632 1.00 13.45 20 LEU A CA 13
ATOM 5268 C C . LEU A 1 20 ? 11.086 -15.177 5.399 1.00 74.13 20 LEU A C 13
ATOM 5269 O O . LEU A 1 20 ? 11.560 -15.080 4.267 1.00 74.54 20 LEU A O 13
ATOM 5285 N N . VAL A 1 21 ? 9.804 -15.447 5.625 1.00 31.24 21 VAL A N 13
ATOM 5286 C CA . VAL A 1 21 ? 8.860 -15.649 4.532 1.00 2.24 21 VAL A CA 13
ATOM 5287 C C . VAL A 1 21 ? 8.744 -14.398 3.669 1.00 51.21 21 VAL A C 13
ATOM 5288 O O . VAL A 1 21 ? 8.410 -14.475 2.486 1.00 40.50 21 VAL A O 13
ATOM 5314 N N . ALA A 1 23 ? 11.085 -12.643 2.616 1.00 53.54 23 ALA A N 13
ATOM 5315 C CA . ALA A 1 23 ? 12.152 -12.671 1.623 1.00 12.40 23 ALA A CA 13
ATOM 5316 C C . ALA A 1 23 ? 11.604 -12.996 0.238 1.00 65.45 23 ALA A C 13
ATOM 5317 O O . ALA A 1 23 ? 12.160 -12.572 -0.775 1.00 61.02 23 ALA A O 13
ATOM 5324 N N . ALA A 1 24 ? 10.512 -13.753 0.201 1.00 44.14 24 ALA A N 13
ATOM 5325 C CA . ALA A 1 24 ? 9.890 -14.134 -1.061 1.00 34.32 24 ALA A CA 13
ATOM 5326 C C . ALA A 1 24 ? 9.596 -12.910 -1.921 1.00 1.55 24 ALA A C 13
ATOM 5327 O O . ALA A 1 24 ? 9.566 -12.992 -3.149 1.00 31.41 24 ALA A O 13
ATOM 5347 N N . GLY A 1 26 ? 11.480 -10.400 -2.350 1.00 44.25 26 GLY A N 13
ATOM 5348 C CA . GLY A 1 26 ? 12.679 -10.025 -3.077 1.00 63.03 26 GLY A CA 13
ATOM 5349 C C . GLY A 1 26 ? 12.699 -10.578 -4.488 1.00 75.34 26 GLY A C 13
ATOM 5350 O O . GLY A 1 26 ? 13.364 -10.032 -5.367 1.00 65.23 26 GLY A O 13
ATOM 5354 N N . ALA A 1 27 ? 11.967 -11.667 -4.706 1.00 2.44 27 ALA A N 13
ATOM 5355 C CA . ALA A 1 27 ? 11.903 -12.294 -6.020 1.00 12.22 27 ALA A CA 13
ATOM 5356 C C . ALA A 1 27 ? 11.417 -11.307 -7.076 1.00 35.12 27 ALA A C 13
ATOM 5357 O O . ALA A 1 27 ? 11.712 -11.456 -8.261 1.00 64.13 27 ALA A O 13
ATOM 5374 N N . THR A 1 29 ? 12.235 -8.065 -7.421 1.00 12.13 29 THR A N 13
ATOM 5375 C CA . THR A 1 29 ? 13.374 -7.319 -7.940 1.00 10.43 29 THR A CA 13
ATOM 5376 C C . THR A 1 29 ? 14.439 -8.257 -8.495 1.00 61.01 29 THR A C 13
ATOM 5377 O O . THR A 1 29 ? 15.246 -7.866 -9.338 1.00 53.02 29 THR A O 13
ATOM 5388 N N . ALA A 1 30 ? 14.436 -9.497 -8.018 1.00 33.35 30 ALA A N 13
ATOM 5389 C CA . ALA A 1 30 ? 15.400 -10.492 -8.469 1.00 24.31 30 ALA A CA 13
ATOM 5390 C C . ALA A 1 30 ? 14.994 -11.079 -9.817 1.00 2.14 30 ALA A C 13
ATOM 5391 O O . ALA A 1 30 ? 15.835 -11.569 -10.570 1.00 23.11 30 ALA A O 13
ATOM 5398 N N . SER A 1 31 ? 13.700 -11.026 -10.114 1.00 12.10 31 SER A N 13
ATOM 5399 C CA . SER A 1 31 ? 13.182 -11.556 -11.370 1.00 35.45 31 SER A CA 13
ATOM 5400 C C . SER A 1 31 ? 13.313 -10.528 -12.489 1.00 62.41 31 SER A C 13
ATOM 5401 O O . SER A 1 31 ? 12.472 -10.460 -13.384 1.00 2.51 31 SER A O 13
ATOM 5409 N N . ASP A 1 1 ? 3.969 -4.079 0.543 1.00 61.12 1 ASP A N 14
ATOM 5410 C CA . ASP A 1 1 ? 4.027 -5.441 0.024 1.00 54.34 1 ASP A CA 14
ATOM 5411 C C . ASP A 1 1 ? 4.057 -5.440 -1.502 1.00 15.23 1 ASP A C 14
ATOM 5412 O O . ASP A 1 1 ? 4.606 -6.350 -2.122 1.00 34.42 1 ASP A O 14
ATOM 5421 N N . TRP A 1 2 ? 3.462 -4.413 -2.099 1.00 63.40 2 TRP A N 14
ATOM 5422 C CA . TRP A 1 2 ? 3.420 -4.295 -3.552 1.00 50.02 2 TRP A CA 14
ATOM 5423 C C . TRP A 1 2 ? 4.826 -4.168 -4.129 1.00 54.31 2 TRP A C 14
ATOM 5424 O O . TRP A 1 2 ? 5.227 -4.949 -4.993 1.00 12.15 2 TRP A O 14
ATOM 5445 N N . THR A 1 3 ? 5.571 -3.178 -3.647 1.00 24.41 3 THR A N 14
ATOM 5446 C CA . THR A 1 3 ? 6.932 -2.949 -4.116 1.00 1.33 3 THR A CA 14
ATOM 5447 C C . THR A 1 3 ? 7.859 -4.082 -3.690 1.00 11.41 3 THR A C 14
ATOM 5448 O O . THR A 1 3 ? 7.903 -4.454 -2.517 1.00 2.31 3 THR A O 14
ATOM 5459 N N . CYS A 1 4 ? 8.599 -4.627 -4.649 1.00 50.25 4 CYS A N 14
ATOM 5460 C CA . CYS A 1 4 ? 9.526 -5.718 -4.374 1.00 40.24 4 CYS A CA 14
ATOM 5461 C C . CYS A 1 4 ? 10.661 -5.252 -3.467 1.00 14.34 4 CYS A C 14
ATOM 5462 O O . CYS A 1 4 ? 11.278 -6.054 -2.766 1.00 40.21 4 CYS A O 14
ATOM 5469 N N . TRP A 1 5 ? 10.929 -3.951 -3.485 1.00 34.12 5 TRP A N 14
ATOM 5470 C CA . TRP A 1 5 ? 11.989 -3.378 -2.663 1.00 53.22 5 TRP A CA 14
ATOM 5471 C C . TRP A 1 5 ? 11.607 -3.403 -1.187 1.00 43.12 5 TRP A C 14
ATOM 5472 O O . TRP A 1 5 ? 12.472 -3.486 -0.315 1.00 14.14 5 TRP A O 14
ATOM 5493 N N . SER A 1 6 ? 10.308 -3.331 -0.915 1.00 3.14 6 SER A N 14
ATOM 5494 C CA . SER A 1 6 ? 9.813 -3.342 0.457 1.00 43.21 6 SER A CA 14
ATOM 5495 C C . SER A 1 6 ? 10.140 -4.665 1.142 1.00 60.31 6 SER A C 14
ATOM 5496 O O . SER A 1 6 ? 10.194 -4.746 2.369 1.00 4.14 6 SER A O 14
ATOM 5504 N N . CYS A 1 7 ? 10.357 -5.702 0.339 1.00 11.12 7 CYS A N 14
ATOM 5505 C CA . CYS A 1 7 ? 10.678 -7.023 0.865 1.00 31.13 7 CYS A CA 14
ATOM 5506 C C . CYS A 1 7 ? 12.070 -7.036 1.490 1.00 20.30 7 CYS A C 14
ATOM 5507 O O . CYS A 1 7 ? 12.449 -7.992 2.168 1.00 24.20 7 CYS A O 14
ATOM 5514 N N . LEU A 1 8 ? 12.827 -5.970 1.257 1.00 13.44 8 LEU A N 14
ATOM 5515 C CA . LEU A 1 8 ? 14.177 -5.857 1.797 1.00 23.13 8 LEU A CA 14
ATOM 5516 C C . LEU A 1 8 ? 14.160 -5.906 3.322 1.00 62.23 8 LEU A C 14
ATOM 5517 O O . LEU A 1 8 ? 14.978 -6.587 3.941 1.00 44.43 8 LEU A O 14
ATOM 5533 N N . VAL A 1 9 ? 13.221 -5.182 3.922 1.00 51.45 9 VAL A N 14
ATOM 5534 C CA . VAL A 1 9 ? 13.095 -5.145 5.374 1.00 54.14 9 VAL A CA 14
ATOM 5535 C C . VAL A 1 9 ? 12.704 -6.511 5.926 1.00 73.11 9 VAL A C 14
ATOM 5536 O O . VAL A 1 9 ? 12.878 -6.786 7.114 1.00 50.05 9 VAL A O 14
ATOM 5549 N N . CYS A 1 10 ? 12.174 -7.365 5.056 1.00 23.25 10 CYS A N 14
ATOM 5550 C CA . CYS A 1 10 ? 11.758 -8.704 5.456 1.00 70.12 10 CYS A CA 14
ATOM 5551 C C . CYS A 1 10 ? 12.964 -9.558 5.837 1.00 41.32 10 CYS A C 14
ATOM 5552 O O . CYS A 1 10 ? 12.839 -10.529 6.583 1.00 45.44 10 CYS A O 14
ATOM 5559 N N . ALA A 1 11 ? 14.131 -9.188 5.319 1.00 10.13 11 ALA A N 14
ATOM 5560 C CA . ALA A 1 11 ? 15.360 -9.917 5.607 1.00 73.43 11 ALA A CA 14
ATOM 5561 C C . ALA A 1 11 ? 15.789 -9.719 7.056 1.00 24.44 11 ALA A C 14
ATOM 5562 O O . ALA A 1 11 ? 16.701 -10.389 7.540 1.00 22.33 11 ALA A O 14
ATOM 5569 N N . ALA A 1 12 ? 15.127 -8.795 7.744 1.00 42.20 12 ALA A N 14
ATOM 5570 C CA . ALA A 1 12 ? 15.440 -8.510 9.139 1.00 42.12 12 ALA A CA 14
ATOM 5571 C C . ALA A 1 12 ? 14.998 -9.653 10.045 1.00 34.34 12 ALA A C 14
ATOM 5572 O O . ALA A 1 12 ? 15.314 -9.674 11.235 1.00 20.03 12 ALA A O 14
ATOM 5579 N N . CYS A 1 13 ? 14.263 -10.603 9.476 1.00 22.22 13 CYS A N 14
ATOM 5580 C CA . CYS A 1 13 ? 13.775 -11.750 10.233 1.00 44.12 13 CYS A CA 14
ATOM 5581 C C . CYS A 1 13 ? 14.905 -12.738 10.512 1.00 54.33 13 CYS A C 14
ATOM 5582 O O . CYS A 1 13 ? 14.996 -13.788 9.876 1.00 42.44 13 CYS A O 14
ATOM 5589 N N . SER A 1 14 ? 15.762 -12.393 11.467 1.00 21.42 14 SER A N 14
ATOM 5590 C CA . SER A 1 14 ? 16.887 -13.247 11.828 1.00 24.55 14 SER A CA 14
ATOM 5591 C C . SER A 1 14 ? 16.603 -14.002 13.124 1.00 71.04 14 SER A C 14
ATOM 5592 O O . SER A 1 14 ? 17.147 -15.081 13.360 1.00 45.51 14 SER A O 14
ATOM 5600 N N . VAL A 1 15 ? 15.745 -13.426 13.960 1.00 23.34 15 VAL A N 14
ATOM 5601 C CA . VAL A 1 15 ? 15.386 -14.043 15.232 1.00 63.44 15 VAL A CA 14
ATOM 5602 C C . VAL A 1 15 ? 14.273 -15.069 15.050 1.00 64.44 15 VAL A C 14
ATOM 5603 O O . VAL A 1 15 ? 14.062 -15.928 15.905 1.00 22.11 15 VAL A O 14
ATOM 5616 N N . GLU A 1 16 ? 13.565 -14.973 13.929 1.00 71.42 16 GLU A N 14
ATOM 5617 C CA . GLU A 1 16 ? 12.473 -15.894 13.635 1.00 12.21 16 GLU A CA 14
ATOM 5618 C C . GLU A 1 16 ? 12.381 -16.168 12.137 1.00 75.22 16 GLU A C 14
ATOM 5619 O O . GLU A 1 16 ? 12.676 -15.299 11.316 1.00 64.25 16 GLU A O 14
ATOM 5631 N N . LEU A 1 17 ? 11.969 -17.382 11.788 1.00 32.11 17 LEU A N 14
ATOM 5632 C CA . LEU A 1 17 ? 11.838 -17.773 10.389 1.00 54.23 17 LEU A CA 14
ATOM 5633 C C . LEU A 1 17 ? 10.535 -17.246 9.796 1.00 14.21 17 LEU A C 14
ATOM 5634 O O . LEU A 1 17 ? 10.356 -17.229 8.577 1.00 3.04 17 LEU A O 14
ATOM 5650 N N . LEU A 1 18 ? 9.627 -16.814 10.665 1.00 25.33 18 LEU A N 14
ATOM 5651 C CA . LEU A 1 18 ? 8.341 -16.284 10.228 1.00 13.23 18 LEU A CA 14
ATOM 5652 C C . LEU A 1 18 ? 8.531 -15.084 9.306 1.00 3.22 18 LEU A C 14
ATOM 5653 O O . LEU A 1 18 ? 8.079 -15.090 8.162 1.00 12.43 18 LEU A O 14
ATOM 5682 N N . LEU A 1 20 ? 10.926 -14.302 7.759 1.00 52.20 20 LEU A N 14
ATOM 5683 C CA . LEU A 1 20 ? 11.693 -14.732 6.595 1.00 3.22 20 LEU A CA 14
ATOM 5684 C C . LEU A 1 20 ? 10.794 -14.871 5.371 1.00 20.31 20 LEU A C 14
ATOM 5685 O O . LEU A 1 20 ? 11.260 -14.801 4.234 1.00 42.31 20 LEU A O 14
ATOM 5701 N N . VAL A 1 21 ? 9.502 -15.068 5.612 1.00 55.31 21 VAL A N 14
ATOM 5702 C CA . VAL A 1 21 ? 8.536 -15.214 4.529 1.00 12.54 21 VAL A CA 14
ATOM 5703 C C . VAL A 1 21 ? 8.480 -13.956 3.670 1.00 55.31 21 VAL A C 14
ATOM 5704 O O . VAL A 1 21 ? 8.130 -14.011 2.490 1.00 3.32 21 VAL A O 14
ATOM 5730 N N . ALA A 1 23 ? 10.903 -12.327 2.597 1.00 52.31 23 ALA A N 14
ATOM 5731 C CA . ALA A 1 23 ? 11.956 -12.411 1.593 1.00 4.50 23 ALA A CA 14
ATOM 5732 C C . ALA A 1 23 ? 11.378 -12.704 0.213 1.00 33.51 23 ALA A C 14
ATOM 5733 O O . ALA A 1 23 ? 11.943 -12.307 -0.805 1.00 25.30 23 ALA A O 14
ATOM 5740 N N . ALA A 1 24 ? 10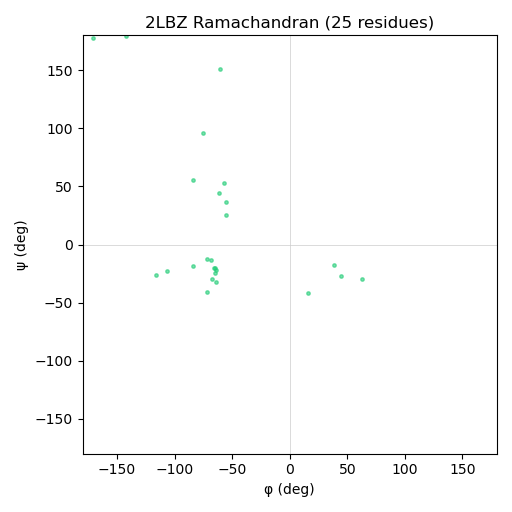.248 -13.403 0.187 1.00 34.31 24 ALA A N 14
ATOM 5741 C CA . ALA A 1 24 ? 9.592 -13.749 -1.068 1.00 20.10 24 ALA A CA 14
ATOM 5742 C C . ALA A 1 24 ? 9.352 -12.509 -1.922 1.00 11.21 24 ALA A C 14
ATOM 5743 O O . ALA A 1 24 ? 9.301 -12.587 -3.150 1.00 32.41 24 ALA A O 14
ATOM 5763 N N . GLY A 1 26 ? 11.359 -10.101 -2.377 1.00 63.34 26 GLY A N 14
ATOM 5764 C CA . GLY A 1 26 ? 12.565 -9.790 -3.122 1.00 62.24 26 GLY A CA 14
ATOM 5765 C C . GLY A 1 26 ? 12.536 -10.348 -4.531 1.00 64.35 26 GLY A C 14
ATOM 5766 O O . GLY A 1 26 ? 13.222 -9.844 -5.420 1.00 64.20 26 GLY A O 14
ATOM 5770 N N . ALA A 1 27 ? 11.742 -11.394 -4.736 1.00 55.41 27 ALA A N 14
ATOM 5771 C CA . ALA A 1 27 ? 11.626 -12.020 -6.047 1.00 21.40 27 ALA A CA 14
ATOM 5772 C C . ALA A 1 27 ? 11.184 -11.011 -7.101 1.00 60.11 27 ALA A C 14
ATOM 5773 O O . ALA A 1 27 ? 11.451 -11.184 -8.290 1.00 74.23 27 ALA A O 14
ATOM 5790 N N . THR A 1 29 ? 12.189 -7.817 -7.464 1.00 35.23 29 THR A N 14
ATOM 5791 C CA . THR A 1 29 ? 13.362 -7.138 -7.997 1.00 5.11 29 THR A CA 14
ATOM 5792 C C . THR A 1 29 ? 14.368 -8.137 -8.558 1.00 51.45 29 THR A C 14
ATOM 5793 O O . THR A 1 29 ? 15.184 -7.796 -9.414 1.00 51.52 29 THR A O 14
ATOM 5804 N N . ALA A 1 30 ? 14.303 -9.372 -8.072 1.00 1.41 30 ALA A N 14
ATOM 5805 C CA . ALA A 1 30 ? 15.207 -10.421 -8.528 1.00 15.32 30 ALA A CA 14
ATOM 5806 C C . ALA A 1 30 ? 14.752 -10.994 -9.866 1.00 15.23 30 ALA A C 14
ATOM 5807 O O . ALA A 1 30 ? 15.556 -11.530 -10.628 1.00 51.40 30 ALA A O 14
ATOM 5814 N N . SER A 1 31 ? 13.457 -10.878 -10.144 1.00 40.04 31 SER A N 14
ATOM 5815 C CA . SER A 1 31 ? 12.894 -11.389 -11.389 1.00 3.12 31 SER A CA 14
ATOM 5816 C C . SER A 1 31 ? 13.073 -10.381 -12.520 1.00 61.01 31 SER A C 14
ATOM 5817 O O . SER A 1 31 ? 12.233 -9.506 -12.723 1.00 43.30 31 SER A O 14
ATOM 5825 N N . ASP A 1 1 ? 1.914 0.146 -0.683 1.00 73.34 1 ASP A N 15
ATOM 5826 C CA . ASP A 1 1 ? 3.134 0.268 -1.472 1.00 41.22 1 ASP A CA 15
ATOM 5827 C C . ASP A 1 1 ? 3.688 -1.107 -1.833 1.00 41.53 1 ASP A C 15
ATOM 5828 O O . ASP A 1 1 ? 4.856 -1.402 -1.580 1.00 41.33 1 ASP A O 15
ATOM 5837 N N . TRP A 1 2 ? 2.842 -1.943 -2.424 1.00 43.42 2 TRP A N 15
ATOM 5838 C CA . TRP A 1 2 ? 3.247 -3.287 -2.819 1.00 24.11 2 TRP A CA 15
ATOM 5839 C C . TRP A 1 2 ? 4.366 -3.237 -3.854 1.00 54.21 2 TRP A C 15
ATOM 5840 O O . TRP A 1 2 ? 4.202 -2.667 -4.934 1.00 34.14 2 TRP A O 15
ATOM 5861 N N . THR A 1 3 ? 5.504 -3.837 -3.519 1.00 51.43 3 THR A N 15
ATOM 5862 C CA . THR A 1 3 ? 6.650 -3.859 -4.420 1.00 34.02 3 THR A CA 15
ATOM 5863 C C . THR A 1 3 ? 7.753 -4.764 -3.883 1.00 50.33 3 THR A C 15
ATOM 5864 O O . THR A 1 3 ? 7.772 -5.101 -2.699 1.00 64.22 3 THR A O 15
ATOM 5875 N N . CYS A 1 4 ? 8.671 -5.153 -4.761 1.00 63.30 4 CYS A N 15
ATOM 5876 C CA . CYS A 1 4 ? 9.779 -6.019 -4.376 1.00 22.20 4 CYS A CA 15
ATOM 5877 C C . CYS A 1 4 ? 10.703 -5.314 -3.387 1.00 13.30 4 CYS A C 15
ATOM 5878 O O . CYS A 1 4 ? 11.438 -5.959 -2.640 1.00 61.11 4 CYS A O 15
ATOM 5885 N N . TRP A 1 5 ? 10.658 -3.986 -3.388 1.00 61.44 5 TRP A N 15
ATOM 5886 C CA . TRP A 1 5 ? 11.490 -3.193 -2.491 1.00 44.02 5 TRP A CA 15
ATOM 5887 C C . TRP A 1 5 ? 11.017 -3.327 -1.048 1.00 71.32 5 TRP A C 15
ATOM 5888 O O . TRP A 1 5 ? 11.824 -3.335 -0.119 1.00 32.24 5 TRP A O 15
ATOM 5909 N N . SER A 1 6 ? 9.704 -3.433 -0.868 1.00 23.11 6 SER A N 15
ATOM 5910 C CA . SER A 1 6 ? 9.124 -3.564 0.463 1.00 14.43 6 SER A CA 15
ATOM 5911 C C . SER A 1 6 ? 9.573 -4.862 1.127 1.00 12.21 6 SER A C 15
ATOM 5912 O O . SER A 1 6 ? 9.590 -4.972 2.353 1.00 20.44 6 SER A O 15
ATOM 5920 N N . CYS A 1 7 ? 9.936 -5.843 0.308 1.00 41.13 7 CYS A N 15
ATOM 5921 C CA . CYS A 1 7 ? 10.385 -7.135 0.813 1.00 43.44 7 CYS A CA 15
ATOM 5922 C C . CYS A 1 7 ? 11.744 -7.009 1.496 1.00 42.05 7 CYS A C 15
ATOM 5923 O O . CYS A 1 7 ? 12.202 -7.934 2.168 1.00 73.33 7 CYS A O 15
ATOM 5930 N N . LEU A 1 8 ? 12.385 -5.859 1.319 1.00 54.42 8 LEU A N 15
ATOM 5931 C CA . LEU A 1 8 ? 13.691 -5.610 1.918 1.00 64.51 8 LEU A CA 15
ATOM 5932 C C . LEU A 1 8 ? 13.617 -5.690 3.439 1.00 31.24 8 LEU A C 15
ATOM 5933 O O . LEU A 1 8 ? 14.497 -6.259 4.086 1.00 72.14 8 LEU A O 15
ATOM 5949 N N . VAL A 1 9 ? 12.559 -5.118 4.006 1.00 43.32 9 VAL A N 15
ATOM 5950 C CA . VAL A 1 9 ? 12.368 -5.127 5.451 1.00 14.41 9 VAL A CA 15
ATOM 5951 C C . VAL A 1 9 ? 12.153 -6.545 5.968 1.00 13.42 9 VAL A C 15
ATOM 5952 O O . VAL A 1 9 ? 12.347 -6.822 7.152 1.00 4.31 9 VAL A O 15
ATOM 5965 N N . CYS A 1 10 ? 11.750 -7.440 5.073 1.00 64.31 10 CYS A N 15
ATOM 5966 C CA . CYS A 1 10 ? 11.508 -8.831 5.437 1.00 5.02 10 CYS A CA 15
ATOM 5967 C C . CYS A 1 10 ? 12.811 -9.528 5.819 1.00 43.22 10 CYS A C 15
ATOM 5968 O O . CYS A 1 10 ? 12.810 -10.493 6.582 1.00 64.31 10 CYS A O 15
ATOM 5975 N N . ALA A 1 11 ? 13.921 -9.031 5.282 1.00 11.43 11 ALA A N 15
ATOM 5976 C CA . ALA A 1 11 ? 15.231 -9.603 5.568 1.00 74.20 11 ALA A CA 15
ATOM 5977 C C . ALA A 1 11 ? 15.653 -9.318 7.005 1.00 32.02 11 ALA A C 15
ATOM 5978 O O . ALA A 1 11 ? 16.654 -9.849 7.485 1.00 42.42 11 ALA A O 15
ATOM 5985 N N . ALA A 1 12 ? 14.883 -8.476 7.687 1.00 20.32 12 ALA A N 15
ATOM 5986 C CA . ALA A 1 12 ? 15.177 -8.122 9.070 1.00 10.22 12 ALA A CA 15
ATOM 5987 C C . ALA A 1 12 ? 14.920 -9.299 10.005 1.00 2.11 12 ALA A C 15
ATOM 5988 O O . ALA A 1 12 ? 15.272 -9.257 11.184 1.00 2.43 12 ALA A O 15
ATOM 5995 N N . CYS A 1 13 ? 14.304 -10.349 9.472 1.00 42.52 13 CYS A N 15
ATOM 5996 C CA . CYS A 1 13 ? 13.999 -11.537 10.258 1.00 32.52 13 CYS A CA 15
ATOM 5997 C C . CYS A 1 13 ? 15.258 -12.363 10.507 1.00 33.04 13 CYS A C 15
ATOM 5998 O O . CYS A 1 13 ? 15.990 -12.695 9.575 1.00 35.00 13 CYS A O 15
ATOM 6005 N N . SER A 1 14 ? 15.503 -12.691 11.772 1.00 11.00 14 SER A N 15
ATOM 6006 C CA . SER A 1 14 ? 16.675 -13.475 12.145 1.00 13.51 14 SER A CA 15
ATOM 6007 C C . SER A 1 14 ? 16.263 -14.786 12.807 1.00 1.13 14 SER A C 15
ATOM 6008 O O . SER A 1 14 ? 16.352 -15.855 12.203 1.00 1.20 14 SER A O 15
ATOM 6016 N N . VAL A 1 15 ? 15.812 -14.696 14.054 1.00 13.34 15 VAL A N 15
ATOM 6017 C CA . VAL A 1 15 ? 15.385 -15.874 14.800 1.00 12.40 15 VAL A CA 15
ATOM 6018 C C . VAL A 1 15 ? 13.953 -16.259 14.446 1.00 13.45 15 VAL A C 15
ATOM 6019 O O . VAL A 1 15 ? 13.525 -17.386 14.690 1.00 31.24 15 VAL A O 15
ATOM 6032 N N . GLU A 1 16 ? 13.217 -15.314 13.870 1.00 52.53 16 GLU A N 15
ATOM 6033 C CA . GLU A 1 16 ? 11.832 -15.555 13.483 1.00 53.42 16 GLU A CA 15
ATOM 6034 C C . GLU A 1 16 ? 11.738 -15.941 12.009 1.00 13.34 16 GLU A C 15
ATOM 6035 O O . GLU A 1 16 ? 11.724 -15.079 11.130 1.00 43.25 16 GLU A O 15
ATOM 6047 N N . LEU A 1 17 ? 11.673 -17.242 11.748 1.00 5.40 17 LEU A N 15
ATOM 6048 C CA . LEU A 1 17 ? 11.581 -17.744 10.381 1.00 3.34 17 LEU A CA 15
ATOM 6049 C C . LEU A 1 17 ? 10.389 -17.129 9.655 1.00 61.41 17 LEU A C 15
ATOM 6050 O O . LEU A 1 17 ? 10.383 -17.025 8.428 1.00 73.15 17 LEU A O 15
ATOM 6066 N N . LEU A 1 18 ? 9.382 -16.722 10.420 1.00 24.21 18 LEU A N 15
ATOM 6067 C CA . LEU A 1 18 ? 8.185 -16.115 9.850 1.00 73.23 18 LEU A CA 15
ATOM 6068 C C . LEU A 1 18 ? 8.541 -14.893 9.010 1.00 71.05 18 LEU A C 15
ATOM 6069 O O . LEU A 1 18 ? 8.134 -14.782 7.854 1.00 72.00 18 LEU A O 15
ATOM 6098 N N . LEU A 1 20 ? 11.197 -14.284 7.724 1.00 5.11 20 LEU A N 15
ATOM 6099 C CA . LEU A 1 20 ? 12.063 -14.725 6.635 1.00 14.04 20 LEU A CA 15
ATOM 6100 C C . LEU A 1 20 ? 11.255 -14.977 5.366 1.00 1.21 20 LEU A C 15
ATOM 6101 O O . LEU A 1 20 ? 11.772 -14.859 4.255 1.00 22.11 20 LEU A O 15
ATOM 6117 N N . VAL A 1 21 ? 9.983 -15.322 5.539 1.00 61.02 21 VAL A N 15
ATOM 6118 C CA . VAL A 1 21 ? 9.103 -15.587 4.407 1.00 35.13 21 VAL A CA 15
ATOM 6119 C C . VAL A 1 21 ? 8.943 -14.348 3.533 1.00 32.33 21 VAL A C 15
ATOM 6120 O O . VAL A 1 21 ? 8.725 -14.450 2.325 1.00 22.14 21 VAL A O 15
ATOM 6146 N N . ALA A 1 23 ? 11.088 -12.499 2.509 1.00 23.51 23 ALA A N 15
ATOM 6147 C CA . ALA A 1 23 ? 12.169 -12.476 1.531 1.00 75.23 23 ALA A CA 15
ATOM 6148 C C . ALA A 1 23 ? 11.651 -12.802 0.134 1.00 40.33 23 ALA A C 15
ATOM 6149 O O . ALA A 1 23 ? 12.211 -12.353 -0.866 1.00 11.20 23 ALA A O 15
ATOM 6156 N N . ALA A 1 24 ? 10.580 -13.586 0.072 1.00 14.44 24 ALA A N 15
ATOM 6157 C CA . ALA A 1 24 ? 9.986 -13.970 -1.202 1.00 41.13 24 ALA A CA 15
ATOM 6158 C C . ALA A 1 24 ? 9.676 -12.744 -2.055 1.00 64.53 24 ALA A C 15
ATOM 6159 O O . ALA A 1 24 ? 9.688 -12.811 -3.285 1.00 24.30 24 ALA A O 15
ATOM 6179 N N . GLY A 1 26 ? 11.483 -10.158 -2.382 1.00 62.40 26 GLY A N 15
ATOM 6180 C CA . GLY A 1 26 ? 12.692 -9.728 -3.059 1.00 42.23 26 GLY A CA 15
ATOM 6181 C C . GLY A 1 26 ? 12.820 -10.318 -4.450 1.00 34.34 26 GLY A C 15
ATOM 6182 O O . GLY A 1 26 ? 13.543 -9.789 -5.292 1.00 42.53 26 GLY A O 15
ATOM 6186 N N . ALA A 1 27 ? 12.116 -11.420 -4.690 1.00 11.14 27 ALA A N 15
ATOM 6187 C CA . ALA A 1 27 ? 12.153 -12.083 -5.987 1.00 43.43 27 ALA A CA 15
ATOM 6188 C C . ALA A 1 27 ? 11.740 -11.129 -7.103 1.00 13.20 27 ALA A C 15
ATOM 6189 O O . ALA A 1 27 ? 12.117 -11.312 -8.260 1.00 52.44 27 ALA A O 15
ATOM 6206 N N . THR A 1 29 ? 12.814 -8.404 -7.778 1.00 54.24 29 THR A N 15
ATOM 6207 C CA . THR A 1 29 ? 14.013 -7.825 -8.370 1.00 52.44 29 THR A CA 15
ATOM 6208 C C . THR A 1 29 ? 14.724 -8.831 -9.268 1.00 52.32 29 THR A C 15
ATOM 6209 O O . THR A 1 29 ? 15.422 -8.453 -10.209 1.00 13.14 29 THR A O 15
ATOM 6220 N N . ALA A 1 30 ? 14.541 -10.113 -8.972 1.00 62.42 30 ALA A N 15
ATOM 6221 C CA . ALA A 1 30 ? 15.163 -11.174 -9.755 1.00 24.02 30 ALA A CA 15
ATOM 6222 C C . ALA A 1 30 ? 14.334 -11.503 -10.991 1.00 53.23 30 ALA A C 15
ATOM 6223 O O . ALA A 1 30 ? 14.787 -11.321 -12.121 1.00 62.41 30 ALA A O 15
ATOM 6230 N N . SER A 1 31 ? 13.116 -11.988 -10.769 1.00 62.04 31 SER A N 15
ATOM 6231 C CA . SER A 1 31 ? 12.225 -12.347 -11.866 1.00 53.42 31 SER A CA 15
ATOM 6232 C C . SER A 1 31 ? 11.421 -11.136 -12.331 1.00 33.03 31 SER A C 15
ATOM 6233 O O . SER A 1 31 ? 11.253 -10.912 -13.528 1.00 65.25 31 SER A O 15
ATOM 6241 N N . ASP A 1 1 ? 1.443 -1.341 -0.227 1.00 44.53 1 ASP A N 16
ATOM 6242 C CA . ASP A 1 1 ? 2.812 -0.997 -0.596 1.00 54.43 1 ASP A CA 16
ATOM 6243 C C . ASP A 1 1 ? 3.566 -2.226 -1.094 1.00 14.11 1 ASP A C 16
ATOM 6244 O O . ASP A 1 1 ? 4.779 -2.334 -0.920 1.00 23.24 1 ASP A O 16
ATOM 6253 N N . TRP A 1 2 ? 2.838 -3.149 -1.712 1.00 63.22 2 TRP A N 16
ATOM 6254 C CA . TRP A 1 2 ? 3.439 -4.372 -2.234 1.00 14.21 2 TRP A CA 16
ATOM 6255 C C . TRP A 1 2 ? 4.496 -4.053 -3.285 1.00 22.40 2 TRP A C 16
ATOM 6256 O O . TRP A 1 2 ? 4.225 -3.355 -4.262 1.00 52.14 2 TRP A O 16
ATOM 6277 N N . THR A 1 3 ? 5.704 -4.570 -3.079 1.00 12.21 3 THR A N 16
ATOM 6278 C CA . THR A 1 3 ? 6.802 -4.339 -4.008 1.00 64.44 3 THR A CA 16
ATOM 6279 C C . THR A 1 3 ? 8.016 -5.189 -3.647 1.00 54.31 3 THR A C 16
ATOM 6280 O O . THR A 1 3 ? 8.171 -5.612 -2.501 1.00 43.41 3 THR A O 16
ATOM 6291 N N . CYS A 1 4 ? 8.874 -5.435 -4.631 1.00 51.12 4 CYS A N 16
ATOM 6292 C CA . CYS A 1 4 ? 10.074 -6.234 -4.417 1.00 45.25 4 CYS A CA 16
ATOM 6293 C C . CYS A 1 4 ? 11.027 -5.537 -3.450 1.00 52.42 4 CYS A C 16
ATOM 6294 O O . CYS A 1 4 ? 11.847 -6.182 -2.798 1.00 22.03 4 CYS A O 16
ATOM 6301 N N . TRP A 1 5 ? 10.911 -4.217 -3.364 1.00 10.53 5 TRP A N 16
ATOM 6302 C CA . TRP A 1 5 ? 11.761 -3.431 -2.476 1.00 63.40 5 TRP A CA 16
ATOM 6303 C C . TRP A 1 5 ? 11.350 -3.621 -1.020 1.00 51.31 5 TRP A C 16
ATOM 6304 O O . TRP A 1 5 ? 12.195 -3.815 -0.147 1.00 24.21 5 TRP A O 16
ATOM 6325 N N . SER A 1 6 ? 10.047 -3.563 -0.765 1.00 53.45 6 SER A N 16
ATOM 6326 C CA . SER A 1 6 ? 9.524 -3.724 0.586 1.00 30.32 6 SER A CA 16
ATOM 6327 C C . SER A 1 6 ? 9.886 -5.096 1.148 1.00 14.11 6 SER A C 16
ATOM 6328 O O . SER A 1 6 ? 9.900 -5.298 2.363 1.00 74.44 6 SER A O 16
ATOM 6336 N N . CYS A 1 7 ? 10.178 -6.036 0.255 1.00 13.42 7 CYS A N 16
ATOM 6337 C CA . CYS A 1 7 ? 10.539 -7.389 0.659 1.00 1.01 7 CYS A CA 16
ATOM 6338 C C . CYS A 1 7 ? 11.884 -7.401 1.379 1.00 5.32 7 CYS A C 16
ATOM 6339 O O . CYS A 1 7 ? 12.255 -8.392 2.010 1.00 10.31 7 CYS A O 16
ATOM 6346 N N . LEU A 1 8 ? 12.611 -6.293 1.281 1.00 64.33 8 LEU A N 16
ATOM 6347 C CA . LEU A 1 8 ? 13.916 -6.175 1.923 1.00 40.24 8 LEU A CA 16
ATOM 6348 C C . LEU A 1 8 ? 13.784 -6.242 3.441 1.00 41.13 8 LEU A C 16
ATOM 6349 O O . LEU A 1 8 ? 14.683 -6.721 4.132 1.00 61.00 8 LEU A O 16
ATOM 6365 N N . VAL A 1 9 ? 12.656 -5.760 3.953 1.00 22.35 9 VAL A N 16
ATOM 6366 C CA . VAL A 1 9 ? 12.404 -5.769 5.390 1.00 45.44 9 VAL A CA 16
ATOM 6367 C C . VAL A 1 9 ? 12.297 -7.194 5.920 1.00 2.35 9 VAL A C 16
ATOM 6368 O O . VAL A 1 9 ? 12.470 -7.438 7.115 1.00 44.31 9 VAL A O 16
ATOM 6381 N N . CYS A 1 10 ? 12.011 -8.133 5.025 1.00 13.30 10 CYS A N 16
ATOM 6382 C CA . CYS A 1 10 ? 11.880 -9.535 5.402 1.00 40.01 10 CYS A CA 16
ATOM 6383 C C . CYS A 1 10 ? 13.223 -10.105 5.850 1.00 34.22 10 CYS A C 16
ATOM 6384 O O . CYS A 1 10 ? 13.276 -11.056 6.630 1.00 14.52 10 CYS A O 16
ATOM 6391 N N . ALA A 1 11 ? 14.305 -9.517 5.351 1.00 21.33 11 ALA A N 16
ATOM 6392 C CA . ALA A 1 11 ? 15.647 -9.965 5.702 1.00 44.43 11 ALA A CA 16
ATOM 6393 C C . ALA A 1 11 ? 15.949 -9.697 7.172 1.00 12.33 11 ALA A C 16
ATOM 6394 O O . ALA A 1 11 ? 16.923 -10.211 7.720 1.00 64.44 11 ALA A O 16
ATOM 6401 N N . ALA A 1 12 ? 15.107 -8.887 7.806 1.00 35.54 12 ALA A N 16
ATOM 6402 C CA . ALA A 1 12 ? 15.283 -8.552 9.214 1.00 74.50 12 ALA A CA 16
ATOM 6403 C C . ALA A 1 12 ? 14.968 -9.748 10.106 1.00 32.24 12 ALA A C 16
ATOM 6404 O O . ALA A 1 12 ? 15.415 -9.816 11.252 1.00 61.03 12 ALA A O 16
ATOM 6411 N N . CYS A 1 13 ? 14.195 -10.690 9.575 1.00 11.44 13 CYS A N 16
ATOM 6412 C CA . CYS A 1 13 ? 13.819 -11.883 10.324 1.00 53.13 13 CYS A CA 16
ATOM 6413 C C . CYS A 1 13 ? 14.970 -12.883 10.367 1.00 23.23 13 CYS A C 16
ATOM 6414 O O . CYS A 1 13 ? 14.842 -14.014 9.898 1.00 42.24 13 CYS A O 16
ATOM 6421 N N . SER A 1 14 ? 16.095 -12.458 10.935 1.00 73.43 14 SER A N 16
ATOM 6422 C CA . SER A 1 14 ? 17.270 -13.315 11.037 1.00 44.02 14 SER A CA 16
ATOM 6423 C C . SER A 1 14 ? 16.996 -14.507 11.948 1.00 23.34 14 SER A C 16
ATOM 6424 O O . SER A 1 14 ? 17.100 -15.660 11.530 1.00 73.43 14 SER A O 16
ATOM 6432 N N . VAL A 1 15 ? 16.646 -14.220 13.198 1.00 21.42 15 VAL A N 16
ATOM 6433 C CA . VAL A 1 15 ? 16.356 -15.268 14.170 1.00 13.43 15 VAL A CA 16
ATOM 6434 C C . VAL A 1 15 ? 14.927 -15.777 14.019 1.00 13.32 15 VAL A C 16
ATOM 6435 O O . VAL A 1 15 ? 14.592 -16.864 14.489 1.00 1.41 15 VAL A O 16
ATOM 6448 N N . GLU A 1 16 ? 14.088 -14.983 13.360 1.00 62.43 16 GLU A N 16
ATOM 6449 C CA . GLU A 1 16 ? 12.694 -15.355 13.147 1.00 1.41 16 GLU A CA 16
ATOM 6450 C C . GLU A 1 16 ? 12.503 -15.988 11.772 1.00 64.10 16 GLU A C 16
ATOM 6451 O O . GLU A 1 16 ? 13.381 -15.908 10.912 1.00 43.13 16 GLU A O 16
ATOM 6463 N N . LEU A 1 17 ? 11.351 -16.618 11.572 1.00 21.12 17 LEU A N 16
ATOM 6464 C CA . LEU A 1 17 ? 11.044 -17.267 10.302 1.00 12.51 17 LEU A CA 16
ATOM 6465 C C . LEU A 1 17 ? 9.862 -16.588 9.616 1.00 30.44 17 LEU A C 16
ATOM 6466 O O . LEU A 1 17 ? 9.770 -16.569 8.388 1.00 22.52 17 LEU A O 16
ATOM 6482 N N . LEU A 1 18 ? 8.961 -16.031 10.417 1.00 14.22 18 LEU A N 16
ATOM 6483 C CA . LEU A 1 18 ? 7.785 -15.349 9.888 1.00 53.31 18 LEU A CA 16
ATOM 6484 C C . LEU A 1 18 ? 8.189 -14.196 8.974 1.00 21.22 18 LEU A C 16
ATOM 6485 O O . LEU A 1 18 ? 7.775 -14.134 7.817 1.00 1.35 18 LEU A O 16
ATOM 6514 N N . LEU A 1 20 ? 10.691 -13.822 7.491 1.00 12.25 20 LEU A N 16
ATOM 6515 C CA . LEU A 1 20 ? 11.418 -14.372 6.353 1.00 70.41 20 LEU A CA 16
ATOM 6516 C C . LEU A 1 20 ? 10.487 -14.588 5.164 1.00 15.53 20 LEU A C 16
ATOM 6517 O O . LEU A 1 20 ? 10.937 -14.735 4.028 1.00 13.10 20 LEU A O 16
ATOM 6533 N N . VAL A 1 21 ? 9.185 -14.602 5.434 1.00 30.30 21 VAL A N 16
ATOM 6534 C CA . VAL A 1 21 ? 8.189 -14.796 4.387 1.00 43.24 21 VAL A CA 16
ATOM 6535 C C . VAL A 1 21 ? 8.260 -13.681 3.349 1.00 72.32 21 VAL A C 16
ATOM 6536 O O . VAL A 1 21 ? 7.961 -13.892 2.173 1.00 71.11 21 VAL A O 16
ATOM 6562 N N . ALA A 1 23 ? 10.753 -12.500 2.119 1.00 54.51 23 ALA A N 16
ATOM 6563 C CA . ALA A 1 23 ? 11.831 -12.813 1.189 1.00 33.24 23 ALA A CA 16
ATOM 6564 C C . ALA A 1 23 ? 11.288 -13.078 -0.211 1.00 45.31 23 ALA A C 16
ATOM 6565 O O . ALA A 1 23 ? 11.966 -12.826 -1.207 1.00 22.30 23 ALA A O 16
ATOM 6572 N N . ALA A 1 24 ? 10.063 -13.587 -0.280 1.00 31.24 24 ALA A N 16
ATOM 6573 C CA . ALA A 1 24 ? 9.430 -13.885 -1.558 1.00 53.54 24 ALA A CA 16
ATOM 6574 C C . ALA A 1 24 ? 9.389 -12.649 -2.451 1.00 61.13 24 ALA A C 16
ATOM 6575 O O . ALA A 1 24 ? 9.516 -12.748 -3.672 1.00 40.33 24 ALA A O 16
ATOM 6595 N N . GLY A 1 26 ? 11.577 -10.337 -2.593 1.00 14.22 26 GLY A N 16
ATOM 6596 C CA . GLY A 1 26 ? 12.900 -10.095 -3.136 1.00 43.31 26 GLY A CA 16
ATOM 6597 C C . GLY A 1 26 ? 13.046 -10.604 -4.556 1.00 40.55 26 GLY A C 16
ATOM 6598 O O . GLY A 1 26 ? 13.863 -10.095 -5.324 1.00 75.32 26 GLY A O 16
ATOM 6602 N N . ALA A 1 27 ? 12.253 -11.611 -4.907 1.00 23.13 27 ALA A N 16
ATOM 6603 C CA . ALA A 1 27 ? 12.298 -12.189 -6.244 1.00 55.43 27 ALA A CA 16
ATOM 6604 C C . ALA A 1 27 ? 12.034 -11.129 -7.309 1.00 1.13 27 ALA A C 16
ATOM 6605 O O . ALA A 1 27 ? 12.452 -11.272 -8.458 1.00 22.24 27 ALA A O 16
ATOM 6622 N N . THR A 1 29 ? 13.283 -8.178 -7.491 1.00 11.14 29 THR A N 16
ATOM 6623 C CA . THR A 1 29 ? 14.552 -7.567 -7.866 1.00 31.14 29 THR A CA 16
ATOM 6624 C C . THR A 1 29 ? 15.432 -8.552 -8.627 1.00 3.43 29 THR A C 16
ATOM 6625 O O . THR A 1 29 ? 16.078 -8.190 -9.610 1.00 54.11 29 THR A O 16
ATOM 6636 N N . ALA A 1 30 ? 15.454 -9.798 -8.166 1.00 15.01 30 ALA A N 16
ATOM 6637 C CA . ALA A 1 30 ? 16.253 -10.835 -8.806 1.00 31.55 30 ALA A CA 16
ATOM 6638 C C . ALA A 1 30 ? 15.509 -11.453 -9.985 1.00 1.30 30 ALA A C 16
ATOM 6639 O O . ALA A 1 30 ? 15.325 -12.668 -10.048 1.00 24.32 30 ALA A O 16
ATOM 6646 N N . SER A 1 31 ? 15.082 -10.607 -10.918 1.00 25.24 31 SER A N 16
ATOM 6647 C CA . SER A 1 31 ? 14.354 -11.070 -12.093 1.00 42.32 31 SER A CA 16
ATOM 6648 C C . SER A 1 31 ? 15.318 -11.531 -13.182 1.00 73.14 31 SER A C 16
ATOM 6649 O O . SER A 1 31 ? 14.899 -11.921 -14.271 1.00 54.41 31 SER A O 16
ATOM 6657 N N . ASP A 1 1 ? 3.037 -5.426 1.049 1.00 54.54 1 ASP A N 17
ATOM 6658 C CA . ASP A 1 1 ? 4.450 -5.614 0.743 1.00 30.50 1 ASP A CA 17
ATOM 6659 C C . ASP A 1 1 ? 4.629 -6.220 -0.646 1.00 25.25 1 ASP A C 17
ATOM 6660 O O . ASP A 1 1 ? 5.575 -6.971 -0.888 1.00 53.54 1 ASP A O 17
ATOM 6669 N N . TRP A 1 2 ? 3.716 -5.890 -1.552 1.00 23.35 2 TRP A N 17
ATOM 6670 C CA . TRP A 1 2 ? 3.773 -6.403 -2.916 1.00 25.02 2 TRP A CA 17
ATOM 6671 C C . TRP A 1 2 ? 5.028 -5.912 -3.630 1.00 12.31 2 TRP A C 17
ATOM 6672 O O . TRP A 1 2 ? 5.559 -6.588 -4.511 1.00 74.53 2 TRP A O 17
ATOM 6693 N N . THR A 1 3 ? 5.499 -4.730 -3.244 1.00 54.44 3 THR A N 17
ATOM 6694 C CA . THR A 1 3 ? 6.690 -4.148 -3.849 1.00 3.44 3 THR A CA 17
ATOM 6695 C C . THR A 1 3 ? 7.941 -4.927 -3.458 1.00 42.52 3 THR A C 17
ATOM 6696 O O . THR A 1 3 ? 8.109 -5.312 -2.301 1.00 32.31 3 THR A O 17
ATOM 6707 N N . CYS A 1 4 ? 8.818 -5.155 -4.430 1.00 50.42 4 CYS A N 17
ATOM 6708 C CA . CYS A 1 4 ? 10.055 -5.888 -4.189 1.00 12.43 4 CYS A CA 17
ATOM 6709 C C . CYS A 1 4 ? 10.989 -5.093 -3.281 1.00 24.11 4 CYS A C 17
ATOM 6710 O O . CYS A 1 4 ? 11.850 -5.662 -2.609 1.00 44.24 4 CYS A O 17
ATOM 6717 N N . TRP A 1 5 ? 10.813 -3.777 -3.266 1.00 71.04 5 TRP A N 17
ATOM 6718 C CA . TRP A 1 5 ? 11.640 -2.904 -2.441 1.00 62.20 5 TRP A CA 17
ATOM 6719 C C . TRP A 1 5 ? 11.316 -3.085 -0.962 1.00 72.43 5 TRP A C 17
ATOM 6720 O O . TRP A 1 5 ? 12.215 -3.171 -0.126 1.00 61.41 5 TRP A O 17
ATOM 6741 N N . SER A 1 6 ? 10.026 -3.143 -0.646 1.00 50.14 6 SER A N 17
ATOM 6742 C CA . SER A 1 6 ? 9.584 -3.310 0.733 1.00 75.41 6 SER A CA 17
ATOM 6743 C C . SER A 1 6 ? 10.044 -4.653 1.292 1.00 65.10 6 SER A C 17
ATOM 6744 O O . SER A 1 6 ? 10.178 -4.821 2.505 1.00 63.15 6 SER A O 17
ATOM 6752 N N . CYS A 1 7 ? 10.286 -5.607 0.399 1.00 31.11 7 CYS A N 17
ATOM 6753 C CA . CYS A 1 7 ? 10.731 -6.936 0.801 1.00 45.14 7 CYS A CA 17
ATOM 6754 C C . CYS A 1 7 ? 12.143 -6.885 1.379 1.00 14.30 7 CYS A C 17
ATOM 6755 O O . CYS A 1 7 ? 12.611 -7.847 1.988 1.00 22.42 7 CYS A O 17
ATOM 6762 N N . LEU A 1 8 ? 12.815 -5.756 1.184 1.00 0.35 8 LEU A N 17
ATOM 6763 C CA . LEU A 1 8 ? 14.173 -5.578 1.687 1.00 40.32 8 LEU A CA 17
ATOM 6764 C C . LEU A 1 8 ? 14.212 -5.703 3.206 1.00 24.44 8 LEU A C 17
ATOM 6765 O O . LEU A 1 8 ? 15.031 -6.439 3.758 1.00 32.21 8 LEU A O 17
ATOM 6781 N N . VAL A 1 9 ? 13.321 -4.982 3.878 1.00 12.51 9 VAL A N 17
ATOM 6782 C CA . VAL A 1 9 ? 13.251 -5.015 5.334 1.00 1.50 9 VAL A CA 17
ATOM 6783 C C . VAL A 1 9 ? 12.844 -6.396 5.834 1.00 63.35 9 VAL A C 17
ATOM 6784 O O . VAL A 1 9 ? 13.032 -6.725 7.005 1.00 24.32 9 VAL A O 17
ATOM 6797 N N . CYS A 1 10 ? 12.286 -7.203 4.937 1.00 11.31 10 CYS A N 17
ATOM 6798 C CA . CYS A 1 10 ? 11.852 -8.550 5.285 1.00 32.13 10 CYS A CA 17
ATOM 6799 C C . CYS A 1 10 ? 13.048 -9.441 5.607 1.00 3.14 10 CYS A C 17
ATOM 6800 O O . CYS A 1 10 ? 12.931 -10.408 6.359 1.00 75.22 10 CYS A O 17
ATOM 6807 N N . ALA A 1 11 ? 14.199 -9.107 5.033 1.00 3.42 11 ALA A N 17
ATOM 6808 C CA . ALA A 1 11 ? 15.418 -9.874 5.260 1.00 14.15 11 ALA A CA 17
ATOM 6809 C C . ALA A 1 11 ? 15.920 -9.696 6.689 1.00 11.12 11 ALA A C 17
ATOM 6810 O O . ALA A 1 11 ? 16.828 -10.399 7.130 1.00 63.51 11 ALA A O 17
ATOM 6817 N N . ALA A 1 12 ? 15.323 -8.750 7.408 1.00 64.42 12 ALA A N 17
ATOM 6818 C CA . ALA A 1 12 ? 15.710 -8.481 8.787 1.00 32.22 12 ALA A CA 17
ATOM 6819 C C . ALA A 1 12 ? 15.274 -9.614 9.710 1.00 24.24 12 ALA A C 17
ATOM 6820 O O . ALA A 1 12 ? 15.661 -9.660 10.879 1.00 73.13 12 ALA A O 17
ATOM 6827 N N . CYS A 1 13 ? 14.467 -10.527 9.180 1.00 45.35 13 CYS A N 17
ATOM 6828 C CA . CYS A 1 13 ? 13.978 -11.660 9.956 1.00 51.44 13 CYS A CA 17
ATOM 6829 C C . CYS A 1 13 ? 15.075 -12.703 10.147 1.00 41.14 13 CYS A C 17
ATOM 6830 O O . CYS A 1 13 ? 15.302 -13.546 9.279 1.00 41.01 13 CYS A O 17
ATOM 6837 N N . SER A 1 14 ? 15.752 -12.639 11.289 1.00 63.24 14 SER A N 17
ATOM 6838 C CA . SER A 1 14 ? 16.828 -13.576 11.593 1.00 50.44 14 SER A CA 17
ATOM 6839 C C . SER A 1 14 ? 16.309 -14.749 12.418 1.00 64.42 14 SER A C 17
ATOM 6840 O O . SER A 1 14 ? 16.230 -15.878 11.932 1.00 54.32 14 SER A O 17
ATOM 6848 N N . VAL A 1 15 ? 15.958 -14.475 13.670 1.00 53.21 15 VAL A N 17
ATOM 6849 C CA . VAL A 1 15 ? 15.445 -15.506 14.564 1.00 65.51 15 VAL A CA 17
ATOM 6850 C C . VAL A 1 15 ? 13.958 -15.747 14.331 1.00 42.33 15 VAL A C 17
ATOM 6851 O O . VAL A 1 15 ? 13.419 -16.783 14.719 1.00 51.54 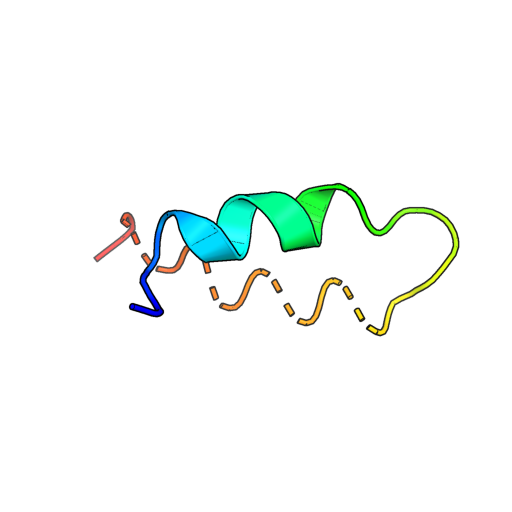15 VAL A O 17
ATOM 6864 N N . GLU A 1 16 ? 13.301 -14.782 13.694 1.00 21.30 16 GLU A N 17
ATOM 6865 C CA . GLU A 1 16 ? 11.875 -14.890 13.410 1.00 50.35 16 GLU A CA 17
ATOM 6866 C C . GLU A 1 16 ? 11.640 -15.397 11.989 1.00 1.35 16 GLU A C 17
ATOM 6867 O O . GLU A 1 16 ? 11.606 -14.616 11.037 1.00 23.30 16 GLU A O 17
ATOM 6879 N N . LEU A 1 17 ? 11.479 -16.708 11.855 1.00 20.41 17 LEU A N 17
ATOM 6880 C CA . LEU A 1 17 ? 11.248 -17.321 10.552 1.00 72.33 17 LEU A CA 17
ATOM 6881 C C . LEU A 1 17 ? 10.036 -16.700 9.865 1.00 34.22 17 LEU A C 17
ATOM 6882 O O . LEU A 1 17 ? 9.922 -16.727 8.639 1.00 54.20 17 LEU A O 17
ATOM 6898 N N . LEU A 1 18 ? 9.133 -16.140 10.663 1.00 43.41 18 LEU A N 17
ATOM 6899 C CA . LEU A 1 18 ? 7.930 -15.509 10.132 1.00 13.24 18 LEU A CA 17
ATOM 6900 C C . LEU A 1 18 ? 8.285 -14.370 9.182 1.00 65.34 18 LEU A C 17
ATOM 6901 O O . LEU A 1 18 ? 7.841 -14.345 8.035 1.00 45.14 18 LEU A O 17
ATOM 6930 N N . LEU A 1 20 ? 10.758 -13.974 7.639 1.00 75.44 20 LEU A N 17
ATOM 6931 C CA . LEU A 1 20 ? 11.477 -14.536 6.500 1.00 32.15 20 LEU A CA 17
ATOM 6932 C C . LEU A 1 20 ? 10.566 -14.647 5.282 1.00 43.43 20 LEU A C 17
ATOM 6933 O O . LEU A 1 20 ? 11.034 -14.652 4.143 1.00 52.32 20 LEU A O 17
ATOM 6949 N N . VAL A 1 21 ? 9.263 -14.733 5.529 1.00 40.12 21 VAL A N 17
ATOM 6950 C CA . VAL A 1 21 ? 8.286 -14.840 4.452 1.00 41.32 21 VAL A CA 17
ATOM 6951 C C . VAL A 1 21 ? 8.325 -13.611 3.550 1.00 3.14 21 VAL A C 17
ATOM 6952 O O . VAL A 1 21 ? 8.023 -13.690 2.359 1.00 22.31 21 VAL A O 17
ATOM 6978 N N . ALA A 1 23 ? 10.833 -12.169 2.491 1.00 73.50 23 ALA A N 17
ATOM 6979 C CA . ALA A 1 23 ? 11.907 -12.346 1.522 1.00 40.22 23 ALA A CA 17
ATOM 6980 C C . ALA A 1 23 ? 11.350 -12.632 0.131 1.00 4.51 23 ALA A C 17
ATOM 6981 O O . ALA A 1 23 ? 11.975 -12.304 -0.877 1.00 41.31 23 ALA A O 17
ATOM 6988 N N . ALA A 1 24 ? 10.172 -13.245 0.085 1.00 64.01 24 ALA A N 17
ATOM 6989 C CA . ALA A 1 24 ? 9.531 -13.574 -1.182 1.00 44.43 24 ALA A CA 17
ATOM 6990 C C . ALA A 1 24 ? 9.412 -12.341 -2.073 1.00 31.52 24 ALA A C 17
ATOM 6991 O O . ALA A 1 24 ? 9.453 -12.442 -3.299 1.00 64.15 24 ALA A O 17
ATOM 7011 N N . GLY A 1 26 ? 11.552 -10.014 -2.398 1.00 74.52 26 GLY A N 17
ATOM 7012 C CA . GLY A 1 26 ? 12.825 -9.766 -3.049 1.00 30.04 26 GLY A CA 17
ATOM 7013 C C . GLY A 1 26 ? 12.870 -10.311 -4.462 1.00 61.03 26 GLY A C 17
ATOM 7014 O O . GLY A 1 26 ? 13.641 -9.834 -5.294 1.00 51.33 26 GLY A O 17
ATOM 7018 N N . ALA A 1 27 ? 12.043 -11.315 -4.734 1.00 53.15 27 ALA A N 17
ATOM 7019 C CA . ALA A 1 27 ? 11.991 -11.925 -6.057 1.00 62.12 27 ALA A CA 17
ATOM 7020 C C . ALA A 1 27 ? 11.678 -10.887 -7.129 1.00 51.40 27 ALA A C 17
ATOM 7021 O O . ALA A 1 27 ? 12.026 -11.061 -8.297 1.00 32.52 27 ALA A O 17
ATOM 7038 N N . THR A 1 29 ? 13.000 -8.098 -7.684 1.00 22.14 29 THR A N 17
ATOM 7039 C CA . THR A 1 29 ? 14.243 -7.627 -8.281 1.00 4.14 29 THR A CA 17
ATOM 7040 C C . THR A 1 29 ? 14.940 -8.742 -9.053 1.00 13.52 29 THR A C 17
ATOM 7041 O O . THR A 1 29 ? 15.454 -8.522 -10.149 1.00 73.53 29 THR A O 17
ATOM 7052 N N . ALA A 1 30 ? 14.952 -9.938 -8.474 1.00 3.32 30 ALA A N 17
ATOM 7053 C CA . ALA A 1 30 ? 15.583 -11.088 -9.110 1.00 3.44 30 ALA A CA 17
ATOM 7054 C C . ALA A 1 30 ? 14.636 -11.756 -10.100 1.00 51.32 30 ALA A C 17
ATOM 7055 O O . ALA A 1 30 ? 14.373 -12.955 -10.010 1.00 65.05 30 ALA A O 17
ATOM 7062 N N . SER A 1 31 ? 14.125 -10.972 -11.044 1.00 52.21 31 SER A N 17
ATOM 7063 C CA . SER A 1 31 ? 13.202 -11.487 -12.049 1.00 64.11 31 SER A CA 17
ATOM 7064 C C . SER A 1 31 ? 13.963 -12.091 -13.226 1.00 20.45 31 SER A C 17
ATOM 7065 O O . SER A 1 31 ? 13.439 -12.939 -13.947 1.00 11.33 31 SER A O 17
ATOM 7073 N N . ASP A 1 1 ? 3.982 -3.199 0.601 1.00 63.13 1 ASP A N 18
ATOM 7074 C CA . ASP A 1 1 ? 4.109 -4.651 0.564 1.00 74.53 1 ASP A CA 18
ATOM 7075 C C . ASP A 1 1 ? 4.201 -5.153 -0.874 1.00 52.42 1 ASP A C 18
ATOM 7076 O O . ASP A 1 1 ? 4.964 -6.071 -1.174 1.00 42.50 1 ASP A O 18
ATOM 7085 N N . TRP A 1 2 ? 3.418 -4.545 -1.758 1.00 40.41 2 TRP A N 18
ATOM 7086 C CA . TRP A 1 2 ? 3.411 -4.930 -3.165 1.00 33.22 2 TRP A CA 18
ATOM 7087 C C . TRP A 1 2 ? 4.778 -4.701 -3.799 1.00 50.32 2 TRP A C 18
ATOM 7088 O O . TRP A 1 2 ? 5.174 -5.414 -4.722 1.00 54.10 2 TRP A O 18
ATOM 7109 N N . THR A 1 3 ? 5.498 -3.701 -3.299 1.00 55.22 3 THR A N 18
ATOM 7110 C CA . THR A 1 3 ? 6.820 -3.377 -3.818 1.00 64.11 3 THR A CA 18
ATOM 7111 C C . THR A 1 3 ? 7.830 -4.463 -3.465 1.00 63.01 3 THR A C 18
ATOM 7112 O O . THR A 1 3 ? 7.912 -4.900 -2.317 1.00 13.03 3 THR A O 18
ATOM 7123 N N . CYS A 1 4 ? 8.599 -4.895 -4.459 1.00 62.00 4 CYS A N 18
ATOM 7124 C CA . CYS A 1 4 ? 9.605 -5.930 -4.254 1.00 70.30 4 CYS A CA 18
ATOM 7125 C C . CYS A 1 4 ? 10.715 -5.435 -3.331 1.00 71.32 4 CYS A C 18
ATOM 7126 O O . CYS A 1 4 ? 11.394 -6.229 -2.679 1.00 51.43 4 CYS A O 18
ATOM 7133 N N . TRP A 1 5 ? 10.892 -4.120 -3.282 1.00 25.13 5 TRP A N 18
ATOM 7134 C CA . TRP A 1 5 ? 11.920 -3.519 -2.439 1.00 13.04 5 TRP A CA 18
ATOM 7135 C C . TRP A 1 5 ? 11.520 -3.576 -0.968 1.00 75.25 5 TRP A C 18
ATOM 7136 O O . TRP A 1 5 ? 12.362 -3.776 -0.094 1.00 1.03 5 TRP A O 18
ATOM 7157 N N . SER A 1 6 ? 10.229 -3.400 -0.704 1.00 10.05 6 SER A N 18
ATOM 7158 C CA . SER A 1 6 ? 9.718 -3.428 0.662 1.00 22.20 6 SER A CA 18
ATOM 7159 C C . SER A 1 6 ? 9.982 -4.783 1.313 1.00 51.32 6 SER A C 18
ATOM 7160 O O . SER A 1 6 ? 9.988 -4.905 2.538 1.00 25.30 6 SER A O 18
ATOM 7168 N N . CYS A 1 7 ? 10.199 -5.798 0.484 1.00 60.04 7 CYS A N 18
ATOM 7169 C CA . CYS A 1 7 ? 10.463 -7.145 0.976 1.00 50.25 7 CYS A CA 18
ATOM 7170 C C . CYS A 1 7 ? 11.826 -7.217 1.657 1.00 23.33 7 CYS A C 18
ATOM 7171 O O . CYS A 1 7 ? 12.146 -8.200 2.328 1.00 61.04 7 CYS A O 18
ATOM 7178 N N . LEU A 1 8 ? 12.626 -6.171 1.482 1.00 55.12 8 LEU A N 18
ATOM 7179 C CA . LEU A 1 8 ? 13.955 -6.115 2.080 1.00 11.31 8 LEU A CA 18
ATOM 7180 C C . LEU A 1 8 ? 13.868 -6.143 3.603 1.00 44.23 8 LEU A C 18
ATOM 7181 O O . LEU A 1 8 ? 14.782 -6.616 4.278 1.00 4.33 8 LEU A O 18
ATOM 7197 N N . VAL A 1 9 ? 12.762 -5.635 4.137 1.00 3.20 9 VAL A N 18
ATOM 7198 C CA . VAL A 1 9 ? 12.554 -5.605 5.580 1.00 44.42 9 VAL A CA 18
ATOM 7199 C C . VAL A 1 9 ? 12.442 -7.015 6.149 1.00 41.45 9 VAL A C 18
ATOM 7200 O O . VAL A 1 9 ? 12.704 -7.242 7.330 1.00 33.11 9 VAL A O 18
ATOM 7213 N N . CYS A 1 10 ? 12.052 -7.960 5.300 1.00 53.42 10 CYS A N 18
ATOM 7214 C CA . CYS A 1 10 ? 11.904 -9.349 5.716 1.00 3.24 10 CYS A CA 18
ATOM 7215 C C . CYS A 1 10 ? 13.259 -9.959 6.065 1.00 51.12 10 CYS A C 18
ATOM 7216 O O . CYS A 1 10 ? 13.346 -10.880 6.876 1.00 22.01 10 CYS A O 18
ATOM 7223 N N . ALA A 1 11 ? 14.313 -9.438 5.446 1.00 41.24 11 ALA A N 18
ATOM 7224 C CA . ALA A 1 11 ? 15.663 -9.929 5.691 1.00 3.14 11 ALA A CA 18
ATOM 7225 C C . ALA A 1 11 ? 16.102 -9.635 7.122 1.00 21.51 11 ALA A C 18
ATOM 7226 O O . ALA A 1 11 ? 17.093 -10.185 7.603 1.00 72.25 11 ALA A O 18
ATOM 7233 N N . ALA A 1 12 ? 15.359 -8.765 7.797 1.00 33.24 12 ALA A N 18
ATOM 7234 C CA . ALA A 1 12 ? 15.671 -8.400 9.174 1.00 73.04 12 ALA A CA 18
ATOM 7235 C C . ALA A 1 12 ? 15.372 -9.551 10.128 1.00 11.03 12 ALA A C 18
ATOM 7236 O O . ALA A 1 12 ? 15.833 -9.560 11.270 1.00 10.21 12 ALA A O 18
ATOM 7243 N N . CYS A 1 13 ? 14.597 -10.521 9.654 1.00 0.21 13 CYS A N 18
ATOM 7244 C CA . CYS A 1 13 ? 14.235 -11.677 10.465 1.00 1.34 13 CYS A CA 18
ATOM 7245 C C . CYS A 1 13 ? 15.409 -12.644 10.589 1.00 41.23 13 CYS A C 18
ATOM 7246 O O . CYS A 1 13 ? 15.699 -13.405 9.666 1.00 31.41 13 CYS A O 18
ATOM 7253 N N . SER A 1 14 ? 16.081 -12.607 11.735 1.00 32.31 14 SER A N 18
ATOM 7254 C CA . SER A 1 14 ? 17.225 -13.478 11.978 1.00 3.55 14 SER A CA 18
ATOM 7255 C C . SER A 1 14 ? 16.956 -14.413 13.153 1.00 61.51 14 SER A C 18
ATOM 7256 O O . SER A 1 14 ? 17.420 -15.553 13.172 1.00 25.44 14 SER A O 18
ATOM 7264 N N . VAL A 1 15 ? 16.202 -13.923 14.132 1.00 41.14 15 VAL A N 18
ATOM 7265 C CA . VAL A 1 15 ? 15.869 -14.714 15.310 1.00 21.30 15 VAL A CA 18
ATOM 7266 C C . VAL A 1 15 ? 14.689 -15.639 15.035 1.00 32.33 15 VAL A C 18
ATOM 7267 O O . VAL A 1 15 ? 14.469 -16.611 15.757 1.00 33.12 15 VAL A O 18
ATOM 7280 N N . GLU A 1 16 ? 13.933 -15.330 13.986 1.00 1.23 16 GLU A N 18
ATOM 7281 C CA . GLU A 1 16 ? 12.774 -16.134 13.617 1.00 64.14 16 GLU A CA 18
ATOM 7282 C C . GLU A 1 16 ? 12.638 -16.227 12.100 1.00 52.45 16 GLU A C 18
ATOM 7283 O O . GLU A 1 16 ? 13.170 -15.393 11.365 1.00 70.21 16 GLU A O 18
ATOM 7295 N N . LEU A 1 17 ? 11.922 -17.246 11.637 1.00 10.50 17 LEU A N 18
ATOM 7296 C CA . LEU A 1 17 ? 11.715 -17.449 10.207 1.00 10.43 17 LEU A CA 18
ATOM 7297 C C . LEU A 1 17 ? 10.444 -16.749 9.736 1.00 31.34 17 LEU A C 18
ATOM 7298 O O . LEU A 1 17 ? 10.185 -16.650 8.536 1.00 3.11 17 LEU A O 18
ATOM 7314 N N . LEU A 1 18 ? 9.654 -16.264 10.688 1.00 24.33 18 LEU A N 18
ATOM 7315 C CA . LEU A 1 18 ? 8.410 -15.571 10.371 1.00 25.33 18 LEU A CA 18
ATOM 7316 C C . LEU A 1 18 ? 8.670 -14.374 9.462 1.00 24.24 18 LEU A C 18
ATOM 7317 O O . LEU A 1 18 ? 8.159 -14.308 8.345 1.00 21.15 18 LEU A O 18
ATOM 7346 N N . LEU A 1 20 ? 11.024 -13.812 7.799 1.00 52.42 20 LEU A N 18
ATOM 7347 C CA . LEU A 1 20 ? 11.690 -14.289 6.592 1.00 53.24 20 LEU A CA 18
ATOM 7348 C C . LEU A 1 20 ? 10.684 -14.510 5.466 1.00 20.44 20 LEU A C 18
ATOM 7349 O O . LEU A 1 20 ? 11.056 -14.600 4.296 1.00 15.21 20 LEU A O 18
ATOM 7365 N N . VAL A 1 21 ? 9.408 -14.596 5.829 1.00 71.24 21 VAL A N 18
ATOM 7366 C CA . VAL A 1 21 ? 8.348 -14.804 4.849 1.00 13.35 21 VAL A CA 18
ATOM 7367 C C . VAL A 1 21 ? 8.293 -13.656 3.847 1.00 31.41 21 VAL A C 18
ATOM 7368 O O . VAL A 1 21 ? 7.913 -13.844 2.691 1.00 70.12 21 VAL A O 18
ATOM 7394 N N . ALA A 1 23 ? 10.640 -12.327 2.477 1.00 13.24 23 ALA A N 18
ATOM 7395 C CA . ALA A 1 23 ? 11.657 -12.564 1.461 1.00 61.21 23 ALA A CA 18
ATOM 7396 C C . ALA A 1 23 ? 11.022 -12.828 0.100 1.00 41.43 23 ALA A C 18
ATOM 7397 O O . ALA A 1 23 ? 11.616 -12.539 -0.939 1.00 14.41 23 ALA A O 18
ATOM 7404 N N . ALA A 1 24 ? 9.813 -13.378 0.113 1.00 73.43 24 ALA A N 18
ATOM 7405 C CA . ALA A 1 24 ? 9.097 -13.679 -1.121 1.00 21.51 24 ALA A CA 18
ATOM 7406 C C . ALA A 1 24 ? 8.966 -12.438 -1.997 1.00 25.02 24 ALA A C 18
ATOM 7407 O O . ALA A 1 24 ? 9.022 -12.522 -3.224 1.00 64.02 24 ALA A O 18
ATOM 7427 N N . GLY A 1 26 ? 11.060 -10.184 -2.333 1.00 51.44 26 GLY A N 18
ATOM 7428 C CA . GLY A 1 26 ? 12.337 -9.914 -2.968 1.00 53.41 26 GLY A CA 18
ATOM 7429 C C . GLY A 1 26 ? 12.406 -10.451 -4.384 1.00 32.44 26 GLY A C 18
ATOM 7430 O O . GLY A 1 26 ? 13.160 -9.942 -5.212 1.00 22.41 26 GLY A O 18
ATOM 7434 N N . ALA A 1 27 ? 11.618 -11.485 -4.661 1.00 54.34 27 ALA A N 18
ATOM 7435 C CA . ALA A 1 27 ? 11.592 -12.092 -5.986 1.00 43.44 27 ALA A CA 18
ATOM 7436 C C . ALA A 1 27 ? 11.240 -11.062 -7.055 1.00 72.51 27 ALA A C 18
ATOM 7437 O O . ALA A 1 27 ? 11.584 -11.226 -8.226 1.00 32.34 27 ALA A O 18
ATOM 7454 N N . THR A 1 29 ? 12.487 -8.279 -7.528 1.00 32.42 29 THR A N 18
ATOM 7455 C CA . THR A 1 29 ? 13.721 -7.721 -8.064 1.00 64.25 29 THR A CA 18
ATOM 7456 C C . THR A 1 29 ? 14.433 -8.725 -8.965 1.00 55.42 29 THR A C 18
ATOM 7457 O O . THR A 1 29 ? 15.197 -8.344 -9.852 1.00 32.54 29 THR A O 18
ATOM 7468 N N . ALA A 1 30 ? 14.175 -10.008 -8.733 1.00 4.45 30 ALA A N 18
ATOM 7469 C CA . ALA A 1 30 ? 14.789 -11.066 -9.525 1.00 42.32 30 ALA A CA 18
ATOM 7470 C C . ALA A 1 30 ? 14.025 -11.291 -10.826 1.00 2.14 30 ALA A C 18
ATOM 7471 O O . ALA A 1 30 ? 14.588 -11.764 -11.813 1.00 53.22 30 ALA A O 18
ATOM 7478 N N . SER A 1 31 ? 12.741 -10.950 -10.819 1.00 15.15 31 SER A N 18
ATOM 7479 C CA . SER A 1 31 ? 11.898 -11.119 -11.997 1.00 22.43 31 SER A CA 18
ATOM 7480 C C . SER A 1 31 ? 12.045 -9.933 -12.945 1.00 22.12 31 SER A C 18
ATOM 7481 O O . SER A 1 31 ? 11.672 -8.810 -12.612 1.00 12.35 31 SER A O 18
ATOM 7489 N N . ASP A 1 1 ? 0.770 -4.715 -3.146 1.00 4.41 1 ASP A N 19
ATOM 7490 C CA . ASP A 1 1 ? 1.278 -3.348 -3.121 1.00 14.42 1 ASP A CA 19
ATOM 7491 C C . ASP A 1 1 ? 2.753 -3.322 -2.735 1.00 22.53 1 ASP A C 19
ATOM 7492 O O . ASP A 1 1 ? 3.489 -2.412 -3.116 1.00 61.43 1 ASP A O 19
ATOM 7501 N N . TRP A 1 2 ? 3.178 -4.326 -1.976 1.00 33.13 2 TRP A N 19
ATOM 7502 C CA . TRP A 1 2 ? 4.566 -4.418 -1.537 1.00 34.21 2 TRP A CA 19
ATOM 7503 C C . TRP A 1 2 ? 5.507 -4.535 -2.730 1.00 43.34 2 TRP A C 19
ATOM 7504 O O . TRP A 1 2 ? 5.469 -5.518 -3.471 1.00 50.43 2 TRP A O 19
ATOM 7525 N N . THR A 1 3 ? 6.353 -3.525 -2.912 1.00 64.41 3 THR A N 19
ATOM 7526 C CA . THR A 1 3 ? 7.304 -3.515 -4.016 1.00 44.34 3 THR A CA 19
ATOM 7527 C C . THR A 1 3 ? 8.350 -4.611 -3.852 1.00 62.50 3 THR A C 19
ATOM 7528 O O . THR A 1 3 ? 8.484 -5.201 -2.779 1.00 13.51 3 THR A O 19
ATOM 7539 N N . CYS A 1 4 ? 9.091 -4.881 -4.922 1.00 20.23 4 CYS A N 19
ATOM 7540 C CA . CYS A 1 4 ? 10.126 -5.908 -4.897 1.00 2.55 4 CYS A CA 19
ATOM 7541 C C . CYS A 1 4 ? 11.281 -5.494 -3.988 1.00 54.45 4 CYS A C 19
ATOM 7542 O O . CYS A 1 4 ? 11.808 -6.306 -3.229 1.00 11.03 4 CYS A O 19
ATOM 7549 N N . TRP A 1 5 ? 11.667 -4.226 -4.073 1.00 51.12 5 TRP A N 19
ATOM 7550 C CA . TRP A 1 5 ? 12.759 -3.704 -3.259 1.00 53.31 5 TRP A CA 19
ATOM 7551 C C . TRP A 1 5 ? 12.347 -3.606 -1.794 1.00 52.34 5 TRP A C 19
ATOM 7552 O O . TRP A 1 5 ? 13.182 -3.713 -0.897 1.00 3.43 5 TRP A O 19
ATOM 7573 N N . SER A 1 6 ? 11.054 -3.402 -1.560 1.00 24.12 6 SER A N 19
ATOM 7574 C CA . SER A 1 6 ? 10.533 -3.286 -0.203 1.00 32.30 6 SER A CA 19
ATOM 7575 C C . SER A 1 6 ? 10.712 -4.594 0.562 1.00 62.35 6 SER A C 19
ATOM 7576 O O . SER A 1 6 ? 10.717 -4.612 1.793 1.00 73.02 6 SER A O 19
ATOM 7584 N N . CYS A 1 7 ? 10.860 -5.689 -0.178 1.00 11.34 7 CYS A N 19
ATOM 7585 C CA . CYS A 1 7 ? 11.039 -7.003 0.428 1.00 2.30 7 CYS A CA 19
ATOM 7586 C C . CYS A 1 7 ? 12.406 -7.111 1.098 1.00 41.11 7 CYS A C 19
ATOM 7587 O O . CYS A 1 7 ? 12.680 -8.068 1.824 1.00 42.44 7 CYS A O 19
ATOM 7594 N N . LEU A 1 8 ? 13.260 -6.124 0.850 1.00 51.04 8 LEU A N 19
ATOM 7595 C CA . LEU A 1 8 ? 14.599 -6.107 1.429 1.00 51.05 8 LEU A CA 19
ATOM 7596 C C . LEU A 1 8 ? 14.533 -6.110 2.952 1.00 23.34 8 LEU A C 19
ATOM 7597 O O . LEU A 1 8 ? 15.277 -6.835 3.615 1.00 55.42 8 LEU A O 19
ATOM 7613 N N . VAL A 1 9 ? 13.637 -5.297 3.503 1.00 63.21 9 VAL A N 19
ATOM 7614 C CA . VAL A 1 9 ? 13.472 -5.209 4.949 1.00 52.42 9 VAL A CA 19
ATOM 7615 C C . VAL A 1 9 ? 12.957 -6.523 5.525 1.00 54.15 9 VAL A C 19
ATOM 7616 O O . VAL A 1 9 ? 13.068 -6.774 6.725 1.00 13.40 9 VAL A O 19
ATOM 7629 N N . CYS A 1 10 ? 12.393 -7.360 4.660 1.00 33.25 10 CYS A N 19
ATOM 7630 C CA . CYS A 1 10 ? 11.860 -8.650 5.082 1.00 75.14 10 CYS A CA 19
ATOM 7631 C C . CYS A 1 10 ? 12.981 -9.580 5.535 1.00 30.24 10 CYS A C 19
ATOM 7632 O O . CYS A 1 10 ? 12.751 -10.523 6.293 1.00 44.34 10 CYS A O 19
ATOM 7639 N N . ALA A 1 11 ? 14.194 -9.307 5.067 1.00 24.40 11 ALA A N 19
ATOM 7640 C CA . ALA A 1 11 ? 15.352 -10.117 5.426 1.00 72.50 11 ALA A CA 19
ATOM 7641 C C . ALA A 1 11 ? 15.732 -9.914 6.889 1.00 50.14 11 ALA A C 19
ATOM 7642 O O . ALA A 1 11 ? 16.578 -10.629 7.425 1.00 12.21 11 ALA A O 19
ATOM 7649 N N . ALA A 1 12 ? 15.102 -8.934 7.528 1.00 1.21 12 ALA A N 19
ATOM 7650 C CA . ALA A 1 12 ? 15.374 -8.637 8.929 1.00 32.41 12 ALA A CA 19
ATOM 7651 C C . ALA A 1 12 ? 14.821 -9.730 9.839 1.00 50.55 12 ALA A C 19
ATOM 7652 O O . ALA A 1 12 ? 15.078 -9.738 11.043 1.00 51.02 12 ALA A O 19
ATOM 7659 N N . CYS A 1 13 ? 14.060 -10.650 9.255 1.00 10.43 13 CYS A N 19
ATOM 7660 C CA . CYS A 1 13 ? 13.469 -11.746 10.013 1.00 63.32 13 CYS A CA 19
ATOM 7661 C C . CYS A 1 13 ? 14.525 -12.787 10.376 1.00 13.34 13 CYS A C 19
ATOM 7662 O O . CYS A 1 13 ? 14.595 -13.854 9.767 1.00 32.13 13 CYS A O 19
ATOM 7669 N N . SER A 1 14 ? 15.344 -12.467 11.374 1.00 74.34 14 SER A N 19
ATOM 7670 C CA . SER A 1 14 ? 16.398 -13.372 11.817 1.00 72.24 14 SER A CA 19
ATOM 7671 C C . SER A 1 14 ? 15.997 -14.084 13.105 1.00 11.43 14 SER A C 19
ATOM 7672 O O . SER A 1 14 ? 16.458 -15.190 13.387 1.00 40.13 14 SER A O 19
ATOM 7680 N N . VAL A 1 15 ? 15.134 -13.440 13.886 1.00 45.14 15 VAL A N 19
ATOM 7681 C CA . VAL A 1 15 ? 14.670 -14.010 15.144 1.00 35.04 15 VAL A CA 19
ATOM 7682 C C . VAL A 1 15 ? 13.481 -14.938 14.922 1.00 72.25 15 VAL A C 19
ATOM 7683 O O . VAL A 1 15 ? 13.160 -15.766 15.773 1.00 32.31 15 VAL A O 19
ATOM 7696 N N . GLU A 1 16 ? 12.832 -14.794 13.770 1.00 13.44 16 GLU A N 19
ATOM 7697 C CA . GLU A 1 16 ? 11.678 -15.620 13.436 1.00 14.30 16 GLU A CA 19
ATOM 7698 C C . GLU A 1 16 ? 11.626 -15.901 11.937 1.00 14.30 16 GLU A C 19
ATOM 7699 O O . GLU A 1 16 ? 11.809 -14.999 11.118 1.00 61.10 16 GLU A O 19
ATOM 7711 N N . LEU A 1 17 ? 11.375 -17.157 11.585 1.00 11.11 17 LEU A N 19
ATOM 7712 C CA . LEU A 1 17 ? 11.299 -17.558 10.185 1.00 70.53 17 LEU A CA 19
ATOM 7713 C C . LEU A 1 17 ? 10.031 -17.018 9.531 1.00 31.53 17 LEU A C 19
ATOM 7714 O O . LEU A 1 17 ? 9.908 -17.006 8.306 1.00 73.52 17 LEU A O 19
ATOM 7730 N N . LEU A 1 18 ? 9.091 -16.571 10.357 1.00 42.54 18 LEU A N 19
ATOM 7731 C CA . LEU A 1 18 ? 7.832 -16.026 9.859 1.00 23.34 18 LEU A CA 19
ATOM 7732 C C . LEU A 1 18 ? 8.080 -14.837 8.937 1.00 12.55 18 LEU A C 19
ATOM 7733 O O . LEU A 1 18 ? 7.576 -14.792 7.816 1.00 31.51 18 LEU A O 19
ATOM 7762 N N . LEU A 1 20 ? 10.621 -14.206 7.418 1.00 64.31 20 LEU A N 19
ATOM 7763 C CA . LEU A 1 20 ? 11.411 -14.674 6.284 1.00 52.13 20 LEU A CA 19
ATOM 7764 C C . LEU A 1 20 ? 10.553 -14.772 5.027 1.00 74.14 20 LEU A C 19
ATOM 7765 O O . LEU A 1 20 ? 11.064 -14.726 3.908 1.00 62.43 20 LEU A O 19
ATOM 7781 N N . VAL A 1 21 ? 9.244 -14.905 5.218 1.00 30.14 21 VAL A N 19
ATOM 7782 C CA . VAL A 1 21 ? 8.314 -15.006 4.100 1.00 33.23 21 VAL A CA 19
ATOM 7783 C C . VAL A 1 21 ? 8.351 -13.749 3.239 1.00 41.21 21 VAL A C 19
ATOM 7784 O O . VAL A 1 21 ? 8.032 -13.787 2.050 1.00 14.32 21 VAL A O 19
ATOM 7810 N N . ALA A 1 23 ? 10.899 -12.244 2.239 1.00 63.13 23 ALA A N 19
ATOM 7811 C CA . ALA A 1 23 ? 11.973 -12.387 1.263 1.00 30.43 23 ALA A CA 19
ATOM 7812 C C . ALA A 1 23 ? 11.417 -12.674 -0.127 1.00 74.13 23 ALA A C 19
ATOM 7813 O O . ALA A 1 23 ? 12.021 -12.309 -1.135 1.00 62.52 23 ALA A O 19
ATOM 7820 N N . ALA A 1 24 ? 10.262 -13.330 -0.174 1.00 14.21 24 ALA A N 19
ATOM 7821 C CA . ALA A 1 24 ? 9.624 -13.664 -1.441 1.00 75.11 24 ALA A CA 19
ATOM 7822 C C . ALA A 1 24 ? 9.429 -12.421 -2.303 1.00 2.14 24 ALA A C 19
ATOM 7823 O O . ALA A 1 24 ? 9.375 -12.505 -3.530 1.00 71.11 24 ALA A O 19
ATOM 7843 N N . GLY A 1 26 ? 11.518 -10.129 -2.801 1.00 14.32 26 GLY A N 19
ATOM 7844 C CA . GLY A 1 26 ? 12.731 -9.873 -3.555 1.00 30.23 26 GLY A CA 19
ATOM 7845 C C . GLY A 1 26 ? 12.675 -10.449 -4.956 1.00 10.21 26 GLY A C 19
ATOM 7846 O O . GLY A 1 26 ? 13.457 -10.063 -5.824 1.00 54.34 26 GLY A O 19
ATOM 7850 N N . ALA A 1 27 ? 11.749 -11.376 -5.176 1.00 60.33 27 ALA A N 19
ATOM 7851 C CA . ALA A 1 27 ? 11.594 -12.006 -6.482 1.00 1.03 27 ALA A CA 19
ATOM 7852 C C . ALA A 1 27 ? 11.423 -10.961 -7.579 1.00 4.53 27 ALA A C 19
ATOM 7853 O O . ALA A 1 27 ? 11.768 -11.199 -8.736 1.00 60.40 27 ALA A O 19
ATOM 7870 N N . THR A 1 29 ? 13.011 -8.134 -7.867 1.00 73.31 29 THR A N 19
ATOM 7871 C CA . THR A 1 29 ? 14.331 -7.676 -8.281 1.00 73.15 29 THR A CA 19
ATOM 7872 C C . THR A 1 29 ? 15.098 -8.783 -8.995 1.00 71.14 29 THR A C 19
ATOM 7873 O O . THR A 1 29 ? 15.986 -8.514 -9.804 1.00 1.15 29 THR A O 19
ATOM 7884 N N . ALA A 1 30 ? 14.749 -10.029 -8.692 1.00 72.13 30 ALA A N 19
ATOM 7885 C CA . ALA A 1 30 ? 15.403 -11.177 -9.308 1.00 2.04 30 ALA A CA 19
ATOM 7886 C C . ALA A 1 30 ? 14.851 -11.440 -10.704 1.00 73.33 30 ALA A C 19
ATOM 7887 O O . ALA A 1 30 ? 15.539 -11.997 -11.560 1.00 10.03 30 ALA A O 19
ATOM 7894 N N . SER A 1 31 ? 13.604 -11.037 -10.928 1.00 60.33 31 SER A N 19
ATOM 7895 C CA . SER A 1 31 ? 12.958 -11.234 -12.220 1.00 75.14 31 SER A CA 19
ATOM 7896 C C . SER A 1 31 ? 13.276 -10.082 -13.168 1.00 52.42 31 SER A C 19
ATOM 7897 O O . SER A 1 31 ? 12.884 -8.941 -12.927 1.00 40.15 31 SER A O 19
ATOM 7905 N N . ASP A 1 1 ? 3.935 3.231 -1.884 1.00 34.43 1 ASP A N 20
ATOM 7906 C CA . ASP A 1 1 ? 3.174 2.154 -2.507 1.00 31.42 1 ASP A CA 20
ATOM 7907 C C . ASP A 1 1 ? 3.920 0.828 -2.398 1.00 64.32 1 ASP A C 20
ATOM 7908 O O . ASP A 1 1 ? 5.133 0.802 -2.187 1.00 12.53 1 ASP A O 20
ATOM 7917 N N . TRP A 1 2 ? 3.188 -0.271 -2.543 1.00 43.23 2 TRP A N 20
ATOM 7918 C CA . TRP A 1 2 ? 3.781 -1.601 -2.460 1.00 44.33 2 TRP A CA 20
ATOM 7919 C C . TRP A 1 2 ? 4.841 -1.792 -3.539 1.00 64.43 2 TRP A C 20
ATOM 7920 O O . TRP A 1 2 ? 4.809 -1.135 -4.580 1.00 50.11 2 TRP A O 20
ATOM 7941 N N . THR A 1 3 ? 5.782 -2.697 -3.285 1.00 74.44 3 THR A N 20
ATOM 7942 C CA . THR A 1 3 ? 6.852 -2.975 -4.235 1.00 10.42 3 THR A CA 20
ATOM 7943 C C . THR A 1 3 ? 7.680 -4.176 -3.794 1.00 61.34 3 THR A C 20
ATOM 7944 O O . THR A 1 3 ? 7.677 -4.549 -2.621 1.00 11.12 3 THR A O 20
ATOM 7955 N N . CYS A 1 4 ? 8.390 -4.779 -4.742 1.00 74.44 4 CYS A N 20
ATOM 7956 C CA . CYS A 1 4 ? 9.224 -5.940 -4.453 1.00 15.43 4 CYS A CA 20
ATOM 7957 C C . CYS A 1 4 ? 10.366 -5.567 -3.512 1.00 40.02 4 CYS A C 20
ATOM 7958 O O . CYS A 1 4 ? 10.922 -6.424 -2.825 1.00 11.43 4 CYS A O 20
ATOM 7965 N N . TRP A 1 5 ? 10.710 -4.285 -3.488 1.00 1.42 5 TRP A N 20
ATOM 7966 C CA . TRP A 1 5 ? 11.786 -3.798 -2.632 1.00 21.24 5 TRP A CA 20
ATOM 7967 C C . TRP A 1 5 ? 11.355 -3.785 -1.169 1.00 74.24 5 TRP A C 20
ATOM 7968 O O . TRP A 1 5 ? 12.180 -3.930 -0.268 1.00 0.43 5 TRP A O 20
ATOM 7989 N N . SER A 1 6 ? 10.057 -3.611 -0.941 1.00 73.43 6 SER A N 20
ATOM 7990 C CA . SER A 1 6 ? 9.517 -3.576 0.413 1.00 75.03 6 SER A CA 20
ATOM 7991 C C . SER A 1 6 ? 9.777 -4.894 1.136 1.00 53.10 6 SER A C 20
ATOM 7992 O O . SER A 1 6 ? 9.763 -4.954 2.366 1.00 75.22 6 SER A O 20
ATOM 8000 N N . CYS A 1 7 ? 10.014 -5.949 0.363 1.00 3.44 7 CYS A N 20
ATOM 8001 C CA . CYS A 1 7 ? 10.277 -7.267 0.928 1.00 45.23 7 CYS A CA 20
ATOM 8002 C C . CYS A 1 7 ? 11.633 -7.298 1.627 1.00 22.24 7 CYS A C 20
ATOM 8003 O O . CYS A 1 7 ? 11.956 -8.251 2.338 1.00 15.04 7 CYS A O 20
ATOM 8010 N N . LEU A 1 8 ? 12.423 -6.250 1.421 1.00 23.41 8 LEU A N 20
ATOM 8011 C CA . LEU A 1 8 ? 13.745 -6.157 2.032 1.00 12.40 8 LEU A CA 20
ATOM 8012 C C . LEU A 1 8 ? 13.644 -6.182 3.554 1.00 42.12 8 LEU A C 20
ATOM 8013 O O . LEU A 1 8 ? 14.504 -6.741 4.234 1.00 23.32 8 LEU A O 20
ATOM 8029 N N . VAL A 1 9 ? 12.587 -5.574 4.082 1.00 12.11 9 VAL A N 20
ATOM 8030 C CA . VAL A 1 9 ? 12.371 -5.529 5.523 1.00 24.34 9 VAL A CA 20
ATOM 8031 C C . VAL A 1 9 ? 12.122 -6.924 6.085 1.00 35.41 9 VAL A C 20
ATOM 8032 O O . VAL A 1 9 ? 12.303 -7.167 7.279 1.00 64.04 9 VAL A O 20
ATOM 8045 N N . CYS A 1 10 ? 11.704 -7.840 5.217 1.00 51.40 10 CYS A N 20
ATOM 8046 C CA . CYS A 1 10 ? 11.428 -9.212 5.625 1.00 45.11 10 CYS A CA 20
ATOM 8047 C C . CYS A 1 10 ? 12.713 -9.924 6.039 1.00 32.41 10 CYS A C 20
ATOM 8048 O O . CYS A 1 10 ? 12.680 -10.899 6.789 1.00 34.33 10 CYS A O 20
ATOM 8055 N N . ALA A 1 11 ? 13.843 -9.430 5.545 1.00 40.22 11 ALA A N 20
ATOM 8056 C CA . ALA A 1 11 ? 15.138 -10.017 5.865 1.00 42.10 11 ALA A CA 20
ATOM 8057 C C . ALA A 1 11 ? 15.510 -9.764 7.322 1.00 23.41 11 ALA A C 20
ATOM 8058 O O . ALA A 1 11 ? 16.481 -10.324 7.830 1.00 3.04 11 ALA A O 20
ATOM 8065 N N . ALA A 1 12 ? 14.732 -8.918 7.988 1.00 3.35 12 ALA A N 20
ATOM 8066 C CA . ALA A 1 12 ? 14.980 -8.592 9.388 1.00 71.44 12 ALA A CA 20
ATOM 8067 C C . ALA A 1 12 ? 14.642 -9.772 10.294 1.00 40.45 12 ALA A C 20
ATOM 8068 O O . ALA A 1 12 ? 14.914 -9.743 11.494 1.00 22.31 12 ALA A O 20
ATOM 8075 N N . CYS A 1 13 ? 14.047 -10.807 9.712 1.00 72.35 13 CYS A N 20
ATOM 8076 C CA . CYS A 1 13 ? 13.670 -11.997 10.466 1.00 43.50 13 CYS A CA 20
ATOM 8077 C C . CYS A 1 13 ? 14.899 -12.834 10.810 1.00 13.24 13 CYS A C 20
ATOM 8078 O O . CYS A 1 13 ? 15.188 -13.831 10.149 1.00 22.15 13 CYS A O 20
ATOM 8085 N N . SER A 1 14 ? 15.617 -12.421 11.850 1.00 40.23 14 SER A N 20
ATOM 8086 C CA . SER A 1 14 ? 16.816 -13.130 12.280 1.00 21.04 14 SER A CA 20
ATOM 8087 C C . SER A 1 14 ? 16.536 -13.962 13.528 1.00 63.51 14 SER A C 20
ATOM 8088 O O . SER A 1 14 ? 17.119 -15.030 13.720 1.00 43.40 14 SER A O 20
ATOM 8096 N N . VAL A 1 15 ? 15.639 -13.466 14.374 1.00 62.10 15 VAL A N 20
ATOM 8097 C CA . VAL A 1 15 ? 15.280 -14.163 15.603 1.00 31.11 15 VAL A CA 20
ATOM 8098 C C . VAL A 1 15 ? 14.219 -15.227 15.342 1.00 43.41 15 VAL A C 20
ATOM 8099 O O . VAL A 1 15 ? 14.024 -16.134 16.150 1.00 3.20 15 VAL A O 20
ATOM 8112 N N . GLU A 1 16 ? 13.537 -15.108 14.207 1.00 20.10 16 GLU A N 20
ATOM 8113 C CA . GLU A 1 16 ? 12.495 -16.060 13.840 1.00 64.13 16 GLU A CA 20
ATOM 8114 C C . GLU A 1 16 ? 12.525 -16.348 12.341 1.00 23.15 16 GLU A C 20
ATOM 8115 O O . GLU A 1 16 ? 12.319 -15.453 11.521 1.00 2.42 16 GLU A O 20
ATOM 8127 N N . LEU A 1 17 ? 12.784 -17.603 11.992 1.00 71.24 17 LEU A N 20
ATOM 8128 C CA . LEU A 1 17 ? 12.842 -18.011 10.592 1.00 13.10 17 LEU A CA 20
ATOM 8129 C C . LEU A 1 17 ? 11.501 -17.781 9.902 1.00 31.21 17 LEU A C 20
ATOM 8130 O O . LEU A 1 17 ? 11.424 -17.727 8.674 1.00 53.30 17 LEU A O 20
ATOM 8146 N N . LEU A 1 18 ? 10.447 -17.645 10.699 1.00 20.23 18 LEU A N 20
ATOM 8147 C CA . LEU A 1 18 ? 9.108 -17.419 10.166 1.00 43.42 18 LEU A CA 20
ATOM 8148 C C . LEU A 1 18 ? 9.066 -16.148 9.323 1.00 71.12 18 LEU A C 20
ATOM 8149 O O . LEU A 1 18 ? 8.501 -16.135 8.230 1.00 32.12 18 LEU A O 20
ATOM 8178 N N . LEU A 1 20 ? 11.362 -14.916 7.755 1.00 64.54 20 LEU A N 20
ATOM 8179 C CA . LEU A 1 20 ? 12.165 -15.144 6.558 1.00 4.10 20 LEU A CA 20
ATOM 8180 C C . LEU A 1 20 ? 11.276 -15.377 5.341 1.00 34.13 20 LEU A C 20
ATOM 8181 O O . LEU A 1 20 ? 11.701 -15.185 4.202 1.00 31.40 20 LEU A O 20
ATOM 8197 N N . VAL A 1 21 ? 10.037 -15.790 5.591 1.00 70.12 21 VAL A N 20
ATOM 8198 C CA . VAL A 1 21 ? 9.085 -16.046 4.516 1.00 24.22 21 VAL A CA 20
ATOM 8199 C C . VAL A 1 21 ? 8.814 -14.782 3.709 1.00 5.51 21 VAL A C 20
ATOM 8200 O O . VAL A 1 21 ? 8.434 -14.847 2.540 1.00 52.23 21 VAL A O 20
ATOM 8226 N N . ALA A 1 23 ? 10.891 -12.855 2.578 1.00 22.41 23 ALA A N 20
ATOM 8227 C CA . ALA A 1 23 ? 11.904 -12.757 1.535 1.00 42.24 23 ALA A CA 20
ATOM 8228 C C . ALA A 1 23 ? 11.303 -13.026 0.159 1.00 4.11 23 ALA A C 20
ATOM 8229 O O . ALA A 1 23 ? 11.816 -12.554 -0.855 1.00 72.34 23 ALA A O 20
ATOM 8236 N N . ALA A 1 24 ? 10.215 -13.788 0.133 1.00 53.42 24 ALA A N 20
ATOM 8237 C CA . ALA A 1 24 ? 9.544 -14.118 -1.118 1.00 73.32 24 ALA A CA 20
ATOM 8238 C C . ALA A 1 24 ? 9.207 -12.859 -1.910 1.00 65.32 24 ALA A C 20
ATOM 8239 O O . ALA A 1 24 ? 9.115 -12.891 -3.138 1.00 32.11 24 ALA A O 20
ATOM 8259 N N . GLY A 1 26 ? 11.067 -10.302 -2.332 1.00 34.12 26 GLY A N 20
ATOM 8260 C CA . GLY A 1 26 ? 12.221 -9.900 -3.114 1.00 72.24 26 GLY A CA 20
ATOM 8261 C C . GLY A 1 26 ? 12.211 -10.494 -4.509 1.00 52.21 26 GLY A C 20
ATOM 8262 O O . GLY A 1 26 ? 12.877 -9.987 -5.411 1.00 70.22 26 GLY A O 20
ATOM 8266 N N . ALA A 1 27 ? 11.454 -11.572 -4.686 1.00 64.12 27 ALA A N 20
ATOM 8267 C CA . ALA A 1 27 ? 11.360 -12.235 -5.981 1.00 24.11 27 ALA A CA 20
ATOM 8268 C C . ALA A 1 27 ? 10.879 -11.269 -7.059 1.00 25.35 27 ALA A C 20
ATOM 8269 O O . ALA A 1 27 ? 11.147 -11.464 -8.244 1.00 44.21 27 ALA A O 20
ATOM 8286 N N . THR A 1 29 ? 11.802 -8.109 -7.593 1.00 32.23 29 THR A N 20
ATOM 8287 C CA . THR A 1 29 ? 12.951 -7.446 -8.196 1.00 12.34 29 THR A CA 20
ATOM 8288 C C . THR A 1 29 ? 13.919 -8.459 -8.795 1.00 74.15 29 THR A C 20
ATOM 8289 O O . THR A 1 29 ? 14.697 -8.133 -9.691 1.00 25.13 29 THR A O 20
ATOM 8300 N N . ALA A 1 30 ? 13.864 -9.690 -8.297 1.00 13.22 30 ALA A N 20
ATOM 8301 C CA . ALA A 1 30 ? 14.734 -10.752 -8.786 1.00 40.20 30 ALA A CA 20
ATOM 8302 C C . ALA A 1 30 ? 14.160 -11.397 -10.043 1.00 33.14 30 ALA A C 20
ATOM 8303 O O . ALA A 1 30 ? 14.845 -12.150 -10.734 1.00 44.02 30 ALA A O 20
ATOM 8310 N N . SER A 1 31 ? 12.897 -11.098 -10.332 1.00 23.02 31 SER A N 20
ATOM 8311 C CA . SER A 1 31 ? 12.229 -11.653 -11.503 1.00 43.02 31 SER A CA 20
ATOM 8312 C C . SER A 1 31 ? 11.168 -10.692 -12.030 1.00 1.42 31 SER A C 20
ATOM 8313 O O . SER A 1 31 ? 10.134 -10.486 -11.397 1.00 31.13 31 SER A O 20
#

Foldseek 3Di:
DDDLVVCVVVVVQPVHVVVPNVVVCVD

Solvent-accessible surface area: 2688 Å² total

B-factor: mean 38.96, std 23.21, range [0.02, 75.42]

Organism: Bacillus thuringiensis (NCBI:txid1428)

Secondary structure (DSSP, 8-state):
---TTGGGGGGG--S------------

Radius of gyration: 9.18 Å; Cα contacts (8 Å, |Δi|>4): 19; chains: 1; bounding box: 15×18×28 Å

Sequence (27 aa):
DWTCWSCLVCAACSVELLLVAAGATASDWTCWSCLVCAACSVELLLVAAGATASDWTCWSCLVCAACSVELLLVAAGATASDWTCWSCLVCAACSVELLLVAAGATASDWTCWSCLVCAACSVELLLVAAGATASDWTCWSCLVCAACSVELLLVAAGATASDWTCWSCLVCAACSVELLLVAAGATASDWTCWSCLVCAACSVELLLVAAGATASDWTCWSCLVCAACSVELLLVAAGATASDWTCWSCLVCAACSVELLLVAAGATASDWTCWSCLVCAACSVELLLVAAGATASDWTCWSCLVCAACSVELLLVAAGATASDWTCWSCLVCAACSVELLLVAAGATASDWTCWSCLVCAACSVELLLVAAGATASDWTCWSCLVCAACSVELLLVAAGATASDWTCWSCLVCAACSVELLLVAAGATASDWTCWSCLVCAACSVELLLVAAGATASDWTCWSCLVCAACSVELLLVAAGATASDWTCWSCLVCAACSVELLLVAAGATASDWTCWSCLVCAACSVELLLVAAGATAS